Protein AF-A0AA96Y683-F1 (afdb_monomer_lite)

Organism: NCBI:txid2547457

Structure (mmCIF, N/CA/C/O backbone):
data_AF-A0AA96Y683-F1
#
_entry.id   AF-A0AA96Y683-F1
#
loop_
_atom_site.group_PDB
_atom_site.id
_atom_site.type_symbol
_atom_site.label_atom_id
_atom_site.label_alt_id
_atom_site.label_comp_id
_atom_site.label_asym_id
_atom_site.label_entity_id
_atom_site.label_seq_id
_atom_site.pdbx_PDB_ins_code
_atom_site.Cartn_x
_atom_site.Cartn_y
_atom_site.Cartn_z
_atom_site.occupancy
_atom_site.B_iso_or_equiv
_atom_site.auth_seq_id
_atom_site.auth_comp_id
_atom_site.auth_asym_id
_atom_site.auth_atom_id
_atom_site.pdbx_PDB_model_num
ATOM 1 N N . MET A 1 1 ? -16.316 28.281 68.246 1.00 45.03 1 MET A N 1
ATOM 2 C CA . MET A 1 1 ? -16.309 28.941 69.569 1.00 45.03 1 MET A CA 1
ATOM 3 C C . MET A 1 1 ? -17.344 30.056 69.574 1.00 45.03 1 MET A C 1
ATOM 5 O O . MET A 1 1 ? -17.025 31.150 69.144 1.00 45.03 1 MET A O 1
ATOM 9 N N . VAL A 1 2 ? -18.565 29.761 70.022 1.00 42.59 2 VAL A N 1
ATOM 10 C CA . VAL A 1 2 ? -19.499 30.705 70.662 1.00 42.59 2 VAL A CA 1
ATOM 11 C C . VAL A 1 2 ? -20.267 29.840 71.661 1.00 42.59 2 VAL A C 1
ATOM 13 O O . VAL A 1 2 ? -20.950 28.902 71.257 1.00 42.59 2 VAL A O 1
ATOM 16 N N . ALA A 1 3 ? -20.025 30.060 72.952 1.00 45.91 3 ALA A N 1
ATOM 17 C CA . ALA A 1 3 ? -20.681 29.355 74.045 1.00 45.91 3 ALA A CA 1
ATOM 18 C C . ALA A 1 3 ? -22.038 30.022 74.304 1.00 45.91 3 ALA A C 1
ATOM 20 O O . ALA A 1 3 ? -22.085 31.228 74.531 1.00 45.91 3 ALA A O 1
ATOM 21 N N . VAL A 1 4 ? -23.121 29.249 74.226 1.00 50.81 4 VAL A N 1
ATOM 22 C CA . VAL A 1 4 ? -24.478 29.697 74.554 1.00 50.81 4 VAL A CA 1
ATOM 23 C C . VAL A 1 4 ? -24.841 29.089 75.904 1.00 50.81 4 VAL A C 1
ATOM 25 O O . VAL A 1 4 ? -24.875 27.868 76.050 1.00 50.81 4 VAL A O 1
ATOM 28 N N . GLU A 1 5 ? -25.033 29.963 76.890 1.00 47.12 5 GLU A N 1
ATOM 29 C CA . GLU A 1 5 ? -25.463 29.648 78.251 1.00 47.12 5 GLU A CA 1
ATOM 30 C C . GLU A 1 5 ? -26.833 28.958 78.253 1.00 47.12 5 GLU A C 1
ATOM 32 O O . GLU A 1 5 ? -27.795 29.438 77.652 1.00 47.12 5 GLU A O 1
ATOM 37 N N . ALA A 1 6 ? -26.918 27.835 78.964 1.00 47.12 6 ALA A N 1
ATOM 38 C CA . ALA A 1 6 ? -28.169 27.167 79.290 1.00 47.12 6 ALA A CA 1
ATOM 39 C C . ALA A 1 6 ? -28.734 27.742 80.603 1.00 47.12 6 ALA A C 1
ATOM 41 O O . ALA A 1 6 ? -28.004 27.779 81.598 1.00 47.12 6 ALA A O 1
ATOM 42 N N . PRO A 1 7 ? -30.014 28.152 80.662 1.00 55.94 7 PRO A N 1
ATOM 43 C CA . PRO A 1 7 ? -30.655 28.491 81.921 1.00 55.94 7 PRO A CA 1
ATOM 44 C C . PRO A 1 7 ? -31.103 27.216 82.647 1.00 55.94 7 PRO A C 1
ATOM 46 O O . PRO A 1 7 ? -31.808 26.369 82.099 1.00 55.94 7 PRO A O 1
ATOM 49 N N . VAL A 1 8 ? -30.684 27.108 83.906 1.00 59.88 8 VAL A N 1
ATOM 50 C CA . VAL A 1 8 ? -31.176 26.144 84.894 1.00 59.88 8 VAL A CA 1
ATOM 51 C C . VAL A 1 8 ? -32.638 26.477 85.202 1.00 59.88 8 VAL A C 1
ATOM 53 O O . VAL A 1 8 ? -32.932 27.567 85.689 1.00 59.88 8 VAL A O 1
ATOM 56 N N . VAL A 1 9 ? -33.547 25.549 84.901 1.00 55.91 9 VAL A N 1
ATOM 57 C CA . VAL A 1 9 ? -34.973 25.627 85.247 1.00 55.91 9 VAL A CA 1
ATOM 58 C C . VAL A 1 9 ? -35.272 24.532 86.269 1.00 55.91 9 VAL A C 1
ATOM 60 O O . VAL A 1 9 ? -35.067 23.349 86.004 1.00 55.91 9 VAL A O 1
ATOM 63 N N . GLU A 1 10 ? -35.708 24.960 87.453 1.00 50.41 10 GLU A N 1
ATOM 64 C CA . GLU A 1 10 ? -36.181 24.133 88.568 1.00 50.41 10 GLU A CA 1
ATOM 65 C C . GLU A 1 10 ? -37.466 23.347 88.221 1.00 50.41 10 GLU A C 1
ATOM 67 O O . GLU A 1 10 ? -38.248 23.787 87.372 1.00 50.41 10 GLU A O 1
ATOM 72 N N . PRO A 1 11 ? -37.724 22.200 88.881 1.00 56.56 11 PRO A N 1
ATOM 73 C CA . PRO A 1 11 ? -38.860 21.336 88.577 1.00 56.56 11 PRO A CA 1
ATOM 74 C C . PRO A 1 11 ? -40.134 21.799 89.308 1.00 56.56 11 PRO A C 1
ATOM 76 O O . PRO A 1 11 ? -40.100 21.975 90.528 1.00 56.56 11 PRO A O 1
ATOM 79 N N . PRO A 1 12 ? -41.292 21.931 88.633 1.00 49.28 12 PRO A N 1
ATOM 80 C CA . PRO A 1 12 ? -42.563 22.064 89.319 1.00 49.28 12 PRO A CA 1
ATOM 81 C C . PRO A 1 12 ? -43.255 20.704 89.475 1.00 49.28 12 PRO A C 1
ATOM 83 O O . PRO A 1 12 ? -43.469 19.965 88.518 1.00 49.28 12 PRO A O 1
ATOM 86 N N . ALA A 1 13 ? -43.579 20.432 90.736 1.00 49.19 13 ALA A N 1
ATOM 87 C CA . ALA A 1 13 ? -44.681 19.648 91.282 1.00 49.19 13 ALA A CA 1
ATOM 88 C C . ALA A 1 13 ? -45.579 18.842 90.319 1.00 49.19 13 ALA A C 1
ATOM 90 O O . ALA A 1 13 ? -46.278 19.375 89.457 1.00 49.19 13 ALA A O 1
ATOM 91 N N . GLU A 1 14 ? -45.644 17.549 90.630 1.00 55.41 14 GLU A N 1
ATOM 92 C CA . GLU A 1 14 ? -46.661 16.579 90.240 1.00 55.41 14 GLU A CA 1
ATOM 93 C C . GLU A 1 14 ? -48.090 17.136 90.411 1.00 55.41 14 GLU A C 1
ATOM 95 O O . GLU A 1 14 ? -48.531 17.451 91.518 1.00 55.41 14 GLU A O 1
ATOM 100 N N . LEU A 1 15 ? -48.840 17.212 89.308 1.00 54.91 15 LEU A N 1
ATOM 101 C CA . LEU A 1 15 ? -50.299 17.334 89.306 1.00 54.91 15 LEU A CA 1
ATOM 102 C C . LEU A 1 15 ? -50.892 16.103 88.601 1.00 54.91 15 LEU A C 1
ATOM 104 O O . LEU A 1 15 ? -50.675 15.935 87.400 1.00 54.91 15 LEU A O 1
ATOM 108 N N . PRO A 1 16 ? -51.656 15.250 89.305 1.00 66.56 16 PRO A N 1
ATOM 109 C CA . PRO A 1 16 ? -52.260 14.061 88.727 1.00 66.56 16 PRO A CA 1
ATOM 110 C C . PRO A 1 16 ? -53.738 14.309 88.416 1.00 66.56 16 PRO A C 1
ATOM 112 O O . PRO A 1 16 ? -54.541 14.256 89.333 1.00 66.56 16 PRO A O 1
ATOM 115 N N . VAL A 1 17 ? -54.107 14.538 87.149 1.00 56.25 17 VAL A N 1
ATOM 116 C CA . VAL A 1 17 ? -55.372 14.056 86.542 1.00 56.25 17 VAL A CA 1
ATOM 117 C C . VAL A 1 17 ? -55.199 14.066 85.014 1.00 56.25 17 VAL A C 1
ATOM 119 O O . VAL A 1 17 ? -55.651 14.973 84.313 1.00 56.25 17 VAL A O 1
ATOM 122 N N . GLU A 1 18 ? -54.531 13.051 84.469 1.00 55.09 18 GLU A N 1
ATOM 123 C CA . GLU A 1 18 ? -54.551 12.798 83.027 1.00 55.09 18 GLU A CA 1
ATOM 124 C C . GLU A 1 18 ? -55.933 12.263 82.640 1.00 55.09 18 GLU A C 1
ATOM 126 O O . GLU A 1 18 ? -56.282 11.108 82.880 1.00 55.09 18 GLU A O 1
ATOM 131 N N . SER A 1 19 ? -56.764 13.126 82.060 1.00 63.81 19 SER A N 1
ATOM 132 C CA . SER A 1 19 ? -58.017 12.682 81.452 1.00 63.81 19 SER A CA 1
ATOM 133 C C . SER A 1 19 ? -57.683 11.720 80.296 1.00 63.81 19 SER A C 1
ATOM 135 O O . SER A 1 19 ? -56.896 12.097 79.427 1.00 63.81 19 SER A O 1
ATOM 137 N N . PRO A 1 20 ? -58.287 10.519 80.206 1.00 77.12 20 PRO A N 1
ATOM 138 C CA . PRO A 1 20 ? -57.931 9.494 79.207 1.00 77.12 20 PRO A CA 1
ATOM 139 C C . PRO A 1 20 ? -58.132 9.939 77.745 1.00 77.12 20 PRO A C 1
ATOM 141 O O . PRO A 1 20 ? -57.620 9.327 76.813 1.00 77.12 20 PRO A O 1
ATOM 144 N N . GLN A 1 21 ? -58.881 11.021 77.522 1.00 79.31 21 GLN A N 1
ATOM 145 C CA . GLN A 1 21 ? -59.032 11.646 76.206 1.00 79.31 21 GLN A CA 1
ATOM 146 C C . GLN A 1 21 ? -57.795 12.458 75.789 1.00 79.31 21 GLN A C 1
ATOM 148 O O . GLN A 1 21 ? -57.456 12.498 74.609 1.00 79.31 21 GLN A O 1
ATOM 153 N N . TYR A 1 22 ? -57.099 13.079 76.743 1.00 83.31 22 TYR A N 1
ATOM 154 C CA . TYR A 1 22 ? -55.901 13.875 76.482 1.00 83.31 22 TYR A CA 1
ATOM 155 C C . TYR A 1 22 ? -54.707 12.984 76.117 1.00 83.31 22 TYR A C 1
ATOM 157 O O . TYR A 1 22 ? -54.009 13.258 75.142 1.00 83.31 22 TYR A O 1
ATOM 165 N N . THR A 1 23 ? -54.529 11.859 76.818 1.00 85.19 23 THR A N 1
ATOM 166 C CA . THR A 1 23 ? -53.501 10.855 76.489 1.00 85.19 23 THR A CA 1
ATOM 167 C C . THR A 1 23 ? -53.726 10.239 75.108 1.00 85.19 23 THR A C 1
ATOM 169 O O . THR A 1 23 ? -52.773 10.066 74.347 1.00 85.19 23 THR A O 1
ATOM 172 N N . ARG A 1 24 ? -54.987 10.004 74.720 1.00 89.56 24 ARG A N 1
ATOM 173 C CA . ARG A 1 24 ? -55.345 9.554 73.368 1.00 89.56 24 ARG A CA 1
ATOM 174 C C . ARG A 1 24 ? -54.965 10.574 72.289 1.00 89.56 24 ARG A C 1
ATOM 176 O O . ARG A 1 24 ? -54.299 10.201 71.328 1.00 89.56 24 ARG A O 1
ATOM 183 N N . LEU A 1 25 ? -55.307 11.852 72.459 1.00 90.44 25 LEU A N 1
ATOM 184 C CA . LEU A 1 25 ? -54.936 12.902 71.499 1.00 90.44 25 LEU A CA 1
ATOM 185 C C . LEU A 1 25 ? -53.415 13.083 71.384 1.00 90.44 25 LEU A C 1
ATOM 187 O O . LEU A 1 25 ? -52.899 13.286 70.286 1.00 90.44 25 LEU A O 1
ATOM 191 N N . LEU A 1 26 ? -52.678 12.966 72.494 1.00 90.56 26 LEU A N 1
ATOM 192 C CA . LEU A 1 26 ? -51.214 12.979 72.471 1.00 90.56 26 LEU A CA 1
ATOM 193 C C . LEU A 1 26 ? -50.641 11.783 71.701 1.00 90.56 26 LEU A C 1
ATOM 195 O O . LEU A 1 26 ? -49.697 11.961 70.930 1.00 90.56 26 LEU A O 1
ATOM 199 N N . SER A 1 27 ? -51.223 10.591 71.863 1.00 90.81 27 SER A N 1
ATOM 200 C CA . SER A 1 27 ? -50.816 9.404 71.104 1.00 90.81 27 SER A CA 1
ATOM 201 C C . SER A 1 27 ? -51.099 9.546 69.602 1.00 90.81 27 SER A C 1
ATOM 203 O O . SER A 1 27 ? -50.230 9.237 68.789 1.00 90.81 27 SER A O 1
ATOM 205 N N . GLU A 1 28 ? -52.249 10.114 69.225 1.00 94.31 28 GLU A N 1
ATOM 206 C CA . GLU A 1 28 ? -52.605 10.388 67.826 1.00 94.31 28 GLU A CA 1
ATOM 207 C C . GLU A 1 28 ? -51.678 11.453 67.210 1.00 94.31 28 GLU A C 1
ATOM 209 O O . GLU A 1 28 ? -51.197 11.283 66.091 1.00 94.31 28 GLU A O 1
ATOM 214 N N . LEU A 1 29 ? -51.325 12.513 67.950 1.00 93.56 29 LEU A N 1
ATOM 215 C CA . LEU A 1 29 ? -50.336 13.507 67.508 1.00 93.56 29 LEU A CA 1
ATOM 216 C C . LEU A 1 29 ? -48.932 12.912 67.356 1.00 93.56 29 LEU A C 1
ATOM 218 O O . LEU A 1 29 ? -48.210 13.271 66.423 1.00 93.56 29 LEU A O 1
ATOM 222 N N . ALA A 1 30 ? -48.524 12.018 68.258 1.00 93.56 30 ALA A N 1
ATOM 223 C CA . ALA A 1 30 ? -47.250 11.316 68.150 1.00 93.56 30 ALA A CA 1
ATOM 224 C C . ALA A 1 30 ? -47.217 10.408 66.909 1.00 93.56 30 ALA A C 1
ATOM 226 O O . ALA A 1 30 ? -46.224 10.418 66.181 1.00 93.56 30 ALA A O 1
ATOM 227 N N . GLN A 1 31 ? -48.318 9.706 66.626 1.00 95.69 31 GLN A N 1
ATOM 228 C CA . GLN A 1 31 ? -48.473 8.859 65.444 1.00 95.69 31 GLN A CA 1
ATOM 229 C C . GLN A 1 31 ? -48.493 9.670 64.141 1.00 95.69 31 GLN A C 1
ATOM 231 O O . GLN A 1 31 ? -47.837 9.301 63.172 1.00 95.69 31 GLN A O 1
ATOM 236 N N . LEU A 1 32 ? -49.187 10.811 64.100 1.00 96.06 32 LEU A N 1
ATOM 237 C CA . LEU A 1 32 ? -49.152 11.697 62.933 1.00 96.06 32 LEU A CA 1
ATOM 238 C C . LEU A 1 32 ? -47.740 12.230 62.686 1.00 96.06 32 LEU A C 1
ATOM 240 O O . LEU A 1 32 ? -47.279 12.240 61.550 1.00 96.06 32 LEU A O 1
ATOM 244 N N . ARG A 1 33 ? -47.008 12.601 63.743 1.00 95.81 33 ARG A N 1
ATOM 245 C CA . ARG A 1 33 ? -45.607 13.030 63.624 1.00 95.81 33 ARG A CA 1
ATOM 246 C C . ARG A 1 33 ? -44.685 11.910 63.147 1.00 95.81 33 ARG A C 1
ATOM 248 O O . ARG A 1 33 ? -43.746 12.204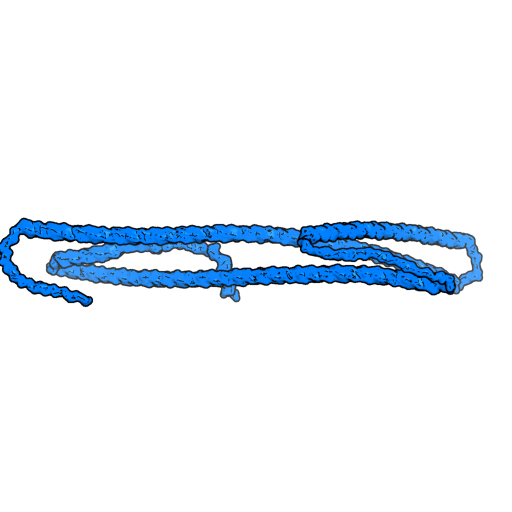 62.414 1.00 95.81 33 ARG A O 1
ATOM 255 N N . SER A 1 34 ? -44.904 10.656 63.551 1.00 95.75 34 SER A N 1
ATOM 256 C CA . SER A 1 34 ? -44.107 9.535 63.037 1.00 95.75 34 SER A CA 1
ATOM 257 C C . SER A 1 34 ? -44.401 9.285 61.557 1.00 95.75 34 SER A C 1
ATOM 259 O O . SER A 1 34 ? -43.465 9.197 60.769 1.00 95.75 34 SER A O 1
ATOM 261 N N . GLN A 1 35 ? -45.676 9.303 61.158 1.00 96.81 35 GLN A N 1
ATOM 262 C CA . GLN A 1 35 ? -46.081 9.179 59.755 1.00 96.81 35 GLN A CA 1
ATOM 263 C C . GLN A 1 35 ? -45.555 10.330 58.888 1.00 96.81 35 GLN A C 1
ATOM 265 O O . GLN A 1 35 ? -45.123 10.100 57.762 1.00 96.81 35 GLN A O 1
ATOM 270 N N . GLU A 1 36 ? -45.562 11.565 59.393 1.00 96.75 36 GLU A N 1
ATOM 271 C CA . GLU A 1 36 ? -44.977 12.727 58.713 1.00 96.75 36 GLU A CA 1
ATOM 272 C C . GLU A 1 36 ? -43.478 12.506 58.463 1.00 96.75 36 GLU A C 1
ATOM 274 O O . GLU A 1 36 ? -43.003 12.676 57.343 1.00 96.75 36 GLU A O 1
ATOM 279 N N . ARG A 1 37 ? -42.733 12.048 59.480 1.00 97.00 37 ARG A N 1
ATOM 280 C CA . ARG A 1 37 ? -41.298 11.743 59.350 1.00 97.00 37 ARG A CA 1
ATOM 281 C C . ARG A 1 37 ? -41.036 10.620 58.351 1.00 97.00 37 ARG A C 1
ATOM 283 O O . ARG A 1 37 ? -40.121 10.746 57.548 1.00 97.00 37 ARG A O 1
ATOM 290 N N . GLU A 1 38 ? -41.836 9.556 58.365 1.00 97.19 38 GLU A N 1
ATOM 291 C CA . GLU A 1 38 ? -41.735 8.460 57.391 1.00 97.19 38 GLU A CA 1
ATOM 292 C C . GLU A 1 38 ? -42.025 8.934 55.965 1.00 97.19 38 GLU A C 1
ATOM 294 O O . GLU A 1 38 ? -41.315 8.562 55.031 1.00 97.19 38 GLU A O 1
ATOM 299 N N . ARG A 1 39 ? -43.038 9.791 55.782 1.00 96.81 39 ARG A N 1
ATOM 300 C CA . ARG A 1 39 ? -43.344 10.400 54.480 1.00 96.81 39 ARG A CA 1
ATOM 301 C C . ARG A 1 39 ? -42.194 11.269 53.993 1.00 96.81 39 ARG A C 1
ATOM 303 O O . ARG A 1 39 ? -41.803 11.123 52.842 1.00 96.81 39 ARG A O 1
ATOM 310 N N . ILE A 1 40 ? -41.628 12.114 54.854 1.00 97.69 40 ILE A N 1
ATOM 311 C CA . ILE A 1 40 ? -40.466 12.950 54.519 1.00 97.69 40 ILE A CA 1
ATOM 312 C C . ILE A 1 40 ? -39.259 12.073 54.159 1.00 97.69 40 ILE A C 1
ATOM 314 O O . ILE A 1 40 ? -38.637 12.298 53.126 1.00 97.69 40 ILE A O 1
ATOM 318 N N . ALA A 1 41 ? -38.971 11.029 54.942 1.00 96.12 41 ALA A N 1
ATOM 319 C CA . ALA A 1 41 ? -37.883 10.095 54.655 1.00 96.12 41 ALA A CA 1
ATOM 320 C C . ALA A 1 41 ? -38.085 9.368 53.316 1.00 96.12 41 ALA A C 1
ATOM 322 O O . ALA A 1 41 ? -37.154 9.234 52.525 1.00 96.12 41 ALA A O 1
ATOM 323 N N . ARG A 1 42 ? -39.319 8.944 53.017 1.00 97.62 42 ARG A N 1
ATOM 324 C CA . ARG A 1 42 ? -39.662 8.339 51.727 1.00 97.62 42 ARG A CA 1
ATOM 325 C C . ARG A 1 42 ? -39.504 9.325 50.572 1.00 97.62 42 ARG A C 1
ATOM 327 O O . ARG A 1 42 ? -39.015 8.918 49.525 1.00 97.62 42 ARG A O 1
ATOM 334 N N . ILE A 1 43 ? -39.911 10.584 50.747 1.00 97.38 43 ILE A N 1
ATOM 335 C CA . ILE A 1 43 ? -39.715 11.637 49.741 1.00 97.38 43 ILE A CA 1
ATOM 336 C C . ILE A 1 43 ? -38.218 11.824 49.478 1.00 97.38 43 ILE A C 1
ATOM 338 O O . ILE A 1 43 ? -37.820 11.730 48.325 1.00 97.38 43 ILE A O 1
ATOM 342 N N . HIS A 1 44 ? -37.384 11.942 50.516 1.00 97.88 44 HIS A N 1
ATOM 343 C CA . HIS A 1 44 ? -35.929 12.054 50.352 1.00 97.88 44 HIS A CA 1
ATOM 344 C C . HIS A 1 44 ? -35.310 10.849 49.631 1.00 97.88 44 HIS A C 1
ATOM 346 O O . HIS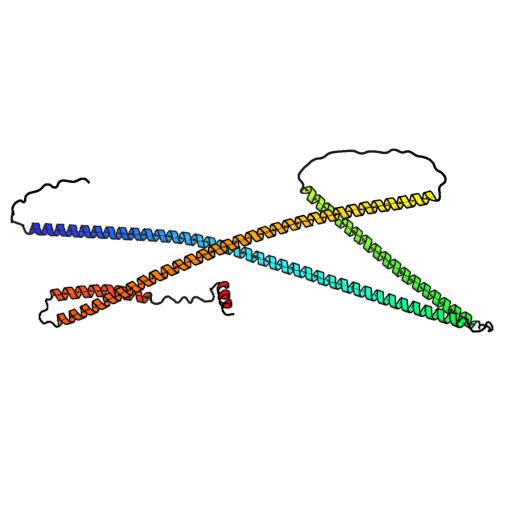 A 1 44 ? -34.471 11.029 48.755 1.00 97.88 44 HIS A O 1
ATOM 352 N N . HIS A 1 45 ? -35.731 9.617 49.939 1.00 97.50 45 HIS A N 1
ATOM 353 C CA . HIS A 1 45 ? -35.247 8.440 49.207 1.00 97.50 45 HIS A CA 1
ATOM 354 C C . HIS A 1 45 ? -35.673 8.447 47.732 1.00 97.50 45 HIS A C 1
ATOM 356 O O . HIS A 1 45 ? -34.900 8.027 46.874 1.00 97.50 45 HIS A O 1
ATOM 362 N N . LEU A 1 46 ? -36.888 8.910 47.421 1.00 97.62 46 LEU A N 1
ATOM 363 C CA . LEU A 1 46 ? -37.356 9.030 46.038 1.00 97.62 46 LEU A CA 1
ATOM 364 C C . LEU A 1 46 ? -36.625 10.142 45.282 1.00 97.62 46 LEU A C 1
ATOM 366 O O . LEU A 1 46 ? -36.281 9.939 44.123 1.00 97.62 46 LEU A O 1
ATOM 370 N N . GLU A 1 47 ? -36.361 11.276 45.930 1.00 97.44 47 GLU A N 1
ATOM 371 C CA . GLU A 1 47 ? -35.546 12.365 45.381 1.00 97.44 47 GLU A CA 1
ATOM 372 C C . GLU A 1 47 ? -34.128 11.869 45.083 1.00 97.44 47 GLU A C 1
ATOM 374 O O . GLU A 1 47 ? -33.664 11.992 43.955 1.00 97.44 47 GLU A O 1
ATOM 379 N N . GLN A 1 48 ? -33.496 11.171 46.029 1.00 97.88 48 GLN A N 1
ATOM 380 C CA . GLN A 1 48 ? -32.172 10.584 45.831 1.00 97.88 48 GLN A CA 1
ATOM 381 C C . GLN A 1 48 ? -32.152 9.546 44.696 1.00 97.88 48 GLN A C 1
ATOM 383 O O . GLN A 1 48 ? -31.218 9.527 43.896 1.00 97.88 48 GLN A O 1
ATOM 388 N N . ALA A 1 49 ? -33.169 8.685 44.603 1.00 96.94 49 ALA A N 1
ATOM 389 C CA . ALA A 1 49 ? -33.280 7.716 43.514 1.00 96.94 49 ALA A CA 1
ATOM 390 C C . ALA A 1 49 ? -33.491 8.401 42.153 1.00 96.94 49 ALA A C 1
ATOM 392 O O . ALA A 1 49 ? -32.973 7.933 41.139 1.00 96.94 49 ALA A O 1
ATOM 393 N N . LEU A 1 50 ? -34.229 9.515 42.122 1.00 97.50 50 LEU A N 1
ATOM 394 C CA . LEU A 1 50 ? -34.451 10.306 40.916 1.00 97.50 50 LEU A CA 1
ATOM 395 C C . LEU A 1 50 ? -33.169 11.024 40.481 1.00 97.50 50 LEU A C 1
ATOM 397 O O . LEU A 1 50 ? -32.825 10.960 39.305 1.00 97.50 50 LEU A O 1
ATOM 401 N N . ASP A 1 51 ? -32.422 11.612 41.414 1.00 97.94 51 ASP A N 1
ATOM 402 C CA . ASP A 1 51 ? -31.121 12.231 41.142 1.00 97.94 51 ASP A CA 1
ATOM 403 C C . ASP A 1 51 ? -30.112 11.204 40.606 1.00 97.94 51 ASP A C 1
ATOM 405 O O . ASP A 1 51 ? -29.410 11.462 39.627 1.00 97.94 51 ASP A O 1
ATOM 409 N N . GLN A 1 52 ? -30.088 9.997 41.182 1.00 96.50 52 GLN A N 1
ATOM 410 C CA . GLN A 1 52 ? -29.265 8.889 40.684 1.00 96.50 52 GLN A CA 1
ATOM 411 C C . GLN A 1 52 ? -29.680 8.447 39.275 1.00 96.50 52 GLN A C 1
ATOM 413 O O . GLN A 1 52 ? -28.821 8.232 38.419 1.00 96.50 52 GLN A O 1
ATOM 418 N N . ALA A 1 53 ? -30.985 8.339 39.006 1.00 96.81 53 ALA A N 1
ATOM 419 C CA . ALA A 1 53 ? -31.491 7.981 37.683 1.00 96.81 53 ALA A CA 1
ATOM 420 C C . ALA A 1 53 ? -31.171 9.056 36.630 1.00 96.81 53 ALA A C 1
ATOM 422 O O . ALA A 1 53 ? -30.825 8.716 35.498 1.00 96.81 53 ALA A O 1
ATOM 423 N N . LEU A 1 54 ? -31.247 10.340 36.995 1.00 96.19 54 LEU A N 1
ATOM 424 C CA . LEU A 1 54 ? -30.857 11.449 36.123 1.00 96.19 54 LEU A CA 1
ATOM 425 C C . LEU A 1 54 ? -29.355 11.419 35.819 1.00 96.19 54 LEU A C 1
ATOM 427 O O . LEU A 1 54 ? -28.989 11.481 34.648 1.00 96.19 54 LEU A O 1
ATOM 431 N N . SER A 1 55 ? -28.506 11.220 36.834 1.00 96.75 55 SER A N 1
ATOM 432 C CA . SER A 1 55 ? -27.054 11.071 36.646 1.00 96.75 55 SER A CA 1
ATOM 433 C C . SER A 1 55 ? -26.724 9.911 35.704 1.00 96.75 55 SER A C 1
ATOM 435 O O . SER A 1 55 ? -25.960 10.076 34.757 1.00 96.75 55 SER A O 1
ATOM 437 N N . CYS A 1 56 ? -27.361 8.752 35.900 1.00 96.75 56 CYS A N 1
ATOM 438 C CA . CYS A 1 56 ? -27.169 7.585 35.038 1.00 96.75 56 CYS A CA 1
ATOM 439 C C . CYS A 1 56 ? -27.624 7.845 33.590 1.00 96.75 56 CYS A C 1
ATOM 441 O O . CYS A 1 56 ? -26.947 7.445 32.642 1.00 96.75 56 CYS A O 1
ATOM 443 N N . MET A 1 57 ? -28.745 8.549 33.387 1.00 97.50 57 MET A N 1
ATOM 444 C CA . MET A 1 57 ? -29.182 8.925 32.038 1.00 97.50 57 MET A CA 1
ATOM 445 C C . MET A 1 57 ? -28.206 9.880 31.349 1.00 97.50 57 MET A C 1
ATOM 447 O O . MET A 1 57 ? -27.998 9.754 30.142 1.00 97.50 57 MET A O 1
ATOM 451 N N . ASP A 1 58 ? -27.624 10.831 32.076 1.00 97.00 58 ASP A N 1
ATOM 452 C CA . ASP A 1 58 ? -26.669 11.776 31.500 1.00 97.00 58 ASP A CA 1
ATOM 453 C C . ASP A 1 58 ? -25.336 11.098 31.150 1.00 97.00 58 ASP A C 1
ATOM 455 O O . ASP A 1 58 ? -24.788 11.353 30.076 1.00 97.00 58 ASP A O 1
ATOM 459 N N . GLU A 1 59 ? -24.873 10.147 31.965 1.00 95.56 59 GLU A N 1
ATOM 460 C CA . GLU A 1 59 ? -23.731 9.282 31.636 1.00 95.56 59 GLU A CA 1
ATOM 461 C C . GLU A 1 59 ? -23.987 8.451 30.370 1.00 95.56 59 GLU A C 1
ATOM 463 O O . GLU A 1 59 ? -23.148 8.422 29.467 1.00 95.56 59 GLU A O 1
ATOM 468 N N . LEU A 1 60 ? -25.166 7.830 30.246 1.00 94.81 60 LEU A N 1
ATOM 469 C CA . LEU A 1 60 ? -25.543 7.076 29.045 1.00 94.81 60 LEU A CA 1
ATOM 470 C C . LEU A 1 60 ? -25.626 7.971 27.804 1.00 94.81 60 LEU A C 1
ATOM 472 O O . LEU A 1 60 ? -25.212 7.565 26.718 1.00 94.81 60 LEU A O 1
ATOM 476 N N . ARG A 1 61 ? -26.129 9.204 27.937 1.00 95.88 61 ARG A N 1
ATOM 477 C CA . ARG A 1 61 ? -26.147 10.173 26.831 1.00 95.88 61 ARG A CA 1
ATOM 478 C C . ARG A 1 61 ? -24.742 10.544 26.381 1.00 95.88 61 ARG A C 1
ATOM 480 O O . ARG A 1 61 ? -24.522 10.642 25.175 1.00 95.88 61 ARG A O 1
ATOM 487 N N . LEU A 1 62 ? -23.815 10.738 27.318 1.00 94.00 62 LEU A N 1
ATOM 488 C CA . LEU A 1 62 ? -22.417 11.016 26.999 1.00 94.00 62 LEU A CA 1
ATOM 489 C C . LEU A 1 62 ? -21.785 9.826 26.262 1.00 94.00 62 LEU A C 1
ATOM 491 O O . LEU A 1 62 ? -21.220 10.006 25.187 1.00 94.00 62 LEU A O 1
ATOM 495 N N . GLN A 1 63 ? -22.002 8.602 26.752 1.00 94.00 63 GLN A N 1
ATOM 496 C CA . GLN A 1 63 ? -21.533 7.380 26.087 1.00 94.00 63 GLN A CA 1
ATOM 497 C C . GLN A 1 63 ? -22.109 7.215 24.674 1.00 94.00 63 GLN A C 1
ATOM 499 O O . GLN A 1 63 ? -21.385 6.836 23.756 1.00 94.00 63 GLN A O 1
ATOM 504 N N . MET A 1 64 ? -23.391 7.533 24.463 1.00 93.69 64 MET A N 1
ATOM 505 C CA . MET A 1 64 ? -23.994 7.499 23.127 1.00 93.69 64 MET A CA 1
ATOM 506 C C . MET A 1 64 ? -23.389 8.543 22.177 1.00 93.69 64 MET A C 1
ATOM 508 O O . MET A 1 64 ? -23.261 8.275 20.982 1.00 93.69 64 MET A O 1
ATOM 512 N N . GLN A 1 65 ? -23.013 9.725 22.677 1.00 91.81 65 GLN A N 1
ATOM 513 C CA . GLN A 1 65 ? -22.316 10.734 21.872 1.00 91.81 65 GLN A CA 1
ATOM 514 C C . GLN A 1 65 ? -20.913 10.261 21.484 1.00 91.81 65 GLN A C 1
ATOM 516 O O . GLN A 1 65 ? -20.550 10.351 20.309 1.00 91.81 65 GLN A O 1
ATOM 521 N N . ASP A 1 66 ? -20.166 9.698 22.432 1.00 89.31 66 ASP A N 1
ATOM 522 C CA . ASP A 1 66 ? -18.834 9.142 22.187 1.00 89.31 66 ASP A CA 1
ATOM 523 C C . ASP A 1 66 ? -18.886 7.975 21.191 1.00 89.31 66 ASP A C 1
ATOM 525 O O . ASP A 1 66 ? -18.086 7.919 20.253 1.00 89.31 66 ASP A O 1
ATOM 529 N N . GLN A 1 67 ? -19.876 7.084 21.319 1.00 90.88 67 GLN A N 1
ATOM 530 C CA . GLN A 1 67 ? -20.114 6.012 20.353 1.00 90.88 67 GLN A CA 1
ATOM 531 C C . GLN A 1 67 ? -20.402 6.575 18.955 1.00 90.88 67 GLN A C 1
ATOM 533 O O . GLN A 1 67 ? -19.812 6.117 17.978 1.00 90.88 67 GLN A O 1
ATOM 538 N N . GLY A 1 68 ? -21.252 7.600 18.848 1.00 87.12 68 GLY A N 1
ATOM 539 C CA . GLY A 1 68 ? -21.532 8.256 17.571 1.00 87.12 68 GLY A CA 1
ATOM 540 C C . GLY A 1 68 ? -20.274 8.856 16.933 1.00 87.12 68 GLY A C 1
ATOM 541 O O . GLY A 1 68 ? -20.050 8.708 15.730 1.00 87.12 68 GLY A O 1
ATOM 542 N N . LEU A 1 69 ? -19.401 9.483 17.727 1.00 89.19 69 LEU A N 1
ATOM 543 C CA . LEU A 1 69 ? -18.116 9.991 17.243 1.00 89.19 69 LEU A CA 1
ATOM 544 C C . LEU A 1 69 ? -17.220 8.854 16.730 1.00 89.19 69 LEU A C 1
ATOM 546 O O . LEU A 1 69 ? -16.692 8.960 15.620 1.00 89.19 69 LEU A O 1
ATOM 550 N N . LEU A 1 70 ? -17.100 7.751 17.470 1.00 87.56 70 LEU A N 1
ATOM 551 C CA . LEU A 1 70 ? -16.325 6.580 17.049 1.00 87.56 70 LEU A CA 1
ATOM 552 C C . LEU A 1 70 ? -16.866 5.956 15.756 1.00 87.56 70 LEU A C 1
ATOM 554 O O . LEU A 1 70 ? -16.086 5.659 14.853 1.00 87.56 70 LEU A O 1
ATOM 558 N N . GLU A 1 71 ? -18.185 5.824 15.613 1.00 90.75 71 GLU A N 1
ATOM 559 C CA . GLU A 1 71 ? -18.824 5.313 14.393 1.00 90.75 71 GLU A CA 1
ATOM 560 C C . GLU A 1 71 ? -18.541 6.210 13.182 1.00 90.75 71 GLU A C 1
ATOM 562 O O . GLU A 1 71 ? -18.222 5.714 12.098 1.00 90.75 71 GLU A O 1
ATOM 567 N N . THR A 1 72 ? -18.582 7.538 13.349 1.00 87.56 72 THR A N 1
ATOM 568 C CA . THR A 1 72 ? -18.239 8.460 12.252 1.00 87.56 72 THR A CA 1
ATOM 569 C C . THR A 1 72 ? -16.766 8.379 11.857 1.00 87.56 72 THR A C 1
ATOM 571 O O . THR A 1 72 ? -16.453 8.429 10.663 1.00 87.56 72 THR A O 1
ATOM 574 N N . GLN A 1 73 ? -15.861 8.216 12.825 1.00 85.50 73 GLN A N 1
ATOM 575 C CA . GLN A 1 73 ? -14.437 8.028 12.555 1.00 85.50 73 GLN A CA 1
ATOM 576 C C . GLN A 1 73 ? -14.181 6.694 11.853 1.00 85.50 73 GLN A C 1
ATOM 578 O O . GLN A 1 73 ? -13.462 6.669 10.856 1.00 85.50 73 GLN A O 1
ATOM 583 N N . LEU A 1 74 ? -14.818 5.610 12.302 1.00 86.50 74 LEU A N 1
ATOM 584 C CA . LEU A 1 74 ? -14.710 4.289 11.686 1.00 86.50 74 LEU A CA 1
ATOM 585 C C . LEU A 1 74 ? -15.250 4.293 10.246 1.00 86.50 74 LEU A C 1
ATOM 587 O O . LEU A 1 74 ? -14.575 3.842 9.325 1.00 86.50 74 LEU A O 1
ATOM 591 N N . ALA A 1 75 ? -16.396 4.929 10.000 1.00 81.88 75 ALA A N 1
ATOM 592 C CA . ALA A 1 75 ? -16.917 5.101 8.644 1.00 81.88 75 ALA A CA 1
ATOM 593 C C . ALA A 1 75 ? -15.985 5.948 7.751 1.00 81.88 75 ALA A C 1
ATOM 595 O O . ALA A 1 75 ? -15.913 5.742 6.535 1.00 81.88 75 ALA A O 1
ATOM 596 N N . ALA A 1 76 ? -15.269 6.925 8.318 1.00 76.62 76 ALA A N 1
ATOM 597 C CA . ALA A 1 76 ? -14.280 7.707 7.582 1.00 76.62 76 ALA A CA 1
ATOM 598 C C . ALA A 1 76 ? -13.035 6.872 7.242 1.00 76.62 76 ALA A C 1
ATOM 600 O O . ALA A 1 76 ? -12.583 6.901 6.093 1.00 76.62 76 ALA A O 1
ATOM 601 N N . THR A 1 77 ? -12.502 6.096 8.190 1.00 90.25 77 THR A N 1
ATOM 602 C CA . THR A 1 77 ? -11.333 5.231 7.959 1.00 90.25 77 THR A CA 1
ATOM 603 C C . THR A 1 77 ? -11.635 4.129 6.945 1.00 90.25 77 THR A C 1
ATOM 605 O O . THR A 1 77 ? -10.814 3.891 6.058 1.00 90.25 77 THR A O 1
ATOM 608 N N . GLU A 1 78 ? -12.833 3.542 6.964 1.00 85.38 78 GLU A N 1
ATOM 609 C CA . GLU A 1 78 ? -13.294 2.588 5.947 1.00 85.38 78 GLU A CA 1
ATOM 610 C C . GLU A 1 78 ? -13.338 3.203 4.541 1.00 85.38 78 GLU A C 1
ATOM 612 O O . GLU A 1 78 ? -12.879 2.591 3.570 1.00 85.38 78 GLU A O 1
ATOM 617 N N . LYS A 1 79 ? -13.823 4.447 4.410 1.00 84.31 79 LYS A N 1
ATOM 618 C CA . LYS A 1 79 ? -13.802 5.173 3.129 1.00 84.31 79 LYS A CA 1
ATOM 619 C C . LYS A 1 79 ? -12.374 5.388 2.633 1.00 84.31 79 LYS A C 1
ATOM 621 O O . LYS A 1 79 ? -12.107 5.155 1.453 1.00 84.31 79 LYS A O 1
ATOM 626 N N . PHE A 1 80 ? -11.449 5.786 3.508 1.00 71.44 80 PHE A N 1
ATOM 627 C CA . PHE A 1 80 ? -10.038 5.935 3.138 1.00 71.44 80 PHE A CA 1
ATOM 628 C C . PHE A 1 80 ? -9.412 4.602 2.714 1.00 71.44 80 PHE A C 1
ATOM 630 O O . PHE A 1 80 ? -8.740 4.554 1.682 1.00 71.44 80 PHE A O 1
ATOM 637 N N . ALA A 1 81 ? -9.676 3.515 3.443 1.00 75.75 81 ALA A N 1
ATOM 638 C CA . ALA A 1 81 ? -9.195 2.180 3.099 1.00 75.75 81 ALA A CA 1
ATOM 639 C C . ALA A 1 81 ? -9.724 1.719 1.730 1.00 75.75 81 ALA A C 1
ATOM 641 O O . ALA A 1 81 ? -8.958 1.212 0.910 1.00 75.75 81 ALA A O 1
ATOM 642 N N . SER A 1 82 ? -11.003 1.966 1.435 1.00 85.56 82 SER A N 1
ATOM 643 C CA . SER A 1 82 ? -11.615 1.659 0.136 1.00 85.56 82 SER A CA 1
ATOM 644 C C . SER A 1 82 ? -10.952 2.430 -1.015 1.00 85.56 82 SER A C 1
ATOM 646 O O . SER A 1 82 ? -10.570 1.840 -2.031 1.00 85.56 82 SER A O 1
ATOM 648 N N . VAL A 1 83 ? -10.711 3.736 -0.841 1.00 81.06 83 VAL A N 1
ATOM 649 C CA . VAL A 1 83 ? -9.999 4.561 -1.835 1.00 81.06 83 VAL A CA 1
ATOM 650 C C . VAL A 1 83 ? -8.567 4.060 -2.048 1.00 81.06 83 VAL A C 1
ATOM 652 O O . VAL A 1 83 ? -8.118 3.945 -3.191 1.00 81.06 83 VAL A O 1
ATOM 655 N N . GLN A 1 84 ? -7.855 3.706 -0.975 1.00 71.25 84 GLN A N 1
ATOM 656 C CA . GLN A 1 84 ? -6.505 3.144 -1.064 1.00 71.25 84 GLN A CA 1
ATOM 657 C C . GLN A 1 84 ? -6.490 1.800 -1.801 1.00 71.25 84 GLN A C 1
ATOM 659 O O . GLN A 1 84 ? -5.666 1.602 -2.697 1.00 71.25 84 GLN A O 1
ATOM 664 N N . GLN A 1 85 ? -7.424 0.895 -1.500 1.00 76.44 85 GLN A N 1
ATOM 665 C CA . GLN A 1 85 ? -7.555 -0.383 -2.205 1.00 76.44 85 GLN A CA 1
ATOM 666 C C . GLN A 1 85 ? -7.831 -0.178 -3.699 1.00 76.44 85 GLN A C 1
ATOM 668 O O . GLN A 1 85 ? -7.209 -0.835 -4.539 1.00 76.44 85 GLN A O 1
ATOM 673 N N . GLN A 1 86 ? -8.697 0.777 -4.051 1.00 80.25 86 GLN A N 1
ATOM 674 C CA . GLN A 1 86 ? -8.969 1.123 -5.444 1.00 80.25 86 GLN A CA 1
ATOM 675 C C . GLN A 1 86 ? -7.723 1.679 -6.150 1.00 80.25 86 GLN A C 1
ATOM 677 O O . GLN A 1 86 ? -7.440 1.300 -7.290 1.00 80.25 86 GLN A O 1
ATOM 682 N N . ALA A 1 87 ? -6.955 2.549 -5.488 1.00 70.31 87 ALA A N 1
ATOM 683 C CA . ALA A 1 87 ? -5.710 3.090 -6.027 1.00 70.31 87 ALA A CA 1
ATOM 684 C C . ALA A 1 87 ? -4.670 1.984 -6.268 1.00 70.31 87 ALA A C 1
ATOM 686 O O . ALA A 1 87 ? -4.104 1.897 -7.360 1.00 70.31 87 ALA A O 1
ATOM 687 N N . ILE A 1 88 ? -4.485 1.079 -5.302 1.00 76.56 88 ILE A N 1
ATOM 688 C CA . ILE A 1 88 ? -3.583 -0.075 -5.423 1.00 76.56 88 ILE A CA 1
ATOM 689 C C . ILE A 1 88 ? -4.015 -0.985 -6.578 1.00 76.56 88 ILE A C 1
ATOM 691 O O . ILE A 1 88 ? -3.171 -1.422 -7.362 1.00 76.56 88 ILE A O 1
ATOM 695 N N . ALA A 1 89 ? -5.313 -1.260 -6.727 1.00 82.19 89 ALA A N 1
ATOM 696 C CA . ALA A 1 89 ? -5.825 -2.074 -7.828 1.00 82.19 89 ALA A CA 1
ATOM 697 C C . ALA A 1 89 ? -5.517 -1.440 -9.196 1.00 82.19 89 ALA A C 1
ATOM 699 O O . ALA A 1 89 ? -5.020 -2.124 -10.092 1.00 82.19 89 ALA A O 1
ATOM 700 N N . ARG A 1 90 ? -5.727 -0.125 -9.342 1.00 83.38 90 ARG A N 1
ATOM 701 C CA . ARG A 1 90 ? -5.400 0.618 -10.573 1.00 83.38 90 ARG A CA 1
ATOM 702 C C . ARG A 1 90 ? -3.902 0.599 -10.878 1.00 83.38 90 ARG A C 1
ATOM 704 O O . ARG A 1 90 ? -3.522 0.350 -12.020 1.00 83.38 90 ARG A O 1
ATOM 711 N N . LEU A 1 91 ? -3.053 0.806 -9.870 1.00 80.44 91 LEU A N 1
ATOM 712 C CA . LEU A 1 91 ? -1.597 0.748 -10.032 1.00 80.44 91 LEU A CA 1
ATOM 713 C C . LEU A 1 91 ? -1.124 -0.652 -10.438 1.00 80.44 91 LEU A C 1
ATOM 715 O O . LEU A 1 91 ? -0.315 -0.773 -11.353 1.00 80.44 91 LEU A O 1
ATOM 719 N N . LYS A 1 92 ? -1.678 -1.714 -9.841 1.00 81.19 92 LYS A N 1
ATOM 720 C CA . LYS A 1 92 ? -1.382 -3.101 -10.235 1.00 81.19 92 LYS A CA 1
ATOM 721 C C . LYS A 1 92 ? -1.754 -3.382 -11.691 1.00 81.19 92 LYS A C 1
ATOM 723 O O . LYS A 1 92 ? -0.995 -4.054 -12.384 1.00 81.19 92 LYS A O 1
ATOM 728 N N . VAL A 1 93 ? -2.893 -2.872 -12.164 1.00 87.12 93 VAL A N 1
ATOM 729 C CA . VAL A 1 93 ? -3.295 -2.999 -13.576 1.00 87.12 93 VAL A CA 1
ATOM 730 C C . VAL A 1 93 ? -2.320 -2.252 -14.486 1.00 87.12 93 VAL A C 1
ATOM 732 O O . VAL A 1 93 ? -1.843 -2.834 -15.457 1.00 87.12 93 VAL A O 1
ATOM 735 N N . ARG A 1 94 ? -1.956 -1.008 -14.144 1.00 84.88 94 ARG A N 1
ATOM 736 C CA . ARG A 1 94 ? -0.991 -0.213 -14.920 1.00 84.88 94 ARG A CA 1
ATOM 737 C C . ARG A 1 94 ? 0.383 -0.882 -14.992 1.00 84.88 94 ARG A C 1
ATOM 739 O O . ARG A 1 94 ? 0.974 -0.914 -16.064 1.00 84.88 94 ARG A O 1
ATOM 746 N N . LEU A 1 95 ? 0.859 -1.455 -13.887 1.00 81.56 95 LEU A N 1
ATOM 747 C CA . LEU A 1 95 ? 2.137 -2.166 -13.833 1.00 81.56 95 LEU A CA 1
ATOM 748 C C . LEU A 1 95 ? 2.105 -3.424 -14.709 1.00 81.56 95 LEU A C 1
ATOM 750 O O . LEU A 1 95 ? 3.015 -3.635 -15.502 1.00 81.56 95 LEU A O 1
ATOM 754 N N . LYS A 1 96 ? 1.025 -4.215 -14.649 1.00 85.06 96 LYS A N 1
ATOM 755 C CA . LYS A 1 96 ? 0.845 -5.368 -15.549 1.00 85.06 96 LYS A CA 1
ATOM 756 C C . LYS A 1 96 ? 0.824 -4.958 -17.020 1.00 85.06 96 LYS A C 1
ATOM 758 O O . LYS A 1 96 ? 1.431 -5.637 -17.839 1.00 85.06 96 LYS A O 1
ATOM 763 N N . GLN A 1 97 ? 0.155 -3.856 -17.348 1.00 90.38 97 GLN A N 1
ATOM 764 C CA . GLN A 1 97 ? 0.118 -3.339 -18.713 1.00 90.38 97 GLN A CA 1
ATOM 765 C C . GLN A 1 97 ? 1.507 -2.884 -19.181 1.00 90.38 97 GLN A C 1
ATOM 767 O O . GLN A 1 97 ? 1.919 -3.234 -20.279 1.00 90.38 97 GLN A O 1
ATOM 772 N N . GLN A 1 98 ? 2.254 -2.164 -18.339 1.00 86.69 98 GLN A N 1
ATOM 773 C CA . GLN A 1 98 ? 3.630 -1.760 -18.646 1.00 86.69 98 GLN A CA 1
ATOM 774 C C . GLN A 1 98 ? 4.555 -2.965 -18.833 1.00 86.69 98 GLN A C 1
ATOM 776 O O . GLN A 1 98 ? 5.336 -2.976 -19.781 1.00 86.69 98 GLN A O 1
ATOM 781 N N . GLN A 1 99 ? 4.431 -3.990 -17.985 1.00 85.19 99 GLN A N 1
ATOM 782 C CA . GLN A 1 99 ? 5.187 -5.232 -18.131 1.00 85.19 99 GLN A CA 1
ATOM 783 C C . GLN A 1 99 ? 4.897 -5.900 -19.481 1.00 85.19 99 GLN A C 1
ATOM 785 O O . GLN A 1 99 ? 5.828 -6.230 -20.204 1.00 85.19 99 GLN A O 1
ATOM 790 N N . GLN A 1 100 ? 3.622 -6.013 -19.868 1.00 90.81 100 GLN A N 1
ATOM 791 C CA . GLN A 1 100 ? 3.233 -6.575 -21.166 1.00 90.81 100 GLN A CA 1
ATOM 792 C C . GLN A 1 100 ? 3.801 -5.780 -22.350 1.00 90.81 100 GLN A C 1
ATOM 794 O O . GLN A 1 100 ? 4.226 -6.376 -23.336 1.00 90.81 100 GLN A O 1
ATOM 799 N N . THR A 1 101 ? 3.837 -4.447 -22.262 1.00 89.88 101 THR A N 1
ATOM 800 C CA . THR A 1 101 ? 4.450 -3.601 -23.297 1.00 89.88 101 THR A CA 1
ATOM 801 C C . THR A 1 101 ? 5.956 -3.843 -23.407 1.00 89.88 101 THR A C 1
ATOM 803 O O . THR A 1 101 ? 6.477 -3.947 -24.516 1.00 89.88 101 THR A O 1
ATOM 806 N N . ILE A 1 102 ? 6.663 -3.958 -22.279 1.00 87.38 102 ILE A N 1
ATOM 807 C CA . ILE A 1 102 ? 8.103 -4.257 -22.262 1.00 87.38 102 ILE A CA 1
ATOM 808 C C . ILE A 1 102 ? 8.363 -5.643 -22.857 1.00 87.38 102 ILE A C 1
ATOM 810 O O . ILE A 1 102 ? 9.225 -5.775 -23.724 1.00 87.38 102 ILE A O 1
ATOM 814 N N . ASP A 1 103 ? 7.590 -6.651 -22.454 1.00 90.06 103 ASP A N 1
ATOM 815 C CA . ASP A 1 103 ? 7.722 -8.019 -22.962 1.00 90.06 103 ASP A CA 1
ATOM 816 C C . ASP A 1 103 ? 7.480 -8.076 -24.481 1.00 90.06 103 ASP A C 1
ATOM 818 O O . ASP A 1 103 ? 8.218 -8.748 -25.202 1.00 90.06 103 ASP A O 1
ATOM 822 N N . ALA A 1 104 ? 6.501 -7.318 -24.992 1.00 91.44 104 ALA A N 1
ATOM 823 C CA . ALA A 1 104 ? 6.253 -7.191 -26.427 1.00 91.44 104 ALA A CA 1
ATOM 824 C C . ALA A 1 104 ? 7.435 -6.537 -27.164 1.00 91.44 104 ALA A C 1
ATOM 826 O O . ALA A 1 104 ? 7.882 -7.053 -28.187 1.00 91.44 104 ALA A O 1
ATOM 827 N N . HIS A 1 105 ? 7.996 -5.447 -26.630 1.00 92.19 105 HIS A N 1
ATOM 828 C CA . HIS A 1 105 ? 9.172 -4.804 -27.223 1.00 92.19 105 HIS A CA 1
ATOM 829 C C . HIS A 1 105 ? 10.412 -5.704 -27.212 1.00 92.19 105 HIS A C 1
ATOM 831 O O . HIS A 1 105 ? 11.167 -5.703 -28.185 1.00 92.19 105 HIS A O 1
ATOM 837 N N . LEU A 1 106 ? 10.613 -6.491 -26.151 1.00 88.69 106 LEU A N 1
ATOM 838 C CA . LEU A 1 106 ? 11.683 -7.485 -26.090 1.00 88.69 106 LEU A CA 1
ATOM 839 C C . LEU A 1 106 ? 11.484 -8.575 -27.146 1.00 88.69 106 LEU A C 1
ATOM 841 O O . LEU A 1 106 ? 12.429 -8.892 -27.863 1.00 88.69 106 LEU A O 1
ATOM 845 N N . ALA A 1 107 ? 10.266 -9.103 -27.298 1.00 93.69 107 ALA A N 1
ATOM 846 C CA . ALA A 1 107 ? 9.957 -10.091 -28.331 1.00 93.69 107 ALA A CA 1
ATOM 847 C C . ALA A 1 107 ? 10.246 -9.551 -29.743 1.00 93.69 107 ALA A C 1
ATOM 849 O O . ALA A 1 107 ? 10.924 -10.213 -30.527 1.00 93.69 107 ALA A O 1
ATOM 850 N N . GLU A 1 108 ? 9.825 -8.320 -30.048 1.00 95.44 108 GLU A N 1
ATOM 851 C CA . GLU A 1 108 ? 10.140 -7.689 -31.333 1.00 95.44 108 GLU A CA 1
ATOM 852 C C . GLU A 1 108 ? 11.647 -7.461 -31.531 1.00 95.44 108 GLU A C 1
ATOM 854 O O . GLU A 1 108 ? 12.151 -7.581 -32.647 1.00 95.44 108 GLU A O 1
ATOM 859 N N . ALA A 1 109 ? 12.385 -7.092 -30.478 1.00 91.50 109 ALA A N 1
ATOM 860 C CA . ALA A 1 109 ? 13.835 -6.930 -30.549 1.00 91.50 109 ALA A CA 1
ATOM 861 C C . ALA A 1 109 ? 14.525 -8.266 -30.861 1.00 91.50 109 ALA A C 1
ATOM 863 O O . ALA A 1 109 ? 15.337 -8.323 -31.782 1.00 91.50 109 ALA A O 1
ATOM 864 N N . TYR A 1 110 ? 14.122 -9.353 -30.195 1.00 95.31 110 TYR A N 1
ATOM 865 C CA . TYR A 1 110 ? 14.619 -10.698 -30.490 1.00 95.31 110 TYR A CA 1
ATOM 866 C C . TYR A 1 110 ? 14.314 -11.137 -31.925 1.00 95.31 110 TYR A C 1
ATOM 868 O O . TYR A 1 110 ? 15.161 -11.745 -32.579 1.00 95.31 110 TYR A O 1
ATOM 876 N N . GLU A 1 111 ? 13.132 -10.816 -32.453 1.00 96.38 111 GLU A N 1
ATOM 877 C CA . GLU A 1 111 ? 12.808 -11.098 -33.853 1.00 96.38 111 GLU A CA 1
ATOM 878 C C . GLU A 1 111 ? 13.687 -10.305 -34.824 1.00 96.38 111 GLU A C 1
ATOM 880 O O . GLU A 1 111 ? 14.161 -10.868 -35.815 1.00 96.38 111 GLU A O 1
ATOM 885 N N . ARG A 1 112 ? 13.937 -9.019 -34.544 1.00 93.50 112 ARG A N 1
ATOM 886 C CA . ARG A 1 112 ? 14.841 -8.183 -35.350 1.00 93.50 112 ARG A CA 1
ATOM 887 C C . ARG A 1 112 ? 16.267 -8.725 -35.315 1.00 93.50 112 ARG A C 1
ATOM 889 O O . ARG A 1 112 ? 16.869 -8.849 -36.379 1.00 93.50 112 ARG A O 1
ATOM 896 N N . ASP A 1 113 ? 16.769 -9.109 -34.147 1.00 95.88 113 ASP A N 1
ATOM 897 C CA . ASP A 1 113 ? 18.106 -9.692 -33.986 1.00 95.88 113 ASP A CA 1
ATOM 898 C C . ASP A 1 113 ? 18.237 -11.033 -34.715 1.00 95.88 113 ASP A C 1
ATOM 900 O O . ASP A 1 113 ? 19.234 -11.300 -35.385 1.00 95.88 113 ASP A O 1
ATOM 904 N N . ARG A 1 114 ? 17.191 -11.864 -34.690 1.00 97.44 114 ARG A N 1
ATOM 905 C CA . ARG A 1 114 ? 17.168 -13.098 -35.481 1.00 97.44 114 ARG A CA 1
ATOM 906 C C . ARG A 1 114 ? 17.230 -12.804 -36.980 1.00 97.44 114 ARG A C 1
ATOM 908 O O . ARG A 1 114 ? 18.004 -13.427 -37.700 1.00 97.44 114 ARG A O 1
ATOM 915 N N . GLN A 1 115 ? 16.455 -11.830 -37.459 1.00 96.88 115 GLN A N 1
ATOM 916 C CA . GLN A 1 115 ? 16.463 -11.438 -38.872 1.00 96.88 115 GLN A CA 1
ATOM 917 C C . GLN A 1 115 ? 17.808 -10.845 -39.312 1.00 96.88 115 GLN A C 1
ATOM 919 O O . GLN A 1 115 ? 18.220 -11.046 -40.456 1.00 96.88 115 GLN A O 1
ATOM 924 N N . THR A 1 116 ? 18.492 -10.083 -38.455 1.00 94.06 116 THR A N 1
ATOM 925 C CA . THR A 1 116 ? 19.832 -9.566 -38.769 1.00 94.06 116 THR A CA 1
ATOM 926 C C . THR A 1 116 ? 20.851 -10.698 -38.797 1.00 94.06 116 THR A C 1
ATOM 928 O O . THR A 1 116 ? 21.644 -10.754 -39.736 1.00 94.06 116 THR A O 1
ATOM 931 N N . GLN A 1 117 ? 20.775 -11.648 -37.865 1.00 95.69 117 GLN A N 1
ATOM 932 C CA . GLN A 1 117 ? 21.634 -12.830 -37.846 1.00 95.69 117 GLN A CA 1
ATOM 933 C C . GLN A 1 117 ? 21.439 -13.712 -39.090 1.00 95.69 117 GLN A C 1
ATOM 935 O O . GLN A 1 117 ? 22.419 -14.115 -39.711 1.00 95.69 117 GLN A O 1
ATOM 940 N N . GLU A 1 118 ? 20.196 -13.950 -39.517 1.00 97.31 118 GLU A N 1
ATOM 941 C CA . GLU A 1 118 ? 19.890 -14.678 -40.758 1.00 97.31 118 GLU A CA 1
ATOM 942 C C . GLU A 1 118 ? 20.462 -13.966 -41.995 1.00 97.31 118 GLU A C 1
ATOM 944 O O . GLU A 1 118 ? 21.036 -14.605 -42.881 1.00 97.31 118 GLU A O 1
ATOM 949 N N . LYS A 1 119 ? 20.361 -12.630 -42.057 1.00 95.00 119 LYS A N 1
ATOM 950 C CA . LYS A 1 119 ? 20.944 -11.831 -43.148 1.00 95.00 119 LYS A CA 1
ATOM 951 C C . LYS A 1 119 ? 22.471 -11.887 -43.154 1.00 95.00 119 LYS A C 1
ATOM 953 O O . LYS A 1 119 ? 23.051 -11.970 -44.236 1.00 95.00 119 LYS A O 1
ATOM 958 N N . LEU A 1 120 ? 23.109 -11.850 -41.983 1.00 95.38 120 LEU A N 1
ATOM 959 C CA . LEU A 1 120 ? 24.561 -11.987 -41.847 1.00 95.38 120 LEU A CA 1
ATOM 960 C C . LEU A 1 120 ? 25.023 -13.377 -42.293 1.00 95.38 120 LEU A C 1
ATOM 962 O O . LEU A 1 120 ? 25.888 -13.462 -43.158 1.00 95.38 120 LEU A O 1
ATOM 966 N N . ALA A 1 121 ? 24.374 -14.446 -41.826 1.00 96.06 121 ALA A N 1
ATOM 967 C CA . ALA A 1 121 ? 24.680 -15.813 -42.250 1.00 96.06 121 ALA A CA 1
ATOM 968 C C . ALA A 1 121 ? 24.512 -16.001 -43.771 1.00 96.06 121 ALA A C 1
ATOM 970 O O . ALA A 1 121 ? 25.346 -16.620 -44.431 1.00 96.06 121 ALA A O 1
ATOM 971 N N . ALA A 1 122 ? 23.465 -15.416 -44.365 1.00 96.50 122 ALA A N 1
ATOM 972 C CA . ALA A 1 122 ? 23.269 -15.443 -45.814 1.00 96.50 122 ALA A CA 1
ATOM 973 C C . ALA A 1 122 ? 24.352 -14.659 -46.578 1.00 96.50 122 ALA A C 1
ATOM 975 O O . ALA A 1 122 ? 24.729 -15.051 -47.685 1.00 96.50 122 ALA A O 1
ATOM 976 N N . ALA A 1 123 ? 24.846 -13.549 -46.023 1.00 94.12 123 ALA A N 1
ATOM 977 C CA . ALA A 1 123 ? 25.946 -12.785 -46.605 1.00 94.12 123 ALA A CA 1
ATOM 978 C C . ALA A 1 123 ? 27.281 -13.542 -46.503 1.00 94.12 123 ALA A C 1
ATOM 980 O O . ALA A 1 123 ? 28.007 -13.614 -47.494 1.00 94.12 123 ALA A O 1
ATOM 981 N N . GLU A 1 124 ? 27.564 -14.168 -45.358 1.00 96.75 124 GLU A N 1
ATOM 982 C CA . GLU A 1 124 ? 28.737 -15.025 -45.146 1.00 96.75 124 GLU A CA 1
ATOM 983 C C . GLU A 1 124 ? 28.753 -16.210 -46.116 1.00 96.75 124 GLU A C 1
ATOM 985 O O . GLU A 1 124 ? 29.768 -16.449 -46.769 1.00 96.75 124 GLU A O 1
ATOM 990 N N . ALA A 1 125 ? 27.621 -16.896 -46.302 1.00 96.25 125 ALA A N 1
ATOM 991 C CA . ALA A 1 125 ? 27.508 -18.000 -47.255 1.00 96.25 125 ALA A CA 1
ATOM 992 C C . ALA A 1 125 ? 27.787 -17.559 -48.705 1.00 96.25 125 ALA A C 1
ATOM 994 O O . ALA A 1 125 ? 28.459 -18.263 -49.457 1.00 96.25 125 ALA A O 1
ATOM 995 N N . ARG A 1 126 ? 27.315 -16.369 -49.106 1.00 95.50 126 ARG A N 1
ATOM 996 C CA . ARG A 1 126 ? 27.624 -15.802 -50.433 1.00 95.50 126 ARG A CA 1
ATOM 997 C C . ARG A 1 126 ? 29.104 -15.468 -50.579 1.00 95.50 126 ARG A C 1
ATOM 999 O O . ARG A 1 126 ? 29.667 -15.714 -51.640 1.00 95.50 126 ARG A O 1
ATOM 1006 N N . PHE A 1 127 ? 29.720 -14.919 -49.535 1.00 93.62 127 PHE A N 1
ATOM 1007 C CA . PHE A 1 127 ? 31.143 -14.597 -49.538 1.00 93.62 127 PHE A CA 1
ATOM 1008 C C . PHE A 1 127 ? 32.006 -15.862 -49.649 1.00 93.62 127 PHE A C 1
ATOM 1010 O O . PHE A 1 127 ? 32.926 -15.903 -50.460 1.00 93.62 127 PHE A O 1
ATOM 1017 N N . GLN A 1 128 ? 31.664 -16.920 -48.908 1.00 95.81 128 GLN A N 1
ATOM 1018 C CA . GLN A 1 128 ? 32.330 -18.222 -49.014 1.00 95.81 128 GLN A CA 1
ATOM 1019 C C . GLN A 1 128 ? 32.206 -18.808 -50.425 1.00 95.81 128 GLN A C 1
ATOM 1021 O O . GLN A 1 128 ? 33.216 -19.195 -51.005 1.00 95.81 128 GLN A O 1
ATOM 1026 N N . ALA A 1 129 ? 31.007 -18.786 -51.018 1.00 94.62 129 ALA A N 1
ATOM 1027 C CA . ALA A 1 129 ? 30.801 -19.251 -52.391 1.00 94.62 129 ALA A CA 1
ATOM 1028 C C . ALA A 1 129 ? 31.655 -18.470 -53.409 1.00 94.62 129 ALA A C 1
ATOM 1030 O O . ALA A 1 129 ? 32.300 -19.070 -54.266 1.00 94.62 129 ALA A O 1
ATOM 1031 N N . GLN A 1 130 ? 31.726 -17.139 -53.283 1.00 93.38 130 GLN A N 1
ATOM 1032 C CA . GLN A 1 130 ? 32.594 -16.309 -54.127 1.00 93.38 130 GLN A CA 1
ATOM 1033 C C . GLN A 1 130 ? 34.079 -16.636 -53.934 1.00 93.38 130 GLN A C 1
ATOM 1035 O O . GLN A 1 130 ? 34.845 -16.647 -54.897 1.00 93.38 130 GLN A O 1
ATOM 1040 N N . GLN A 1 131 ? 34.505 -16.910 -52.702 1.00 92.69 131 GLN A N 1
ATOM 1041 C CA . GLN A 1 131 ? 35.890 -17.262 -52.411 1.00 92.69 131 GLN A CA 1
ATOM 1042 C C . GLN A 1 131 ? 36.268 -18.631 -52.992 1.00 92.69 131 GLN A C 1
ATOM 1044 O O . GLN A 1 131 ? 37.336 -18.759 -53.590 1.00 92.69 131 GLN A O 1
ATOM 1049 N N . GLU A 1 132 ? 35.374 -19.618 -52.914 1.00 95.62 132 GLU A N 1
ATOM 1050 C CA . GLU A 1 132 ? 35.549 -20.914 -53.576 1.00 95.62 132 GLU A CA 1
ATOM 1051 C C . GLU A 1 132 ? 35.646 -20.777 -55.102 1.00 95.62 132 GLU A C 1
ATOM 1053 O O . GLU A 1 132 ? 36.485 -21.428 -55.726 1.00 95.62 132 GLU A O 1
ATOM 1058 N N . GLU A 1 133 ? 34.824 -19.922 -55.720 1.00 95.62 133 GLU A N 1
ATOM 1059 C CA . GLU A 1 133 ? 34.913 -19.625 -57.155 1.00 95.62 133 GLU A CA 1
ATOM 1060 C C . GLU A 1 133 ? 36.266 -19.002 -57.521 1.00 95.62 133 GLU A C 1
ATOM 1062 O O . GLU A 1 133 ? 36.910 -19.443 -58.476 1.00 95.62 133 GLU A O 1
ATOM 1067 N N . LEU A 1 134 ? 36.744 -18.029 -56.741 1.00 92.75 134 LEU A N 1
ATOM 1068 C CA . LEU A 1 134 ? 38.055 -17.412 -56.955 1.00 92.75 134 LEU A CA 1
ATOM 1069 C C . LEU A 1 134 ? 39.201 -18.417 -56.812 1.00 92.75 134 LEU A C 1
ATOM 1071 O O . LEU A 1 134 ? 40.140 -18.389 -57.610 1.00 92.75 134 LEU A O 1
ATOM 1075 N N . ASP A 1 135 ? 39.137 -19.316 -55.833 1.00 94.06 135 ASP A N 1
ATOM 1076 C CA . ASP A 1 135 ? 40.160 -20.342 -55.647 1.00 94.06 135 ASP A CA 1
ATOM 1077 C C . ASP A 1 135 ? 40.128 -21.389 -56.771 1.00 94.06 135 ASP A C 1
ATOM 1079 O O . ASP A 1 135 ? 41.188 -21.775 -57.273 1.00 94.06 135 ASP A O 1
ATOM 1083 N N . ARG A 1 136 ? 38.944 -21.770 -57.274 1.00 95.00 136 ARG A N 1
ATOM 1084 C CA . ARG A 1 136 ? 38.815 -22.604 -58.486 1.00 95.00 136 ARG A CA 1
ATOM 1085 C C . ARG A 1 136 ? 39.444 -21.929 -59.702 1.00 95.00 136 ARG A C 1
ATOM 1087 O O . ARG A 1 136 ? 40.234 -22.567 -60.397 1.00 95.00 136 ARG A O 1
ATOM 1094 N N . LEU A 1 137 ? 39.154 -20.647 -59.931 1.00 92.25 137 LEU A N 1
ATOM 1095 C CA . LEU A 1 137 ? 39.736 -19.875 -61.035 1.00 92.25 137 LEU A CA 1
ATOM 1096 C C . LEU A 1 137 ? 41.263 -19.758 -60.904 1.00 92.25 137 LEU A C 1
ATOM 1098 O O . LEU A 1 137 ? 41.980 -19.906 -61.893 1.00 92.25 137 LEU A O 1
ATOM 1102 N N . ARG A 1 138 ? 41.793 -19.558 -59.690 1.00 91.94 138 ARG A N 1
ATOM 1103 C CA . ARG A 1 138 ? 43.245 -19.550 -59.434 1.00 91.94 138 ARG A CA 1
ATOM 1104 C C . ARG A 1 138 ? 43.903 -20.890 -59.750 1.00 91.94 138 ARG A C 1
ATOM 1106 O O . ARG A 1 138 ? 44.978 -20.892 -60.346 1.00 91.94 138 ARG A O 1
ATOM 1113 N N . ILE A 1 139 ? 43.282 -22.007 -59.366 1.00 91.44 139 ILE A N 1
ATOM 1114 C CA . ILE A 1 139 ? 43.780 -23.357 -59.675 1.00 91.44 139 ILE A CA 1
ATOM 1115 C C . ILE A 1 139 ? 43.741 -23.614 -61.190 1.00 91.44 139 ILE A C 1
ATOM 1117 O O . ILE A 1 139 ? 44.694 -24.155 -61.746 1.00 91.44 139 ILE A O 1
ATOM 1121 N N . GLN A 1 140 ? 42.682 -23.184 -61.882 1.00 89.81 140 GLN A N 1
ATOM 1122 C CA . GLN A 1 140 ? 42.593 -23.282 -63.344 1.00 89.81 140 GLN A CA 1
ATOM 1123 C C . GLN A 1 140 ? 43.697 -22.468 -64.040 1.00 89.81 140 GLN A C 1
ATOM 1125 O O . GLN A 1 140 ? 44.380 -22.982 -64.928 1.00 89.81 140 GLN A O 1
ATOM 1130 N N . LEU A 1 141 ? 43.932 -21.226 -63.604 1.00 82.00 141 LEU A N 1
ATOM 1131 C CA . LEU A 1 141 ? 44.996 -20.361 -64.127 1.00 82.00 141 LEU A CA 1
ATOM 1132 C C . LEU A 1 141 ? 46.400 -20.924 -63.863 1.00 82.00 141 LEU A C 1
ATOM 1134 O O . LEU A 1 141 ? 47.255 -20.883 -64.750 1.00 82.00 141 LEU A O 1
ATOM 1138 N N . SER A 1 142 ? 46.657 -21.466 -62.669 1.00 82.31 142 SER A N 1
ATOM 1139 C CA . SER A 1 142 ? 47.954 -22.072 -62.346 1.00 82.31 142 SER A CA 1
ATOM 1140 C C . SER A 1 142 ? 48.196 -23.373 -63.122 1.00 82.31 142 SER A C 1
ATOM 1142 O O . SER A 1 142 ? 49.314 -23.587 -63.595 1.00 82.31 142 SER A O 1
ATOM 1144 N N . GLY A 1 143 ? 47.155 -24.183 -63.348 1.00 78.25 143 GLY A N 1
ATOM 1145 C CA . GLY A 1 143 ? 47.209 -25.378 -64.195 1.00 78.25 143 GLY A CA 1
ATOM 1146 C C . GLY A 1 143 ? 47.523 -25.066 -65.663 1.00 78.25 143 GLY A C 1
ATOM 1147 O O . GLY A 1 143 ? 48.394 -25.703 -66.256 1.00 78.25 143 GLY A O 1
ATOM 1148 N N . LEU A 1 144 ? 46.892 -24.035 -66.236 1.00 72.00 144 LEU A N 1
ATOM 1149 C CA . LEU A 1 144 ? 47.184 -23.569 -67.601 1.00 72.00 144 LEU A CA 1
ATOM 1150 C C . LEU A 1 144 ? 48.609 -23.001 -67.732 1.00 72.00 144 LEU A C 1
ATOM 1152 O O . LEU A 1 144 ? 49.274 -23.225 -68.743 1.00 72.00 144 LEU A O 1
ATOM 1156 N N . SER A 1 145 ? 49.101 -22.312 -66.699 1.00 64.56 145 SER A N 1
ATOM 1157 C CA . SER A 1 145 ? 50.458 -21.751 -66.658 1.00 64.56 145 SER A CA 1
ATOM 1158 C C . SER A 1 145 ? 51.551 -22.830 -66.557 1.00 64.56 145 SER A C 1
ATOM 1160 O O . SER A 1 145 ? 52.572 -22.740 -67.239 1.00 64.56 145 SER A O 1
ATOM 1162 N N . GLN A 1 146 ? 51.336 -23.902 -65.783 1.00 60.22 146 GLN A N 1
ATOM 1163 C CA . GLN A 1 146 ? 52.283 -25.027 -65.698 1.00 60.22 146 GLN A CA 1
ATOM 1164 C C . GLN A 1 146 ? 52.277 -25.930 -66.942 1.00 60.22 146 GLN A C 1
ATOM 1166 O O . GLN A 1 146 ? 53.335 -26.439 -67.318 1.00 60.22 146 GLN A O 1
ATOM 1171 N N . GLY A 1 147 ? 51.134 -26.093 -67.619 1.00 54.22 147 GLY A N 1
ATOM 1172 C CA . GLY A 1 147 ? 51.031 -26.878 -68.857 1.00 54.22 147 GLY A CA 1
ATOM 1173 C C . GLY A 1 147 ? 51.747 -26.256 -70.066 1.00 54.22 147 GLY A C 1
ATOM 1174 O O . GLY A 1 147 ? 52.177 -26.975 -70.960 1.00 54.22 147 GLY A O 1
ATOM 1175 N N . HIS A 1 148 ? 51.942 -24.933 -70.093 1.00 50.00 148 HIS A N 1
ATOM 1176 C CA . HIS A 1 148 ? 52.679 -24.240 -71.164 1.00 50.00 148 HIS A CA 1
ATOM 1177 C C . HIS A 1 148 ? 54.206 -24.190 -70.955 1.00 50.00 148 HIS A C 1
ATOM 1179 O O . HIS A 1 148 ? 54.924 -23.662 -71.802 1.00 50.00 148 HIS A O 1
ATOM 1185 N N . GLY A 1 149 ? 54.728 -24.752 -69.859 1.00 49.41 149 GLY A N 1
ATOM 1186 C CA . GLY A 1 149 ? 56.154 -24.687 -69.523 1.00 49.41 149 GLY A CA 1
ATOM 1187 C C . GLY A 1 149 ? 57.027 -25.848 -70.014 1.00 49.41 149 GLY A C 1
ATOM 1188 O O . GLY A 1 149 ? 58.243 -25.773 -69.833 1.00 49.41 149 GLY A O 1
ATOM 1189 N N . ARG A 1 150 ? 56.467 -26.930 -70.585 1.00 49.03 150 ARG A N 1
ATOM 1190 C CA . ARG A 1 150 ? 57.270 -28.142 -70.858 1.00 49.03 150 ARG A CA 1
ATOM 1191 C C . ARG A 1 150 ? 57.120 -28.819 -72.218 1.00 49.03 150 ARG A C 1
ATOM 1193 O O . ARG A 1 150 ? 58.019 -29.582 -72.553 1.00 49.03 150 ARG A O 1
ATOM 1200 N N . ASP A 1 151 ? 56.121 -28.473 -73.026 1.00 44.94 151 ASP A N 1
ATOM 1201 C CA . ASP A 1 151 ? 55.949 -29.077 -74.350 1.00 44.94 151 ASP A CA 1
ATOM 1202 C C . ASP A 1 151 ? 55.965 -28.027 -75.468 1.00 44.94 151 ASP A C 1
ATOM 1204 O O . ASP A 1 151 ? 55.000 -27.319 -75.727 1.00 44.94 151 ASP A O 1
ATOM 1208 N N . GLY A 1 152 ? 57.120 -27.951 -76.129 1.00 42.75 152 GLY A N 1
ATOM 1209 C CA . GLY A 1 152 ? 57.201 -27.974 -77.587 1.00 42.75 152 GLY A CA 1
ATOM 1210 C C . GLY A 1 152 ? 56.447 -26.903 -78.374 1.00 42.75 152 GLY A C 1
ATOM 1211 O O . GLY A 1 152 ? 55.362 -27.141 -78.895 1.00 42.75 152 GLY A O 1
ATOM 1212 N N . TRP A 1 153 ? 57.151 -25.814 -78.684 1.00 46.47 153 TRP A N 1
ATOM 1213 C CA . TRP A 1 153 ? 57.009 -25.151 -79.982 1.00 46.47 153 TRP A CA 1
ATOM 1214 C C . TRP A 1 153 ? 57.411 -26.138 -81.083 1.00 46.47 153 TRP A C 1
ATOM 1216 O O . TRP A 1 153 ? 58.581 -26.187 -81.441 1.00 46.47 153 TRP A O 1
ATOM 1226 N N . ASN A 1 154 ? 56.485 -26.985 -81.536 1.00 45.72 154 ASN A N 1
ATOM 1227 C CA . ASN A 1 154 ? 56.488 -27.660 -82.840 1.00 45.72 154 ASN A CA 1
ATOM 1228 C C . ASN A 1 154 ? 55.249 -28.560 -82.952 1.00 45.72 154 ASN A C 1
ATOM 1230 O O . ASN A 1 154 ? 55.300 -29.760 -82.696 1.00 45.72 154 ASN A O 1
ATOM 1234 N N . GLY A 1 155 ? 54.130 -27.988 -83.381 1.00 41.56 155 GLY A N 1
ATOM 1235 C CA . GLY A 1 155 ? 52.949 -28.757 -83.745 1.00 41.56 155 GLY A CA 1
ATOM 1236 C C . GLY A 1 155 ? 51.895 -27.835 -84.320 1.00 41.56 155 GLY A C 1
ATOM 1237 O O . GLY A 1 155 ? 51.449 -26.925 -83.637 1.00 41.56 155 GLY A O 1
ATOM 1238 N N . ARG A 1 156 ? 51.536 -28.044 -85.590 1.00 50.59 156 ARG A N 1
ATOM 1239 C CA . ARG A 1 156 ? 50.391 -27.407 -86.250 1.00 50.59 156 ARG A CA 1
ATOM 1240 C C . ARG A 1 156 ? 49.176 -27.456 -85.319 1.00 50.59 156 ARG A C 1
ATOM 1242 O O . ARG A 1 156 ? 48.562 -28.514 -85.193 1.00 50.59 156 ARG A O 1
ATOM 1249 N N . GLU A 1 157 ? 48.825 -26.332 -84.700 1.00 48.62 157 GLU A N 1
ATOM 1250 C CA . GLU A 1 157 ? 47.530 -26.190 -84.047 1.00 48.62 157 GLU A CA 1
ATOM 1251 C C . GLU A 1 157 ? 46.460 -26.370 -85.123 1.00 48.62 157 GLU A C 1
ATOM 1253 O O . GLU A 1 157 ? 46.406 -25.634 -86.114 1.00 48.62 157 GLU A O 1
ATOM 1258 N N . SER A 1 158 ? 45.658 -27.422 -84.965 1.00 50.03 158 SER A N 1
ATOM 1259 C CA . SER A 1 158 ? 44.474 -27.632 -85.784 1.00 50.03 158 SER A CA 1
ATOM 1260 C C . SER A 1 158 ? 43.595 -26.378 -85.674 1.00 50.03 158 SER A C 1
ATOM 1262 O O . SER A 1 158 ? 43.362 -25.922 -84.550 1.00 50.03 158 SER A O 1
ATOM 1264 N N . PRO A 1 159 ? 43.086 -25.812 -86.784 1.00 62.72 159 PRO A N 1
ATOM 1265 C CA . PRO A 1 159 ? 42.202 -24.641 -86.749 1.00 62.72 159 PRO A CA 1
ATOM 1266 C C . PRO A 1 159 ? 40.942 -24.858 -85.890 1.00 62.72 159 PRO A C 1
ATOM 1268 O O . PRO A 1 159 ? 40.288 -23.895 -85.499 1.00 62.72 159 PRO A O 1
ATOM 1271 N N . ASP A 1 160 ? 40.616 -26.109 -85.562 1.00 65.31 160 ASP A N 1
ATOM 1272 C CA . ASP A 1 160 ? 39.506 -26.452 -84.675 1.00 65.31 160 ASP A 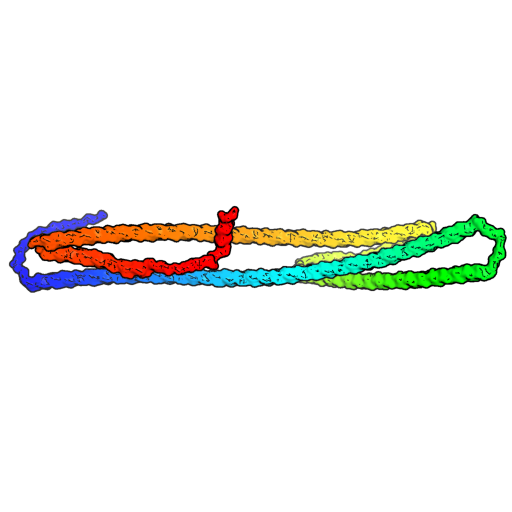CA 1
ATOM 1273 C C . ASP A 1 160 ? 39.827 -26.213 -83.189 1.00 65.31 160 ASP A C 1
ATOM 1275 O O . ASP A 1 160 ? 38.947 -25.800 -82.440 1.00 65.31 160 ASP A O 1
ATOM 1279 N N . ALA A 1 161 ? 41.085 -26.374 -82.759 1.00 65.38 161 ALA A N 1
ATOM 1280 C CA . ALA A 1 161 ? 41.489 -26.140 -81.368 1.00 65.38 161 ALA A CA 1
ATOM 1281 C C . ALA A 1 161 ? 41.571 -24.639 -81.039 1.00 65.38 161 ALA A C 1
ATOM 1283 O O . ALA A 1 161 ? 41.166 -24.207 -79.960 1.00 65.38 161 ALA A O 1
ATOM 1284 N N . THR A 1 162 ? 42.029 -23.820 -81.991 1.00 71.56 162 THR A N 1
ATOM 1285 C CA . THR A 1 162 ? 42.006 -22.355 -81.846 1.00 71.56 162 THR A CA 1
ATOM 1286 C C . THR A 1 162 ? 40.580 -21.805 -81.885 1.00 71.56 162 THR A C 1
ATOM 1288 O O . THR A 1 162 ? 40.279 -20.858 -81.160 1.00 71.56 162 THR A O 1
ATOM 1291 N N . ARG A 1 163 ? 39.674 -22.426 -82.657 1.00 74.56 163 ARG A N 1
ATOM 1292 C CA . ARG A 1 163 ? 38.236 -22.107 -82.638 1.00 74.56 163 ARG A CA 1
ATOM 1293 C C . ARG A 1 163 ? 37.566 -22.459 -81.316 1.00 74.56 163 ARG A C 1
ATOM 1295 O O . ARG A 1 163 ? 36.859 -21.613 -80.785 1.00 74.56 163 ARG A O 1
ATOM 1302 N N . GLN A 1 164 ? 37.816 -23.647 -80.771 1.00 77.25 164 GLN A N 1
ATOM 1303 C CA . GLN A 1 164 ? 37.286 -24.035 -79.459 1.00 77.25 164 GLN A CA 1
ATOM 1304 C C . GLN A 1 164 ? 37.778 -23.092 -78.359 1.00 77.25 164 GLN A C 1
ATOM 1306 O O . GLN A 1 164 ? 36.987 -22.612 -77.558 1.00 77.25 164 GLN A O 1
ATOM 1311 N N . ARG A 1 165 ? 39.061 -22.716 -78.387 1.00 77.38 165 ARG A N 1
ATOM 1312 C CA . ARG A 1 165 ? 39.619 -21.777 -77.409 1.00 77.38 165 ARG A CA 1
ATOM 1313 C C . ARG A 1 165 ? 39.070 -20.354 -77.551 1.00 77.38 165 ARG A C 1
ATOM 1315 O O . ARG A 1 165 ? 38.913 -19.668 -76.547 1.00 77.38 165 ARG A O 1
ATOM 1322 N N . MET A 1 166 ? 38.761 -19.906 -78.772 1.00 74.75 166 MET A N 1
ATOM 1323 C CA . MET A 1 166 ? 38.032 -18.647 -78.974 1.00 74.75 166 MET A CA 1
ATOM 1324 C C . MET A 1 166 ? 36.605 -18.727 -78.430 1.00 74.75 166 MET A C 1
ATOM 1326 O O . MET A 1 166 ? 36.185 -17.787 -77.769 1.00 74.75 166 MET A O 1
ATOM 1330 N N . GLN A 1 167 ? 35.897 -19.841 -78.633 1.00 84.25 167 GLN A N 1
ATOM 1331 C CA . GLN A 1 167 ? 34.547 -20.034 -78.092 1.00 84.25 167 GLN A CA 1
ATOM 1332 C C . GLN A 1 167 ? 34.537 -20.043 -76.560 1.00 84.25 167 GLN A C 1
ATOM 1334 O O . GLN A 1 167 ? 33.735 -19.339 -75.961 1.00 84.25 167 GLN A O 1
ATOM 1339 N N . GLU A 1 168 ? 35.476 -20.735 -75.914 1.00 83.75 168 GLU A N 1
ATOM 1340 C CA . GLU A 1 168 ? 35.602 -20.729 -74.448 1.00 83.75 168 GLU A CA 1
ATOM 1341 C C . GLU A 1 168 ? 35.898 -19.324 -73.894 1.00 83.75 168 GLU A C 1
ATOM 1343 O O . GLU A 1 168 ? 35.361 -18.929 -72.859 1.00 83.75 168 GLU A O 1
ATOM 1348 N N . LEU A 1 169 ? 36.738 -18.542 -74.584 1.00 81.75 169 LEU A N 1
ATOM 1349 C CA . LEU A 1 169 ? 37.014 -17.154 -74.202 1.00 81.75 169 LEU A CA 1
ATOM 1350 C C . LEU A 1 169 ? 35.811 -16.235 -74.444 1.00 81.75 169 LEU A C 1
ATOM 1352 O O . LEU A 1 169 ? 35.584 -15.327 -73.647 1.00 81.75 169 LEU A O 1
ATOM 1356 N N . GLU A 1 170 ? 35.038 -16.462 -75.506 1.00 86.25 170 GLU A N 1
ATOM 1357 C CA . GLU A 1 170 ? 33.792 -15.740 -75.775 1.00 86.25 170 GLU A CA 1
ATOM 1358 C C . GLU A 1 170 ? 32.723 -16.059 -74.723 1.00 86.25 170 GLU A C 1
ATOM 1360 O O . GLU A 1 170 ? 32.096 -15.138 -74.204 1.00 86.25 170 GLU A O 1
ATOM 1365 N N . GLU A 1 171 ? 32.566 -17.324 -74.332 1.00 87.38 171 GLU A N 1
ATOM 1366 C CA . GLU A 1 171 ? 31.662 -17.750 -73.257 1.00 87.38 171 GLU A CA 1
ATOM 1367 C C . GLU A 1 171 ? 32.087 -17.171 -71.899 1.00 87.38 171 GLU A C 1
ATOM 1369 O O . GLU A 1 171 ? 31.261 -16.632 -71.160 1.00 87.38 171 GLU A O 1
ATOM 1374 N N . ALA A 1 172 ? 33.386 -17.189 -71.584 1.00 82.31 172 ALA A N 1
ATOM 1375 C CA . ALA A 1 172 ? 33.913 -16.580 -70.363 1.00 82.31 172 ALA A CA 1
ATOM 1376 C C . ALA A 1 172 ? 33.739 -15.052 -70.351 1.00 82.31 172 ALA A C 1
ATOM 1378 O O . ALA A 1 172 ? 33.418 -14.472 -69.310 1.00 82.31 172 ALA A O 1
ATOM 1379 N N . ALA A 1 173 ? 33.915 -14.389 -71.499 1.00 82.12 173 ALA A N 1
ATOM 1380 C CA . ALA A 1 173 ? 33.674 -12.957 -71.639 1.00 82.12 173 ALA A CA 1
ATOM 1381 C C . ALA A 1 173 ? 32.187 -12.617 -71.462 1.00 82.12 173 ALA A C 1
ATOM 1383 O O . ALA A 1 173 ? 31.869 -11.660 -70.757 1.00 82.12 173 ALA A O 1
ATOM 1384 N N . GLN A 1 174 ? 31.282 -13.421 -72.029 1.00 89.62 174 GLN A N 1
ATOM 1385 C CA . GLN A 1 174 ? 29.835 -13.269 -71.847 1.00 89.62 174 GLN A CA 1
ATOM 1386 C C . GLN A 1 174 ? 29.434 -13.462 -70.381 1.00 89.62 174 GLN A C 1
ATOM 1388 O O . GLN A 1 174 ? 28.745 -12.610 -69.822 1.00 89.62 174 GLN A O 1
ATOM 1393 N N . TYR A 1 175 ? 29.946 -14.498 -69.714 1.00 88.75 175 TYR A N 1
ATOM 1394 C CA . TYR A 1 175 ? 29.692 -14.733 -68.291 1.00 88.75 175 TYR A CA 1
ATOM 1395 C C . TYR A 1 175 ? 30.202 -13.584 -67.406 1.00 88.75 175 TYR A C 1
ATOM 1397 O O . TYR A 1 175 ? 29.496 -13.111 -66.513 1.00 88.75 175 TYR A O 1
ATOM 1405 N N . ALA A 1 176 ? 31.411 -13.077 -67.672 1.00 81.38 176 ALA A N 1
ATOM 1406 C CA . ALA A 1 176 ? 31.950 -11.917 -66.963 1.00 81.38 176 ALA A CA 1
ATOM 1407 C C . ALA A 1 176 ? 31.085 -10.663 -67.181 1.00 81.38 176 ALA A C 1
ATOM 1409 O O . ALA A 1 176 ? 30.876 -9.877 -66.252 1.00 81.38 176 ALA A O 1
ATOM 1410 N N . GLN A 1 177 ? 30.540 -10.494 -68.387 1.00 87.56 177 GLN A N 1
ATOM 1411 C CA . GLN A 1 177 ? 29.651 -9.390 -68.723 1.00 87.56 177 GLN A CA 1
ATOM 1412 C C . GLN A 1 177 ? 28.301 -9.506 -67.993 1.00 87.56 177 GLN A C 1
ATOM 1414 O O . GLN A 1 177 ? 27.857 -8.531 -67.383 1.00 87.56 177 GLN A O 1
ATOM 1419 N N . GLU A 1 178 ? 27.694 -10.691 -67.942 1.00 90.56 178 GLU A N 1
ATOM 1420 C CA . GLU A 1 178 ? 26.473 -10.955 -67.167 1.00 90.56 178 GLU A CA 1
ATOM 1421 C C . GLU A 1 178 ? 26.676 -10.725 -65.664 1.00 90.56 178 GLU A C 1
ATOM 1423 O O . GLU A 1 178 ? 25.851 -10.083 -65.005 1.00 90.56 178 GLU A O 1
ATOM 1428 N N . LEU A 1 179 ? 27.805 -11.183 -65.118 1.00 87.94 179 LEU A N 1
ATOM 1429 C CA . LEU A 1 179 ? 28.159 -10.955 -63.721 1.00 87.94 179 LEU A CA 1
ATOM 1430 C C . LEU A 1 179 ? 28.324 -9.461 -63.426 1.00 87.94 179 LEU A C 1
ATOM 1432 O O . LEU A 1 179 ? 27.813 -8.977 -62.414 1.00 87.94 179 LEU A O 1
ATOM 1436 N N . SER A 1 180 ? 28.987 -8.719 -64.318 1.00 87.38 180 SER A N 1
ATOM 1437 C CA . SER A 1 180 ? 29.147 -7.270 -64.174 1.00 87.38 180 SER A CA 1
ATOM 1438 C C . SER A 1 180 ? 27.798 -6.547 -64.169 1.00 87.38 180 SER A C 1
ATOM 1440 O O . SER A 1 180 ? 27.570 -5.698 -63.309 1.00 87.38 180 SER A O 1
ATOM 1442 N N . TYR A 1 181 ? 26.859 -6.959 -65.030 1.00 90.38 181 TYR A N 1
ATOM 1443 C CA . TYR A 1 181 ? 25.507 -6.405 -65.073 1.00 90.38 181 TYR A CA 1
ATOM 1444 C C . TYR A 1 181 ? 24.727 -6.714 -63.789 1.00 90.38 181 TYR A C 1
ATOM 1446 O O . TYR A 1 181 ? 24.055 -5.847 -63.229 1.00 90.38 181 TYR A O 1
ATOM 1454 N N . ARG A 1 182 ? 24.862 -7.934 -63.255 1.00 93.56 182 ARG A N 1
ATOM 1455 C CA . ARG A 1 182 ? 24.221 -8.334 -61.995 1.00 93.56 182 ARG A CA 1
ATOM 1456 C C . ARG A 1 182 ? 24.767 -7.563 -60.795 1.00 93.56 182 ARG A C 1
ATOM 1458 O O . ARG A 1 182 ? 23.985 -7.122 -59.953 1.00 93.56 182 ARG A O 1
ATOM 1465 N N . LEU A 1 183 ? 26.087 -7.394 -60.712 1.00 86.88 183 LEU A N 1
ATOM 1466 C CA . LEU A 1 183 ? 26.731 -6.609 -59.657 1.00 86.88 183 LEU A CA 1
ATOM 1467 C C . LEU A 1 183 ? 26.366 -5.128 -59.766 1.00 86.88 183 LEU A C 1
ATOM 1469 O O . LEU A 1 183 ? 26.088 -4.499 -58.747 1.00 86.88 183 LEU A O 1
ATOM 1473 N N . GLN A 1 184 ? 26.283 -4.588 -60.983 1.00 91.50 184 GLN A N 1
ATOM 1474 C CA . GLN A 1 184 ? 25.806 -3.229 -61.214 1.00 91.50 184 GLN A CA 1
ATOM 1475 C C . GLN A 1 184 ? 24.355 -3.059 -60.740 1.00 91.50 184 GLN A C 1
ATOM 1477 O O . GLN A 1 184 ? 24.069 -2.129 -59.989 1.00 91.50 184 GLN A O 1
ATOM 1482 N N . GLY A 1 185 ? 23.462 -4.000 -61.061 1.00 91.06 185 GLY A N 1
ATOM 1483 C CA . GLY A 1 185 ? 22.083 -3.983 -60.564 1.00 91.06 185 GLY A CA 1
ATOM 1484 C C . GLY A 1 185 ? 21.986 -4.075 -59.035 1.00 91.06 185 GLY A C 1
ATOM 1485 O O . GLY A 1 185 ? 21.159 -3.403 -58.420 1.00 91.06 185 GLY A O 1
ATOM 1486 N N . GLN A 1 186 ? 22.855 -4.859 -58.387 1.00 88.06 186 GLN A N 1
ATOM 1487 C CA . GLN A 1 186 ? 22.927 -4.919 -56.921 1.00 88.06 186 GLN A CA 1
ATOM 1488 C C . GLN A 1 186 ? 23.447 -3.616 -56.308 1.00 88.06 186 GLN A C 1
ATOM 1490 O O . GLN A 1 186 ? 22.920 -3.168 -55.286 1.00 88.06 186 GLN A O 1
ATOM 1495 N N . LEU A 1 187 ? 24.442 -2.985 -56.936 1.00 89.56 187 LEU A N 1
ATOM 1496 C CA . LEU A 1 187 ? 24.956 -1.690 -56.512 1.00 89.56 187 LEU A CA 1
ATOM 1497 C C . LEU A 1 187 ? 23.856 -0.627 -56.605 1.00 89.56 187 LEU A C 1
ATOM 1499 O O . LEU A 1 187 ? 23.602 0.064 -55.621 1.00 89.56 187 LEU A O 1
ATOM 1503 N N . GLU A 1 188 ? 23.149 -0.551 -57.732 1.00 92.88 188 GLU A N 1
ATOM 1504 C CA . GLU A 1 188 ? 22.030 0.375 -57.938 1.00 92.88 188 GLU A CA 1
ATOM 1505 C C . GLU A 1 188 ? 20.902 0.140 -56.922 1.00 92.88 188 GLU A C 1
ATOM 1507 O O . GLU A 1 188 ? 20.411 1.092 -56.314 1.00 92.88 188 GLU A O 1
ATOM 1512 N N . ALA A 1 189 ? 20.541 -1.117 -56.645 1.00 88.19 189 ALA A N 1
ATOM 1513 C CA . ALA A 1 189 ? 19.547 -1.449 -55.623 1.00 88.19 189 ALA A CA 1
ATOM 1514 C C . ALA A 1 189 ? 19.986 -1.012 -54.212 1.00 88.19 189 ALA A C 1
ATOM 1516 O O . ALA A 1 189 ? 19.190 -0.442 -53.462 1.00 88.19 189 ALA A O 1
ATOM 1517 N N . SER A 1 190 ? 21.259 -1.222 -53.857 1.00 86.19 190 SER A N 1
ATOM 1518 C CA . SER A 1 190 ? 21.803 -0.778 -52.568 1.00 86.19 190 SER A CA 1
ATOM 1519 C C . SER A 1 190 ? 21.853 0.750 -52.456 1.00 86.19 190 SER A C 1
ATOM 1521 O O . SER A 1 190 ? 21.483 1.300 -51.421 1.00 86.19 190 SER A O 1
ATOM 1523 N N . GLN A 1 191 ? 22.200 1.457 -53.537 1.00 88.69 191 GLN A N 1
ATOM 1524 C CA . GLN A 1 191 ? 22.179 2.920 -53.589 1.00 88.69 191 GLN A CA 1
ATOM 1525 C C . GLN A 1 191 ? 20.758 3.467 -53.434 1.00 88.69 191 GLN A C 1
ATOM 1527 O O . GLN A 1 191 ? 20.546 4.400 -52.661 1.00 88.69 191 GLN A O 1
ATOM 1532 N N . GLN A 1 192 ? 19.765 2.861 -54.092 1.00 90.81 192 GLN A N 1
ATOM 1533 C CA . GLN A 1 192 ? 18.359 3.226 -53.905 1.00 90.81 192 GLN A CA 1
ATOM 1534 C C . GLN A 1 192 ? 17.897 2.988 -52.464 1.00 90.81 192 GLN A C 1
ATOM 1536 O O . GLN A 1 192 ? 17.156 3.801 -51.911 1.00 90.81 192 GLN A O 1
ATOM 1541 N N . GLN A 1 193 ? 18.337 1.901 -51.826 1.00 91.56 193 GLN A N 1
ATOM 1542 C CA . GLN A 1 193 ? 18.021 1.634 -50.425 1.00 91.56 193 GLN A CA 1
ATOM 1543 C C . GLN A 1 193 ? 18.636 2.687 -49.493 1.00 91.56 193 GLN A C 1
ATOM 1545 O O . GLN A 1 193 ? 17.939 3.195 -48.616 1.00 91.56 193 GLN A O 1
ATOM 1550 N N . VAL A 1 194 ? 19.899 3.066 -49.712 1.00 88.75 194 VAL A N 1
ATOM 1551 C CA . VAL A 1 194 ? 20.562 4.142 -48.958 1.00 88.75 194 VAL A CA 1
ATOM 1552 C C . VAL A 1 194 ? 19.845 5.477 -49.166 1.00 88.75 194 VAL A C 1
ATOM 1554 O O . VAL A 1 194 ? 19.590 6.178 -48.192 1.00 88.75 194 VAL A O 1
ATOM 1557 N N . GLN A 1 195 ? 19.434 5.808 -50.394 1.00 92.25 195 GLN A N 1
ATOM 1558 C CA . GLN A 1 195 ? 18.659 7.023 -50.672 1.00 92.25 195 GLN A CA 1
ATOM 1559 C C . GLN A 1 195 ? 17.307 7.027 -49.946 1.00 92.25 195 GLN A C 1
ATOM 1561 O O . GLN A 1 195 ? 16.935 8.038 -49.355 1.00 92.25 195 GLN A O 1
ATOM 1566 N N . ARG A 1 196 ? 16.586 5.897 -49.920 1.00 92.69 196 ARG A N 1
ATOM 1567 C CA . ARG A 1 196 ? 15.324 5.777 -49.165 1.00 92.69 196 ARG A CA 1
ATOM 1568 C C . ARG A 1 196 ? 15.534 5.976 -47.666 1.00 92.69 196 ARG A C 1
ATOM 1570 O O . ARG A 1 196 ? 14.741 6.669 -47.037 1.00 92.69 196 ARG A O 1
ATOM 1577 N N . LEU A 1 197 ? 16.595 5.394 -47.105 1.00 91.00 197 LEU A N 1
ATOM 1578 C CA . LEU A 1 197 ? 16.940 5.573 -45.694 1.00 91.00 197 LEU A CA 1
ATOM 1579 C C . LEU A 1 197 ? 17.364 7.014 -45.389 1.00 91.00 197 LEU A C 1
ATOM 1581 O O . LEU A 1 197 ? 16.944 7.544 -44.370 1.00 91.00 197 LEU A O 1
ATOM 1585 N N . ALA A 1 198 ? 18.110 7.672 -46.279 1.00 89.88 198 ALA A N 1
ATOM 1586 C CA . ALA A 1 198 ? 18.486 9.077 -46.125 1.00 89.88 198 ALA A CA 1
ATOM 1587 C C . ALA A 1 198 ? 17.257 10.001 -46.120 1.00 89.88 198 ALA A C 1
ATOM 1589 O O . ALA A 1 198 ? 17.145 10.875 -45.265 1.00 89.88 198 ALA A O 1
ATOM 1590 N N . VAL A 1 199 ? 16.289 9.762 -47.013 1.00 91.50 199 VAL A N 1
ATOM 1591 C CA . VAL A 1 199 ? 15.014 10.497 -47.009 1.00 91.50 199 VAL A CA 1
ATOM 1592 C C . VAL A 1 199 ? 14.235 10.232 -45.717 1.00 91.50 199 VAL A C 1
ATOM 1594 O O . VAL A 1 199 ? 13.771 11.180 -45.087 1.00 91.50 199 VAL A O 1
ATOM 1597 N N . ALA A 1 200 ? 14.132 8.975 -45.272 1.00 90.38 200 ALA A N 1
ATOM 1598 C CA . ALA A 1 200 ? 13.454 8.636 -44.019 1.00 90.38 200 ALA A CA 1
ATOM 1599 C C . ALA A 1 200 ? 14.123 9.275 -42.788 1.00 90.38 200 ALA A C 1
ATOM 1601 O O . ALA A 1 200 ? 13.425 9.736 -41.887 1.00 90.38 200 ALA A O 1
ATOM 1602 N N . LEU A 1 201 ? 15.457 9.339 -42.770 1.00 90.19 201 LEU A N 1
ATOM 1603 C CA . LEU A 1 201 ? 16.231 9.961 -41.700 1.00 90.19 201 LEU A CA 1
ATOM 1604 C C . LEU A 1 201 ? 16.025 11.480 -41.689 1.00 90.19 201 LEU A C 1
ATOM 1606 O O . LEU A 1 201 ? 15.682 12.021 -40.645 1.00 90.19 201 LEU A O 1
ATOM 1610 N N . SER A 1 202 ? 16.073 12.140 -42.850 1.00 93.00 202 SER A N 1
ATOM 1611 C CA . SER A 1 202 ? 15.761 13.574 -42.952 1.00 93.00 202 SER A CA 1
ATOM 1612 C C . SER A 1 202 ? 14.327 13.904 -42.506 1.00 93.00 202 SER A C 1
ATOM 1614 O O . SER A 1 202 ? 14.107 14.890 -41.811 1.00 93.00 202 SER A O 1
ATOM 1616 N N . ALA A 1 203 ? 13.348 13.045 -42.816 1.00 88.56 203 ALA A N 1
ATOM 1617 C CA . ALA A 1 203 ? 11.967 13.208 -42.355 1.00 88.56 203 ALA A CA 1
ATOM 1618 C C . ALA A 1 203 ? 11.813 12.996 -40.835 1.00 88.56 203 ALA A C 1
ATOM 1620 O O . ALA A 1 203 ? 10.955 13.610 -40.194 1.00 88.56 203 ALA A O 1
ATOM 1621 N N . ALA A 1 204 ? 12.624 12.114 -40.244 1.00 86.69 204 ALA A N 1
ATOM 1622 C CA . ALA A 1 204 ? 12.682 11.945 -38.797 1.00 86.69 204 ALA A CA 1
ATOM 1623 C C . ALA A 1 204 ? 13.332 13.164 -38.124 1.00 86.69 204 ALA A C 1
ATOM 1625 O O . ALA A 1 204 ? 12.799 13.652 -37.131 1.00 86.69 204 ALA A O 1
ATOM 1626 N N . GLU A 1 205 ? 14.414 13.703 -38.692 1.00 90.44 205 GLU A N 1
ATOM 1627 C CA . GLU A 1 205 ? 15.080 14.923 -38.218 1.00 90.44 205 GLU A CA 1
ATOM 1628 C C . GLU A 1 205 ? 14.143 16.134 -38.252 1.00 90.44 205 GLU A C 1
ATOM 1630 O O . GLU A 1 205 ? 14.048 16.854 -37.259 1.00 90.44 205 GLU A O 1
ATOM 1635 N N . THR A 1 206 ? 13.375 16.328 -39.332 1.00 90.75 206 THR A N 1
ATOM 1636 C CA . THR A 1 206 ? 12.376 17.410 -39.391 1.00 90.75 206 THR A CA 1
ATOM 1637 C C . THR A 1 206 ? 11.295 17.239 -38.330 1.00 90.75 206 THR A C 1
ATOM 1639 O O . THR A 1 206 ? 10.920 18.211 -37.685 1.00 90.75 206 THR A O 1
ATOM 1642 N N . ARG A 1 207 ? 10.833 16.006 -38.079 1.00 93.56 207 ARG A N 1
ATOM 1643 C CA . ARG A 1 207 ? 9.837 15.729 -37.032 1.00 93.56 207 ARG A CA 1
ATOM 1644 C C . ARG A 1 207 ? 10.390 15.998 -35.630 1.00 93.56 207 ARG A C 1
ATOM 1646 O O . ARG A 1 207 ? 9.667 16.503 -34.777 1.00 93.56 207 ARG A O 1
ATOM 1653 N N . VAL A 1 208 ? 11.656 15.665 -35.379 1.00 86.75 208 VAL A N 1
ATOM 1654 C CA . VAL A 1 208 ? 12.323 15.989 -34.111 1.00 86.75 208 VAL A CA 1
ATOM 1655 C C . VAL A 1 208 ? 12.448 17.503 -33.952 1.00 86.75 208 VAL A C 1
ATOM 1657 O O . VAL A 1 208 ? 12.057 18.016 -32.909 1.00 86.75 208 VAL A O 1
ATOM 1660 N N . ALA A 1 209 ? 12.875 18.230 -34.988 1.00 89.31 209 ALA A N 1
ATOM 1661 C CA . ALA A 1 209 ? 12.956 19.691 -34.960 1.00 89.31 209 ALA A CA 1
ATOM 1662 C C . ALA A 1 209 ? 11.583 20.360 -34.738 1.00 89.31 209 ALA A C 1
ATOM 1664 O O . ALA A 1 209 ? 11.478 21.341 -34.001 1.00 89.31 209 ALA A O 1
ATOM 1665 N N . GLU A 1 210 ? 10.510 19.817 -35.323 1.00 90.19 210 GLU A N 1
ATOM 1666 C CA . GLU A 1 210 ? 9.133 20.253 -35.059 1.00 90.19 210 GLU A CA 1
ATOM 1667 C C . GLU A 1 210 ? 8.748 20.031 -33.592 1.00 90.19 210 GLU A C 1
ATOM 1669 O O . GLU A 1 210 ? 8.265 20.957 -32.941 1.00 90.19 210 GLU A O 1
ATOM 1674 N N . MET A 1 211 ? 9.011 18.843 -33.036 1.00 85.50 211 MET A N 1
ATOM 1675 C CA . MET A 1 211 ? 8.752 18.565 -31.619 1.00 85.50 211 MET A CA 1
ATOM 1676 C C . MET A 1 211 ? 9.565 19.490 -30.704 1.00 85.50 211 MET A C 1
ATOM 1678 O O . MET A 1 211 ? 9.006 20.060 -29.768 1.00 85.50 211 MET A O 1
ATOM 1682 N N . GLU A 1 212 ? 10.845 19.719 -30.995 1.00 88.19 212 GLU A N 1
ATOM 1683 C CA . GLU A 1 212 ? 11.693 20.663 -30.258 1.00 88.19 212 GLU A CA 1
ATOM 1684 C C . GLU A 1 212 ? 11.149 22.096 -30.331 1.00 88.19 212 GLU A C 1
ATOM 1686 O O . GLU A 1 212 ? 11.108 22.785 -29.312 1.00 88.19 212 GLU A O 1
ATOM 1691 N N . SER A 1 213 ? 10.652 22.533 -31.493 1.00 86.25 213 SER A N 1
ATOM 1692 C CA . SER A 1 213 ? 9.993 23.834 -31.648 1.00 86.25 213 SER A CA 1
ATOM 1693 C C . SER A 1 213 ? 8.711 23.926 -30.822 1.00 86.25 213 SER A C 1
ATOM 1695 O O . SER A 1 213 ? 8.495 24.930 -30.143 1.00 86.25 213 SER A O 1
ATOM 1697 N N . THR A 1 214 ? 7.876 22.882 -30.817 1.00 87.94 214 THR A N 1
ATOM 1698 C CA . THR A 1 214 ? 6.654 22.867 -29.995 1.00 87.94 214 THR A CA 1
ATOM 1699 C C . THR A 1 214 ? 6.972 22.895 -28.503 1.00 87.94 214 THR A C 1
ATOM 1701 O O . THR A 1 214 ? 6.333 23.636 -27.760 1.00 87.94 214 THR A O 1
ATOM 1704 N N . LEU A 1 215 ? 8.003 22.171 -28.058 1.00 79.12 215 LEU A N 1
ATOM 1705 C CA . LEU A 1 215 ? 8.463 22.204 -26.671 1.00 79.12 215 LEU A CA 1
ATOM 1706 C C . LEU A 1 215 ? 9.031 23.577 -26.304 1.00 79.12 215 LEU A C 1
ATOM 1708 O O . LEU A 1 215 ? 8.695 24.102 -25.246 1.00 79.12 215 LEU A O 1
ATOM 1712 N N . ALA A 1 216 ? 9.818 24.196 -27.187 1.00 82.75 216 ALA A N 1
ATOM 1713 C CA . ALA A 1 216 ? 10.325 25.550 -26.993 1.00 82.75 216 ALA A CA 1
ATOM 1714 C C . ALA A 1 216 ? 9.192 26.592 -26.939 1.00 82.75 216 ALA A C 1
ATOM 1716 O O . ALA A 1 216 ? 9.249 27.503 -26.120 1.00 82.75 216 ALA A O 1
ATOM 1717 N N . GLN A 1 217 ? 8.135 26.446 -27.747 1.00 82.94 217 GLN A N 1
ATOM 1718 C CA . GLN A 1 217 ? 6.948 27.310 -27.693 1.00 82.94 217 GLN A CA 1
ATOM 1719 C C . GLN A 1 217 ? 6.157 27.128 -26.392 1.00 82.94 217 GLN A C 1
ATOM 1721 O O . GLN A 1 217 ? 5.720 28.115 -25.805 1.00 82.94 217 GLN A O 1
ATOM 1726 N N . ILE A 1 218 ? 6.007 25.892 -25.907 1.00 77.62 218 ILE A N 1
ATOM 1727 C CA . ILE A 1 218 ? 5.353 25.601 -24.622 1.00 77.62 218 ILE A CA 1
ATOM 1728 C C . ILE A 1 218 ? 6.173 26.175 -23.460 1.00 77.62 218 ILE A C 1
ATOM 1730 O O . ILE A 1 218 ? 5.606 26.776 -22.550 1.00 77.62 218 ILE A O 1
ATOM 1734 N N . GLN A 1 219 ? 7.501 26.056 -23.510 1.00 73.25 219 GLN A N 1
ATOM 1735 C CA . GLN A 1 219 ? 8.404 26.636 -22.513 1.00 73.25 219 GLN A CA 1
ATOM 1736 C C . GLN A 1 219 ? 8.404 28.171 -22.560 1.00 73.25 219 GLN A C 1
ATOM 1738 O O . GLN A 1 219 ? 8.369 28.812 -21.513 1.00 73.25 219 GLN A O 1
ATOM 1743 N N . ALA A 1 220 ? 8.357 28.775 -23.751 1.00 71.56 220 ALA A N 1
ATOM 1744 C CA . ALA A 1 220 ? 8.241 30.224 -23.918 1.00 71.56 220 ALA A CA 1
ATOM 1745 C C . ALA A 1 220 ? 6.884 30.766 -23.438 1.00 71.56 220 ALA A C 1
ATOM 1747 O O . ALA A 1 220 ? 6.823 31.859 -22.884 1.00 71.56 220 ALA A O 1
ATOM 1748 N N . ALA A 1 221 ? 5.803 29.996 -23.587 1.00 66.75 221 ALA A N 1
ATOM 1749 C CA . ALA A 1 221 ? 4.488 30.341 -23.046 1.00 66.75 221 ALA A CA 1
ATOM 1750 C C . ALA A 1 221 ? 4.404 30.214 -21.509 1.00 66.75 221 ALA A C 1
ATOM 1752 O O . ALA A 1 221 ? 3.459 30.728 -20.913 1.00 66.75 221 ALA A O 1
ATOM 1753 N N . GLN A 1 222 ? 5.373 29.553 -20.863 1.00 56.53 222 GLN A N 1
ATOM 1754 C CA . GLN A 1 222 ? 5.434 29.357 -19.408 1.00 56.53 222 GLN A CA 1
ATOM 1755 C C . GLN A 1 222 ? 6.469 30.246 -18.690 1.00 56.53 222 GLN A C 1
ATOM 1757 O O . GLN A 1 222 ? 6.565 30.191 -17.465 1.00 56.53 222 GLN A O 1
ATOM 1762 N N . GLY A 1 223 ? 7.219 31.090 -19.405 1.00 43.41 223 GLY A N 1
ATOM 1763 C CA . GLY A 1 223 ? 8.180 32.022 -18.804 1.00 43.41 223 GLY A CA 1
ATOM 1764 C C . GLY A 1 223 ? 7.576 33.410 -18.533 1.00 43.41 223 GLY A C 1
ATOM 1765 O O . GLY A 1 223 ? 7.085 34.036 -19.474 1.00 43.41 223 GLY A O 1
ATOM 1766 N N . PRO A 1 224 ? 7.616 33.941 -17.294 1.00 43.41 224 PRO A N 1
ATOM 1767 C CA . PRO A 1 224 ? 7.249 35.324 -17.026 1.00 43.41 224 PRO A CA 1
ATOM 1768 C C . PRO A 1 224 ? 8.346 36.289 -17.505 1.00 43.41 224 PRO A C 1
ATOM 1770 O O . PRO A 1 224 ? 9.537 36.015 -17.395 1.00 43.41 224 PRO A O 1
ATOM 1773 N N . SER A 1 225 ? 7.889 37.427 -18.027 1.00 47.88 225 SER A N 1
ATOM 1774 C CA . SER A 1 225 ? 8.576 38.701 -18.257 1.00 47.88 225 SER A CA 1
ATOM 1775 C C . SER A 1 225 ? 9.977 38.871 -17.646 1.00 47.88 225 SER A C 1
ATOM 1777 O O . SER A 1 225 ? 10.071 39.007 -16.432 1.00 47.88 225 SER A O 1
ATOM 1779 N N . GLN A 1 226 ? 11.020 39.057 -18.473 1.00 36.94 226 GLN A N 1
ATOM 1780 C CA . GLN A 1 226 ? 12.014 40.124 -18.254 1.00 36.94 226 GLN A CA 1
ATOM 1781 C C . GLN A 1 226 ? 12.967 40.358 -19.449 1.00 36.94 226 GLN A C 1
ATOM 1783 O O . GLN A 1 226 ? 13.672 39.462 -19.892 1.00 36.94 226 GLN A O 1
ATOM 1788 N N . GLU A 1 227 ? 12.954 41.614 -19.910 1.00 35.31 227 GLU A N 1
ATOM 1789 C CA . GLU A 1 227 ? 14.071 42.445 -20.404 1.00 35.31 227 GLU A CA 1
ATOM 1790 C C . GLU A 1 227 ? 14.895 42.068 -21.664 1.00 35.31 227 GLU A C 1
ATOM 1792 O O . GLU A 1 227 ? 15.825 41.269 -21.669 1.00 35.31 227 GLU A O 1
ATOM 1797 N N . GLN A 1 228 ? 14.585 42.831 -22.726 1.00 39.28 228 GLN A N 1
ATOM 1798 C CA . GLN A 1 228 ? 15.479 43.396 -23.761 1.00 39.28 228 GLN A CA 1
ATOM 1799 C C . GLN A 1 228 ? 16.785 44.004 -23.185 1.00 39.28 228 GLN A C 1
ATOM 1801 O O . GLN A 1 228 ? 16.743 44.465 -22.045 1.00 39.28 228 GLN A O 1
ATOM 1806 N N . PRO A 1 229 ? 17.919 44.103 -23.933 1.00 44.22 229 PRO A N 1
ATOM 1807 C CA . PRO A 1 229 ? 18.105 44.983 -25.121 1.00 44.22 229 PRO A CA 1
ATOM 1808 C C . PRO A 1 229 ? 18.893 44.318 -26.286 1.00 44.22 229 PRO A C 1
ATOM 1810 O O . PRO A 1 229 ? 19.635 43.369 -26.082 1.00 44.22 229 PRO A O 1
ATOM 1813 N N . GLY A 1 230 ? 18.682 44.632 -27.574 1.00 34.06 230 GLY A N 1
ATOM 1814 C CA . GLY A 1 230 ? 19.046 45.871 -28.293 1.00 34.06 230 GLY A CA 1
ATOM 1815 C C . GLY A 1 230 ? 20.344 45.653 -29.108 1.00 34.06 230 GLY A C 1
ATOM 1816 O O . GLY A 1 230 ? 21.399 45.556 -28.507 1.00 34.06 230 GLY A O 1
ATOM 1817 N N . GLY A 1 231 ? 20.281 45.360 -30.424 1.00 36.75 231 GLY A N 1
ATOM 1818 C CA . GLY A 1 231 ? 20.719 46.240 -31.543 1.00 36.75 231 GLY A CA 1
ATOM 1819 C C . GLY A 1 231 ? 22.257 46.326 -31.717 1.00 36.75 231 GLY A C 1
ATOM 1820 O O . GLY A 1 231 ? 22.957 46.536 -30.748 1.00 36.75 231 GLY A O 1
ATOM 1821 N N . SER A 1 232 ? 22.926 46.227 -32.872 1.00 39.62 232 SER A N 1
ATOM 1822 C CA . SER A 1 232 ? 22.566 46.417 -34.278 1.00 39.62 232 SER A CA 1
ATOM 1823 C C . SER A 1 232 ? 23.695 45.915 -35.210 1.00 39.62 232 SER A C 1
ATOM 1825 O O . SER A 1 232 ? 24.855 45.821 -34.828 1.00 39.62 232 SER A O 1
ATOM 1827 N N . ARG A 1 233 ? 23.303 45.658 -36.464 1.00 37.09 233 ARG A N 1
ATOM 1828 C CA . ARG A 1 233 ? 24.058 45.452 -37.724 1.00 37.09 233 ARG A CA 1
ATOM 1829 C C . ARG A 1 233 ? 25.288 46.364 -37.964 1.00 37.09 233 ARG A C 1
ATOM 1831 O O . ARG A 1 233 ? 25.199 47.551 -37.678 1.00 37.09 233 ARG A O 1
ATOM 1838 N N . SER A 1 234 ? 26.294 45.887 -38.724 1.00 35.19 234 SER A N 1
ATOM 1839 C CA . SER A 1 234 ? 26.538 46.247 -40.155 1.00 35.19 234 SER A CA 1
ATOM 1840 C C . SER A 1 234 ? 28.020 46.198 -40.625 1.00 35.19 234 SER A C 1
ATOM 1842 O O . SER A 1 234 ? 28.892 46.762 -39.980 1.00 35.19 234 SER A O 1
ATOM 1844 N N . ALA A 1 235 ? 28.221 45.601 -41.814 1.00 34.53 235 ALA A N 1
ATOM 1845 C CA . ALA A 1 235 ? 29.115 45.959 -42.944 1.00 34.53 235 ALA A CA 1
ATOM 1846 C C . ALA A 1 235 ? 30.669 46.057 -42.841 1.00 34.53 235 ALA A C 1
ATOM 1848 O O . ALA A 1 235 ? 31.223 46.920 -42.175 1.00 34.53 235 ALA A O 1
ATOM 1849 N N . LEU A 1 236 ? 31.335 45.210 -43.658 1.00 40.59 236 LEU A N 1
ATOM 1850 C CA . LEU A 1 236 ? 32.342 45.471 -44.734 1.00 40.59 236 LEU A CA 1
ATOM 1851 C C . LEU A 1 236 ? 32.971 46.890 -44.856 1.00 40.59 236 LEU A C 1
ATOM 1853 O O . LEU A 1 236 ? 32.235 47.866 -44.713 1.00 40.59 236 LEU A O 1
ATOM 1857 N N . PRO A 1 237 ? 34.259 47.046 -45.291 1.00 49.31 237 PRO A N 1
ATOM 1858 C CA . PRO A 1 237 ? 34.646 46.716 -46.682 1.00 49.31 237 PRO A CA 1
ATOM 1859 C C . PRO A 1 237 ? 36.099 46.252 -46.995 1.00 49.31 237 PRO A C 1
ATOM 1861 O O . PRO A 1 237 ? 37.045 46.439 -46.242 1.00 49.31 237 PRO A O 1
ATOM 1864 N N . SER A 1 238 ? 36.203 45.664 -48.197 1.00 38.66 238 SER A N 1
ATOM 1865 C CA . SER A 1 238 ? 37.314 45.469 -49.154 1.00 38.66 238 SER A CA 1
ATOM 1866 C C . SER A 1 238 ? 38.743 45.964 -48.871 1.00 38.66 238 SER A C 1
ATOM 1868 O O . SER A 1 238 ? 38.965 47.142 -48.615 1.00 38.66 238 SER A O 1
ATOM 1870 N N . SER A 1 239 ? 39.726 45.139 -49.267 1.00 34.88 239 SER A N 1
ATOM 1871 C CA . SER A 1 239 ? 40.849 45.597 -50.109 1.00 34.88 239 SER A CA 1
ATOM 1872 C C . SER A 1 239 ? 41.461 44.455 -50.935 1.00 34.88 239 SER A C 1
ATOM 1874 O O . SER A 1 239 ? 41.623 43.333 -50.462 1.00 34.88 239 SER A O 1
ATOM 1876 N N . ALA A 1 240 ? 41.768 44.764 -52.194 1.00 41.84 240 ALA A N 1
ATOM 1877 C CA . ALA A 1 240 ? 42.230 43.875 -53.251 1.00 41.84 240 ALA A CA 1
ATOM 1878 C C . ALA A 1 240 ? 43.735 44.046 -53.508 1.00 41.84 240 ALA A C 1
ATOM 1880 O O . ALA A 1 240 ? 44.192 45.181 -53.615 1.00 41.84 240 ALA A O 1
ATOM 1881 N N . ILE A 1 241 ? 44.482 42.952 -53.735 1.00 40.59 241 ILE A N 1
ATOM 1882 C CA . ILE A 1 241 ? 45.795 42.988 -54.409 1.00 40.59 241 ILE A CA 1
ATOM 1883 C C . ILE A 1 241 ? 45.930 41.809 -55.395 1.00 40.59 241 ILE A C 1
ATOM 1885 O O . ILE A 1 241 ? 45.576 40.668 -55.106 1.00 40.59 241 ILE A O 1
ATOM 1889 N N . ARG A 1 242 ? 46.406 42.158 -56.597 1.00 39.03 242 ARG A N 1
ATOM 1890 C CA . ARG A 1 242 ? 46.526 41.395 -57.855 1.00 39.03 242 ARG A CA 1
ATOM 1891 C C . ARG A 1 242 ? 47.653 40.324 -57.855 1.00 39.03 242 ARG A C 1
ATOM 1893 O O . ARG A 1 242 ? 48.533 40.368 -57.004 1.00 39.03 242 ARG A O 1
ATOM 1900 N N . PRO A 1 243 ? 47.677 39.405 -58.851 1.00 56.44 243 PRO A N 1
ATOM 1901 C CA . PRO A 1 243 ? 48.328 38.091 -58.780 1.00 56.44 243 PRO A CA 1
ATOM 1902 C C . PRO A 1 243 ? 49.578 37.901 -59.669 1.00 56.44 243 PRO A C 1
ATOM 1904 O O . PRO A 1 243 ? 49.683 38.531 -60.720 1.00 56.44 243 PRO A O 1
ATOM 1907 N N . ARG A 1 244 ? 50.445 36.937 -59.290 1.00 41.62 244 ARG A N 1
ATOM 1908 C CA . ARG A 1 244 ? 51.191 35.923 -60.106 1.00 41.62 244 ARG A CA 1
ATOM 1909 C C . ARG A 1 244 ? 52.511 35.515 -59.410 1.00 41.62 244 ARG A C 1
ATOM 1911 O O . ARG A 1 244 ? 53.052 36.337 -58.682 1.00 41.62 244 ARG A O 1
ATOM 1918 N N . PRO A 1 245 ? 53.126 34.343 -59.693 1.00 51.22 245 PRO A N 1
ATOM 1919 C CA . PRO A 1 245 ? 52.625 33.099 -60.287 1.00 51.22 245 PRO A CA 1
ATOM 1920 C C . PRO A 1 245 ? 52.909 31.899 -59.348 1.00 51.22 245 PRO A C 1
ATOM 1922 O O . PRO A 1 245 ? 54.056 31.508 -59.152 1.00 51.22 245 PRO A O 1
ATOM 1925 N N . VAL A 1 246 ? 51.878 31.287 -58.752 1.00 48.38 246 VAL A N 1
ATOM 1926 C CA . VAL A 1 246 ? 52.069 30.200 -57.765 1.00 48.38 246 VAL A CA 1
ATOM 1927 C C . VAL A 1 246 ? 51.074 29.051 -57.969 1.00 48.38 246 VAL A C 1
ATOM 1929 O O . VAL A 1 246 ? 50.496 28.540 -57.020 1.00 48.38 246 VAL A O 1
ATOM 1932 N N . ALA A 1 247 ? 50.868 28.616 -59.213 1.00 50.50 247 ALA A N 1
ATOM 1933 C CA . ALA A 1 247 ? 49.821 27.648 -59.575 1.00 50.50 247 ALA A CA 1
ATOM 1934 C C . ALA A 1 247 ? 49.914 26.272 -58.870 1.00 50.50 247 ALA A C 1
ATOM 1936 O O . ALA A 1 247 ? 48.945 25.522 -58.868 1.00 50.50 247 ALA A O 1
ATOM 1937 N N . ARG A 1 248 ? 51.049 25.929 -58.238 1.00 50.56 248 ARG A N 1
ATOM 1938 C CA . ARG A 1 248 ? 51.173 24.716 -57.403 1.00 50.56 248 ARG A CA 1
ATOM 1939 C C . ARG A 1 248 ? 50.971 24.951 -55.901 1.00 50.56 248 ARG A C 1
ATOM 1941 O O . ARG A 1 248 ? 50.518 24.033 -55.230 1.00 50.56 248 ARG A O 1
ATOM 1948 N N . ARG A 1 249 ? 51.232 26.155 -55.362 1.00 54.72 249 ARG A N 1
ATOM 1949 C CA . ARG A 1 249 ? 50.901 26.458 -53.950 1.00 54.72 249 ARG A CA 1
ATOM 1950 C C . ARG A 1 249 ? 49.465 26.949 -53.788 1.00 54.72 249 ARG A C 1
ATOM 1952 O O . ARG A 1 249 ? 48.895 26.726 -52.736 1.00 54.72 249 ARG A O 1
ATOM 1959 N N . THR A 1 250 ? 48.848 27.553 -54.805 1.00 58.09 250 THR A N 1
ATOM 1960 C CA . THR A 1 250 ? 47.440 27.989 -54.731 1.00 58.09 250 THR A CA 1
ATOM 1961 C C . THR A 1 250 ? 46.477 26.819 -54.569 1.00 58.09 250 THR A C 1
ATOM 1963 O O . THR A 1 250 ? 45.534 26.932 -53.798 1.00 58.09 250 THR A O 1
ATOM 1966 N N . ASN A 1 251 ? 46.745 25.681 -55.219 1.00 68.12 251 ASN A N 1
ATOM 1967 C CA . ASN A 1 251 ? 45.928 24.477 -55.046 1.00 68.12 251 ASN A CA 1
ATOM 1968 C C . ASN A 1 251 ? 46.092 23.894 -53.637 1.00 68.12 251 ASN A C 1
ATOM 1970 O O . ASN A 1 251 ? 45.097 23.536 -53.024 1.00 68.12 251 ASN A O 1
ATOM 1974 N N . ALA A 1 252 ? 47.316 23.886 -53.096 1.00 71.00 252 ALA A N 1
ATOM 1975 C CA . ALA A 1 252 ? 47.571 23.462 -51.719 1.00 71.00 252 ALA A CA 1
ATOM 1976 C C . ALA A 1 252 ? 46.931 24.408 -50.683 1.00 71.00 252 ALA A C 1
ATOM 1978 O O . ALA A 1 252 ? 46.382 23.957 -49.687 1.00 71.00 252 ALA A O 1
ATOM 1979 N N . ILE A 1 253 ? 46.954 25.723 -50.923 1.00 76.50 253 ILE A N 1
ATOM 1980 C CA . ILE A 1 253 ? 46.298 26.714 -50.056 1.00 76.50 253 ILE A CA 1
ATOM 1981 C C . ILE A 1 253 ? 44.770 26.568 -50.128 1.00 76.50 253 ILE A C 1
ATOM 1983 O O . ILE A 1 253 ? 44.105 26.675 -49.104 1.00 76.50 253 ILE A O 1
ATOM 1987 N N . ALA A 1 254 ? 44.211 26.278 -51.306 1.00 78.44 254 ALA A N 1
ATOM 1988 C CA . ALA A 1 254 ? 42.778 26.045 -51.469 1.00 78.44 254 ALA A CA 1
ATOM 1989 C C . ALA A 1 254 ? 42.314 24.751 -50.780 1.00 78.44 254 ALA A C 1
ATOM 1991 O O . ALA A 1 254 ? 41.297 24.773 -50.091 1.00 78.44 254 ALA A O 1
ATOM 1992 N N . THR A 1 255 ? 43.067 23.651 -50.901 1.00 84.12 255 THR A N 1
ATOM 1993 C CA . THR A 1 255 ? 42.755 22.402 -50.186 1.00 84.12 255 THR A CA 1
ATOM 1994 C C . THR A 1 255 ? 42.882 22.583 -48.677 1.00 84.12 255 THR A C 1
ATOM 1996 O O . THR A 1 255 ? 41.979 22.191 -47.951 1.00 84.12 255 THR A O 1
ATOM 1999 N N . LEU A 1 256 ? 43.927 23.273 -48.201 1.00 88.25 256 LEU A N 1
ATOM 2000 C CA . LEU A 1 256 ? 44.083 23.592 -46.777 1.00 88.25 256 LEU A CA 1
ATOM 2001 C C . LEU A 1 256 ? 42.953 24.488 -46.254 1.00 88.25 256 LEU A C 1
ATOM 2003 O O . LEU A 1 256 ? 42.480 24.277 -45.144 1.00 88.25 256 LEU A O 1
ATOM 2007 N N . GLY A 1 257 ? 42.489 25.460 -47.043 1.00 89.50 257 GLY A N 1
ATOM 2008 C CA . GLY A 1 257 ? 41.342 26.297 -46.684 1.00 89.50 257 GLY A CA 1
ATOM 2009 C C . GLY A 1 257 ? 40.034 25.504 -46.609 1.00 89.50 257 GLY A C 1
ATOM 2010 O O . GLY A 1 257 ? 39.242 25.709 -45.693 1.00 89.50 257 GLY A O 1
ATOM 2011 N N . GLN A 1 258 ? 39.825 24.561 -47.531 1.00 91.31 258 GLN A N 1
ATOM 2012 C CA . GLN A 1 258 ? 38.663 23.674 -47.510 1.00 91.31 258 GLN A CA 1
ATOM 2013 C C . GLN A 1 258 ? 38.702 22.709 -46.319 1.00 91.31 258 GLN A C 1
ATOM 2015 O O . GLN A 1 258 ? 37.677 22.493 -45.673 1.00 91.31 258 GLN A O 1
ATOM 2020 N N . ASP A 1 259 ? 39.870 22.153 -46.007 1.00 91.38 259 ASP A N 1
ATOM 2021 C CA . ASP A 1 259 ? 40.044 21.258 -44.865 1.00 91.38 259 ASP A CA 1
ATOM 2022 C C . ASP A 1 259 ? 39.921 22.010 -43.533 1.00 91.38 259 ASP A C 1
ATOM 2024 O O . ASP A 1 259 ? 39.302 21.490 -42.607 1.00 91.38 259 ASP A O 1
ATOM 2028 N N . LEU A 1 260 ? 40.397 23.258 -43.453 1.00 92.38 260 LEU A N 1
ATOM 2029 C CA . LEU A 1 260 ? 40.183 24.135 -42.299 1.00 92.38 260 LEU A CA 1
ATOM 2030 C C . LEU A 1 260 ? 38.694 24.437 -42.088 1.00 92.38 260 LEU A C 1
ATOM 2032 O O . LEU A 1 260 ? 38.207 24.309 -40.969 1.00 92.38 260 LEU A O 1
ATOM 2036 N N . ALA A 1 261 ? 37.956 24.775 -43.150 1.00 92.44 261 ALA A N 1
ATOM 2037 C CA . ALA A 1 261 ? 36.516 25.024 -43.062 1.00 92.44 261 ALA A CA 1
ATOM 2038 C C . ALA A 1 261 ? 35.741 23.766 -42.632 1.00 92.44 261 ALA A C 1
ATOM 2040 O O . ALA A 1 261 ? 34.845 23.840 -41.796 1.00 92.44 261 ALA A O 1
ATOM 2041 N N . ARG A 1 262 ? 36.114 22.586 -43.147 1.00 93.19 262 ARG A N 1
ATOM 2042 C CA . ARG A 1 262 ? 35.543 21.305 -42.695 1.00 93.19 262 ARG A CA 1
ATOM 2043 C C . ARG A 1 262 ? 35.872 21.012 -41.234 1.00 93.19 262 ARG A C 1
ATOM 2045 O O . ARG A 1 262 ? 35.023 20.481 -40.527 1.00 93.19 262 ARG A O 1
ATOM 2052 N N . ALA A 1 263 ? 37.091 21.317 -40.792 1.00 91.38 263 ALA A N 1
ATOM 2053 C CA . ALA A 1 263 ? 37.489 21.149 -39.399 1.00 91.38 263 ALA A CA 1
ATOM 2054 C C . ALA A 1 263 ? 36.717 22.101 -38.473 1.00 91.38 263 ALA A C 1
ATOM 2056 O O . ALA A 1 263 ? 36.315 21.673 -37.399 1.00 91.38 263 ALA A O 1
ATOM 2057 N N . GLN A 1 264 ? 36.453 23.338 -38.907 1.00 92.06 264 GLN A N 1
ATOM 2058 C CA . GLN A 1 264 ? 35.619 24.299 -38.175 1.00 92.06 264 GLN A CA 1
ATOM 2059 C C . GLN A 1 264 ? 34.173 23.820 -38.050 1.00 92.06 264 GLN A C 1
ATOM 2061 O O . GLN A 1 264 ? 33.675 23.743 -36.938 1.00 92.06 264 GLN A O 1
ATOM 2066 N N . ILE A 1 265 ? 33.541 23.383 -39.145 1.00 93.94 265 ILE A N 1
ATOM 2067 C CA . ILE A 1 265 ? 32.171 22.839 -39.092 1.00 93.94 265 ILE A CA 1
ATOM 2068 C C . ILE A 1 265 ? 32.095 21.644 -38.134 1.00 93.94 265 ILE A C 1
ATOM 2070 O O . ILE A 1 265 ? 31.188 21.565 -37.315 1.00 93.94 265 ILE A O 1
ATOM 2074 N N . L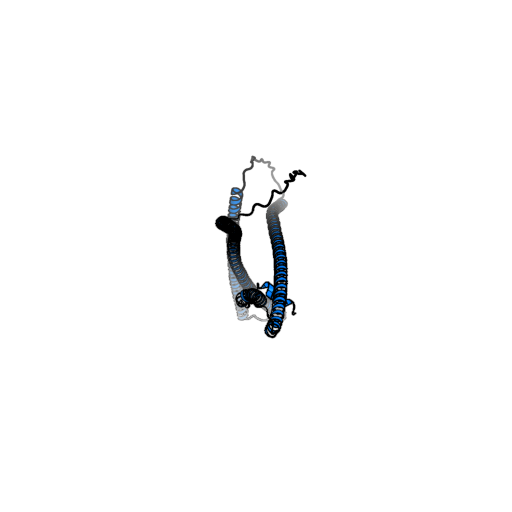YS A 1 266 ? 33.077 20.735 -38.183 1.00 95.19 266 LYS A N 1
ATOM 2075 C CA . LYS A 1 266 ? 33.137 19.600 -37.251 1.00 95.19 266 LYS A CA 1
ATOM 2076 C C . LYS A 1 266 ? 33.355 20.028 -35.801 1.00 95.19 266 LYS A C 1
ATOM 2078 O O . LYS A 1 266 ? 32.833 19.375 -34.906 1.00 95.19 266 LYS A O 1
ATOM 2083 N N . ALA A 1 267 ? 34.146 21.073 -35.555 1.00 89.94 267 ALA A N 1
ATOM 2084 C CA . ALA A 1 267 ? 34.317 21.618 -34.213 1.00 89.94 267 ALA A CA 1
ATOM 2085 C C . ALA A 1 267 ? 32.986 22.180 -33.693 1.00 89.94 267 ALA A C 1
ATOM 2087 O O . ALA A 1 267 ? 32.566 21.792 -32.607 1.00 89.94 267 ALA A O 1
ATOM 2088 N N . ASP A 1 268 ? 32.278 22.965 -34.508 1.00 94.44 268 ASP A N 1
ATOM 2089 C CA . ASP A 1 268 ? 30.966 23.525 -34.167 1.00 94.44 268 ASP A CA 1
ATOM 2090 C C . ASP A 1 268 ? 29.924 22.415 -33.909 1.00 94.44 268 ASP A C 1
ATOM 2092 O O . ASP A 1 268 ? 29.167 22.473 -32.940 1.00 94.44 268 ASP A O 1
ATOM 2096 N N . GLU A 1 269 ? 29.902 21.359 -34.731 1.00 94.19 269 GLU A N 1
ATOM 2097 C CA . GLU A 1 269 ? 29.034 20.186 -34.536 1.00 94.19 269 GLU A CA 1
ATOM 2098 C C . GLU A 1 269 ? 29.313 19.481 -33.200 1.00 94.19 269 GLU A C 1
ATOM 2100 O O . GLU A 1 269 ? 28.381 19.156 -32.460 1.00 94.19 269 GLU A O 1
ATOM 2105 N N . LEU A 1 270 ? 30.589 19.267 -32.867 1.00 92.31 270 LEU A N 1
ATOM 2106 C CA . LEU A 1 270 ? 30.990 18.642 -31.606 1.00 92.31 270 LEU A CA 1
ATOM 2107 C C . LEU A 1 270 ? 30.700 19.539 -30.396 1.00 92.31 270 LEU A C 1
ATOM 2109 O O . LEU A 1 270 ? 30.319 19.024 -29.347 1.00 92.31 270 LEU A O 1
ATOM 2113 N N . GLU A 1 271 ? 30.833 20.859 -30.524 1.00 95.12 271 GLU A N 1
ATOM 2114 C CA . GLU A 1 271 ? 30.463 21.819 -29.478 1.00 95.12 271 GLU A CA 1
ATOM 2115 C C . GLU A 1 271 ? 28.952 21.818 -29.215 1.00 95.12 271 GLU A C 1
ATOM 2117 O O . GLU A 1 271 ? 28.521 21.798 -28.056 1.00 95.12 271 GLU A O 1
ATOM 2122 N N . ILE A 1 272 ? 28.132 21.766 -30.270 1.00 93.94 272 ILE A N 1
ATOM 2123 C CA . ILE A 1 272 ? 26.674 21.632 -30.149 1.00 93.94 272 ILE A CA 1
ATOM 2124 C C . ILE A 1 272 ? 26.319 20.314 -29.458 1.00 93.94 272 ILE A C 1
ATOM 2126 O O . ILE A 1 272 ? 25.473 20.300 -28.557 1.00 93.94 272 ILE A O 1
ATOM 2130 N N . GLU A 1 273 ? 26.964 19.213 -29.846 1.00 93.44 273 GLU A N 1
ATOM 2131 C CA . GLU A 1 273 ? 26.701 17.898 -29.266 1.00 93.44 273 GLU A CA 1
ATOM 2132 C C . GLU A 1 273 ? 27.139 17.826 -27.796 1.00 93.44 273 GLU A C 1
ATOM 2134 O O . GLU A 1 273 ? 26.383 17.347 -26.949 1.00 93.44 273 GLU A O 1
ATOM 2139 N N . LEU A 1 274 ? 28.287 18.413 -27.446 1.00 92.44 274 LEU A N 1
ATOM 2140 C CA . LEU A 1 274 ? 28.718 18.573 -26.057 1.00 92.44 274 LEU A CA 1
ATOM 2141 C C . LEU A 1 274 ? 27.697 19.394 -25.252 1.00 92.44 274 LEU A C 1
ATOM 2143 O O . LEU A 1 274 ? 27.310 19.003 -24.149 1.00 92.44 274 LEU A O 1
ATOM 2147 N N . GLY A 1 275 ? 27.191 20.493 -25.818 1.00 91.50 275 GLY A N 1
ATOM 2148 C CA . GLY A 1 275 ? 26.151 21.314 -25.198 1.00 91.50 275 GLY A CA 1
ATOM 2149 C C . GLY A 1 275 ? 24.813 20.582 -25.020 1.00 91.50 275 GLY A C 1
ATOM 2150 O O . GLY A 1 275 ? 24.097 20.817 -24.040 1.00 91.50 275 GLY A O 1
ATOM 2151 N N . ARG A 1 276 ? 24.445 19.671 -25.931 1.00 94.31 276 ARG A N 1
ATOM 2152 C CA . ARG A 1 276 ? 23.281 18.777 -25.768 1.00 94.31 276 ARG A CA 1
ATOM 2153 C C . ARG A 1 276 ? 23.506 17.778 -24.637 1.00 94.31 276 ARG A C 1
ATOM 2155 O O . ARG A 1 276 ? 22.640 17.649 -23.771 1.00 94.31 276 ARG A O 1
ATOM 2162 N N . GLN A 1 277 ? 24.669 17.131 -24.602 1.00 92.31 277 GLN A N 1
ATOM 2163 C CA . GLN A 1 277 ? 25.018 16.164 -23.560 1.00 92.31 277 GLN A CA 1
ATOM 2164 C C . GLN A 1 277 ? 25.041 16.804 -22.169 1.00 92.31 277 GLN A C 1
ATOM 2166 O O . GLN A 1 277 ? 24.463 16.244 -21.238 1.00 92.31 277 GLN A O 1
ATOM 2171 N N . MET A 1 278 ? 25.607 18.008 -22.028 1.00 93.50 278 MET A N 1
ATOM 2172 C CA . MET A 1 278 ? 25.584 18.750 -20.762 1.00 93.50 278 MET A CA 1
ATOM 2173 C C . MET A 1 278 ? 24.156 19.050 -20.294 1.00 93.50 278 MET A C 1
ATOM 2175 O O . MET A 1 278 ? 23.841 18.849 -19.123 1.00 93.50 278 MET A O 1
ATOM 2179 N N . ARG A 1 279 ? 23.259 19.475 -21.195 1.00 93.31 279 ARG A N 1
ATOM 2180 C CA . ARG A 1 279 ? 21.850 19.727 -20.843 1.00 93.31 279 ARG A CA 1
ATOM 2181 C C . ARG A 1 279 ? 21.140 18.459 -20.381 1.00 93.31 279 ARG A C 1
ATOM 2183 O O . ARG A 1 279 ? 20.483 18.475 -19.339 1.00 93.31 279 ARG A O 1
ATOM 2190 N N . LEU A 1 280 ? 21.317 17.352 -21.100 1.00 89.25 280 LEU A N 1
ATOM 2191 C CA . LEU A 1 280 ? 20.778 16.059 -20.679 1.00 89.25 280 LEU A CA 1
ATOM 2192 C C . LEU A 1 280 ? 21.317 15.668 -19.301 1.00 89.25 280 LEU A C 1
ATOM 2194 O O . LEU A 1 280 ? 20.536 15.306 -18.427 1.00 89.25 280 LEU A O 1
ATOM 2198 N N . GLN A 1 281 ? 22.622 15.815 -19.067 1.00 90.75 281 GLN A N 1
ATOM 2199 C CA . GLN A 1 281 ? 23.233 15.533 -17.771 1.00 90.75 281 GLN A CA 1
ATOM 2200 C C . GLN A 1 281 ? 22.619 16.380 -16.646 1.00 90.75 281 GLN A C 1
ATOM 2202 O O . GLN A 1 281 ? 22.306 15.842 -15.585 1.00 90.75 281 GLN A O 1
ATOM 2207 N N . THR A 1 282 ? 22.393 17.679 -16.866 1.00 91.12 282 THR A N 1
ATOM 2208 C CA . THR A 1 282 ? 21.742 18.540 -15.863 1.00 91.12 282 THR A CA 1
ATOM 2209 C C . THR A 1 282 ? 20.308 18.113 -15.563 1.00 91.12 282 THR A C 1
ATOM 2211 O O . THR A 1 282 ? 19.918 18.090 -14.398 1.00 91.12 282 THR A O 1
ATOM 2214 N N . LEU A 1 283 ? 19.551 17.698 -16.584 1.00 91.31 283 LEU A N 1
ATOM 2215 C CA . LEU A 1 283 ? 18.183 17.208 -16.425 1.00 91.31 283 LEU A CA 1
ATOM 2216 C C . LEU A 1 283 ? 18.150 15.896 -15.633 1.00 91.31 283 LEU A C 1
ATOM 2218 O O . LEU A 1 283 ? 17.347 15.749 -14.715 1.00 91.31 283 LEU A O 1
ATOM 2222 N N . TRP A 1 284 ? 19.059 14.966 -15.933 1.00 88.94 284 TRP A N 1
ATOM 2223 C CA . TRP A 1 284 ? 19.209 13.726 -15.170 1.00 88.94 284 TRP A CA 1
ATOM 2224 C C . TRP A 1 284 ? 19.568 13.987 -13.705 1.00 88.94 284 TRP A C 1
ATOM 2226 O O . TRP A 1 284 ? 18.997 13.366 -12.811 1.00 88.94 284 TRP A O 1
ATOM 2236 N N . LEU A 1 285 ? 20.487 14.919 -13.438 1.00 93.38 285 LEU A N 1
ATOM 2237 C CA . LEU A 1 285 ? 20.852 15.301 -12.072 1.00 93.38 285 LEU A CA 1
ATOM 2238 C C . LEU A 1 285 ? 19.677 15.926 -11.315 1.00 93.38 285 LEU A C 1
ATOM 2240 O O . LEU A 1 285 ? 19.494 15.632 -10.136 1.00 93.38 285 LEU A O 1
ATOM 2244 N N . GLN A 1 286 ? 18.879 16.766 -11.975 1.00 91.31 286 GLN A N 1
ATOM 2245 C CA . GLN A 1 286 ? 17.684 17.343 -11.369 1.00 91.31 286 GLN A CA 1
ATOM 2246 C C . GLN A 1 286 ? 16.649 16.262 -11.030 1.00 91.31 286 GLN A C 1
ATOM 2248 O O . GLN A 1 286 ? 16.186 16.212 -9.895 1.00 91.31 286 GLN A O 1
ATOM 2253 N N . ASN A 1 287 ? 16.344 15.368 -11.973 1.00 78.75 287 ASN A N 1
ATOM 2254 C CA . ASN A 1 287 ? 15.378 14.288 -11.766 1.00 78.75 287 ASN A CA 1
ATOM 2255 C C . ASN A 1 287 ? 15.801 13.366 -10.607 1.00 78.75 287 ASN A C 1
ATOM 2257 O O . ASN A 1 287 ? 15.006 13.078 -9.717 1.00 78.75 287 ASN A O 1
ATOM 2261 N N . ASN A 1 288 ? 17.084 12.992 -10.539 1.00 84.25 288 ASN A N 1
ATOM 2262 C CA . ASN A 1 288 ? 17.594 12.201 -9.416 1.00 84.25 288 ASN A CA 1
ATOM 2263 C C . ASN A 1 288 ? 17.396 12.904 -8.063 1.00 84.25 288 ASN A C 1
ATOM 2265 O O . ASN A 1 288 ? 16.964 12.263 -7.111 1.00 84.25 288 ASN A O 1
ATOM 2269 N N . ARG A 1 289 ? 17.637 14.219 -7.979 1.00 88.81 289 ARG A N 1
ATOM 2270 C CA . ARG A 1 289 ? 17.397 14.987 -6.743 1.00 88.81 289 ARG A CA 1
ATOM 2271 C C . ARG A 1 289 ? 15.920 15.031 -6.354 1.00 88.81 289 ARG A C 1
ATOM 2273 O O . ARG A 1 289 ? 15.600 14.988 -5.169 1.00 88.81 289 ARG A O 1
ATOM 2280 N N . GLU A 1 290 ? 15.021 15.138 -7.328 1.00 82.12 290 GLU A N 1
ATOM 2281 C CA . GLU A 1 290 ? 13.575 15.115 -7.083 1.00 82.12 290 GLU A CA 1
ATOM 2282 C C . GLU A 1 290 ? 13.130 13.744 -6.552 1.00 82.12 290 GLU A C 1
ATOM 2284 O O . GLU A 1 290 ? 12.431 13.679 -5.540 1.00 82.12 290 GLU A O 1
ATOM 2289 N N . LEU A 1 291 ? 13.617 12.652 -7.151 1.00 78.56 291 LEU A N 1
ATOM 2290 C CA . LEU A 1 291 ? 13.356 11.286 -6.687 1.00 78.56 291 LEU A CA 1
ATOM 2291 C C . LEU A 1 291 ? 13.925 11.013 -5.287 1.00 78.56 291 LEU A C 1
ATOM 2293 O O . LEU A 1 291 ? 13.264 10.364 -4.476 1.00 78.56 291 LEU A O 1
ATOM 2297 N N . GLU A 1 292 ? 15.123 11.514 -4.979 1.00 84.00 292 GLU A N 1
ATOM 2298 C CA . GLU A 1 292 ? 15.707 11.443 -3.633 1.00 84.00 292 GLU A CA 1
ATOM 2299 C C . GLU A 1 292 ? 14.818 12.163 -2.610 1.00 84.00 292 GLU A C 1
ATOM 2301 O O . GLU A 1 292 ? 14.453 11.578 -1.588 1.00 84.00 292 GLU A O 1
ATOM 2306 N N . ALA A 1 293 ? 14.380 13.387 -2.921 1.00 80.31 293 ALA A N 1
ATOM 2307 C CA . ALA A 1 293 ? 13.489 14.152 -2.053 1.00 80.31 293 ALA A CA 1
ATOM 2308 C C . ALA A 1 293 ? 12.128 13.461 -1.848 1.00 80.31 293 ALA A C 1
ATOM 2310 O O . ALA A 1 293 ? 11.570 13.503 -0.750 1.00 80.31 293 ALA A O 1
ATOM 2311 N N . GLU A 1 294 ? 11.577 12.811 -2.875 1.00 77.94 294 GLU A N 1
ATOM 2312 C CA . GLU A 1 294 ? 10.362 12.001 -2.747 1.00 77.94 294 GLU A CA 1
ATOM 2313 C C . GLU A 1 294 ? 10.580 10.772 -1.860 1.00 77.94 294 GLU A C 1
ATOM 2315 O O . GLU A 1 294 ? 9.760 10.503 -0.979 1.00 77.94 294 GLU A O 1
ATOM 2320 N N . CYS A 1 295 ? 11.694 10.056 -2.034 1.00 81.94 295 CYS A N 1
ATOM 2321 C CA . CYS A 1 295 ? 12.051 8.923 -1.182 1.00 81.94 295 CYS A CA 1
ATOM 2322 C C . CYS A 1 295 ? 12.162 9.340 0.288 1.00 81.94 295 CYS A C 1
ATOM 2324 O O . CYS A 1 295 ? 11.653 8.635 1.160 1.00 81.94 295 CYS A O 1
ATOM 2326 N N . ASP A 1 296 ? 12.763 10.495 0.570 1.00 84.12 296 ASP A N 1
ATOM 2327 C CA . ASP A 1 296 ? 12.882 11.013 1.933 1.00 84.12 296 ASP A CA 1
ATOM 2328 C C . ASP A 1 296 ? 11.522 11.400 2.529 1.00 84.12 296 ASP A C 1
ATOM 2330 O O . ASP A 1 296 ? 11.251 11.082 3.689 1.00 84.12 296 ASP A O 1
ATOM 2334 N N . ARG A 1 297 ? 10.609 11.980 1.736 1.00 86.12 297 ARG A N 1
ATOM 2335 C CA . ARG A 1 297 ? 9.219 12.227 2.170 1.00 86.12 297 ARG A CA 1
ATOM 2336 C C . ARG A 1 297 ? 8.490 10.928 2.509 1.00 86.12 297 ARG A C 1
ATOM 2338 O O . ARG A 1 297 ? 7.798 10.869 3.526 1.00 86.12 297 ARG A O 1
ATOM 2345 N N . TYR A 1 298 ? 8.636 9.886 1.688 1.00 80.62 298 TYR A N 1
ATOM 2346 C CA . TYR A 1 298 ? 8.020 8.587 1.967 1.00 80.62 298 TYR A CA 1
ATOM 2347 C C . TYR A 1 298 ? 8.620 7.923 3.207 1.00 80.62 298 TYR A C 1
ATOM 2349 O O . TYR A 1 298 ? 7.868 7.394 4.021 1.00 80.62 298 TYR A O 1
ATOM 2357 N N . ARG A 1 299 ? 9.943 7.991 3.398 1.00 85.25 299 ARG A N 1
ATOM 2358 C CA . ARG A 1 299 ? 10.608 7.492 4.613 1.00 85.25 299 ARG A CA 1
ATOM 2359 C C . ARG A 1 299 ? 10.108 8.202 5.867 1.00 85.25 299 ARG A C 1
ATOM 2361 O O . ARG A 1 299 ? 9.763 7.524 6.828 1.00 85.25 299 ARG A O 1
ATOM 2368 N N . ALA A 1 300 ? 10.008 9.532 5.840 1.00 83.12 300 ALA A N 1
ATOM 2369 C CA . ALA A 1 300 ? 9.461 10.305 6.955 1.00 83.12 300 ALA A CA 1
ATOM 2370 C C . ALA A 1 300 ? 8.015 9.891 7.263 1.00 83.12 300 ALA A C 1
ATOM 2372 O O . ALA A 1 300 ? 7.679 9.603 8.407 1.00 83.12 300 ALA A O 1
ATOM 2373 N N . ARG A 1 301 ? 7.176 9.747 6.229 1.00 88.69 301 ARG A N 1
ATOM 2374 C CA . ARG A 1 301 ? 5.789 9.304 6.405 1.00 88.69 301 ARG A CA 1
ATOM 2375 C C . ARG A 1 301 ? 5.679 7.890 6.982 1.00 88.69 301 ARG A C 1
ATOM 2377 O O . ARG A 1 301 ? 4.763 7.635 7.758 1.00 88.69 301 ARG A O 1
ATOM 2384 N N . ILE A 1 302 ? 6.560 6.973 6.582 1.00 81.81 302 ILE A N 1
ATOM 2385 C CA . ILE A 1 302 ? 6.609 5.616 7.143 1.00 81.81 302 ILE A CA 1
ATOM 2386 C C . ILE A 1 302 ? 6.990 5.680 8.624 1.00 81.81 302 ILE A C 1
ATOM 2388 O O . ILE A 1 302 ? 6.282 5.091 9.432 1.00 81.81 302 ILE A O 1
ATOM 2392 N N . ALA A 1 303 ? 8.019 6.452 8.985 1.00 85.94 303 ALA A N 1
ATOM 2393 C CA . ALA A 1 303 ? 8.435 6.623 10.376 1.00 85.94 303 ALA A CA 1
ATOM 2394 C C . ALA A 1 303 ? 7.314 7.209 11.257 1.00 85.94 303 ALA A C 1
ATOM 2396 O O . ALA A 1 303 ? 7.071 6.711 12.354 1.00 85.94 303 ALA A O 1
ATOM 2397 N N . ASP A 1 304 ? 6.570 8.202 10.757 1.00 87.56 304 ASP A N 1
ATOM 2398 C CA . ASP A 1 304 ? 5.416 8.770 11.468 1.00 87.56 304 ASP A CA 1
ATOM 2399 C C . ASP A 1 304 ? 4.314 7.726 11.709 1.00 87.56 304 ASP A C 1
ATOM 2401 O O . ASP A 1 304 ? 3.707 7.680 12.779 1.00 87.56 304 ASP A O 1
ATOM 2405 N N . LEU A 1 305 ? 4.027 6.887 10.708 1.00 79.38 305 LEU A N 1
ATOM 2406 C CA . LEU A 1 305 ? 3.019 5.830 10.822 1.00 79.38 305 LEU A CA 1
ATOM 2407 C C . LEU A 1 305 ? 3.469 4.705 11.761 1.00 79.38 305 LEU A C 1
ATOM 2409 O O . LEU A 1 305 ? 2.640 4.145 12.475 1.00 79.38 305 LEU A O 1
ATOM 2413 N N . GLU A 1 306 ? 4.759 4.375 11.776 1.00 86.38 306 GLU A N 1
ATOM 2414 C CA . GLU A 1 306 ? 5.338 3.417 12.720 1.00 86.38 306 GLU A CA 1
ATOM 2415 C C . GLU A 1 306 ? 5.238 3.931 14.160 1.00 86.38 306 GLU A C 1
ATOM 2417 O O . GLU A 1 306 ? 4.808 3.173 15.028 1.00 86.38 306 GLU A O 1
ATOM 2422 N N . ALA A 1 307 ? 5.520 5.218 14.393 1.00 86.94 307 ALA A N 1
ATOM 2423 C CA . ALA A 1 307 ? 5.349 5.860 15.697 1.00 86.94 307 ALA A CA 1
ATOM 2424 C C . ALA A 1 307 ? 3.878 5.863 16.156 1.00 86.94 307 ALA A C 1
ATOM 2426 O O . ALA A 1 307 ? 3.564 5.470 17.276 1.00 86.94 307 ALA A O 1
ATOM 2427 N N . GLN A 1 308 ? 2.938 6.206 15.269 1.00 91.12 308 GLN A N 1
ATOM 2428 C CA . GLN A 1 308 ? 1.505 6.127 15.591 1.00 91.12 308 GLN A CA 1
ATOM 2429 C C . GLN A 1 308 ? 1.063 4.696 15.927 1.00 91.12 308 GLN A C 1
ATOM 2431 O O . GLN A 1 308 ? 0.223 4.487 16.800 1.00 91.12 308 GLN A O 1
ATOM 2436 N N . ASN A 1 309 ? 1.620 3.696 15.240 1.00 79.31 309 ASN A N 1
ATOM 2437 C CA . ASN A 1 309 ? 1.315 2.295 15.507 1.00 79.31 309 ASN A CA 1
ATOM 2438 C C . ASN A 1 309 ? 1.880 1.842 16.864 1.00 79.31 309 ASN A C 1
ATOM 2440 O O . ASN A 1 309 ? 1.181 1.134 17.588 1.00 79.31 309 ASN A O 1
ATOM 2444 N N . SER A 1 310 ? 3.092 2.268 17.246 1.00 87.38 310 SER A N 1
ATOM 2445 C CA . SER A 1 310 ? 3.618 1.988 18.589 1.00 87.38 310 SER A CA 1
ATOM 2446 C C . SER A 1 310 ? 2.760 2.623 19.681 1.00 87.38 310 SER A C 1
ATOM 2448 O O . SER A 1 310 ? 2.406 1.929 20.631 1.00 87.38 310 SER A O 1
ATOM 2450 N N . ASP A 1 311 ? 2.324 3.872 19.503 1.00 87.38 311 ASP A N 1
ATOM 2451 C CA . ASP A 1 311 ? 1.486 4.572 20.486 1.00 87.38 311 ASP A CA 1
ATOM 2452 C C . ASP A 1 311 ? 0.139 3.857 20.698 1.00 87.38 311 ASP A C 1
ATOM 2454 O O . ASP A 1 311 ? -0.305 3.650 21.830 1.00 87.38 311 ASP A O 1
ATOM 2458 N N . ILE A 1 312 ? -0.513 3.421 19.613 1.00 85.62 312 ILE A N 1
ATOM 2459 C CA . ILE A 1 312 ? -1.776 2.669 19.692 1.00 85.62 312 ILE A CA 1
ATOM 2460 C C . ILE A 1 312 ? -1.558 1.303 20.359 1.00 85.62 312 ILE A C 1
ATOM 2462 O O . ILE A 1 312 ? -2.385 0.872 21.165 1.00 85.62 312 ILE A O 1
ATOM 2466 N N . GLN A 1 313 ? -0.455 0.612 20.060 1.00 84.19 313 GLN A N 1
ATOM 2467 C CA . GLN A 1 313 ? -0.127 -0.654 20.722 1.00 84.19 313 GLN A CA 1
ATOM 2468 C C . GLN A 1 313 ? 0.073 -0.466 22.230 1.00 84.19 313 GLN A C 1
ATOM 2470 O O . GLN A 1 313 ? -0.462 -1.256 23.009 1.00 84.19 313 GLN A O 1
ATOM 2475 N N . GLU A 1 314 ? 0.771 0.589 22.656 1.00 91.50 314 GLU A N 1
ATOM 2476 C CA . GLU A 1 314 ? 0.936 0.933 24.073 1.00 91.50 314 GLU A CA 1
ATOM 2477 C C . GLU A 1 314 ? -0.412 1.206 24.753 1.00 91.50 314 GLU A C 1
ATOM 2479 O O . GLU A 1 314 ? -0.680 0.667 25.831 1.00 91.50 314 GLU A O 1
ATOM 2484 N N . GLN A 1 315 ? -1.312 1.950 24.104 1.00 89.44 315 GLN A N 1
ATOM 2485 C CA . GLN A 1 315 ? -2.669 2.186 24.613 1.00 89.44 315 GLN A CA 1
ATOM 2486 C C . GLN A 1 315 ? -3.464 0.884 24.782 1.00 89.44 315 GLN A C 1
ATOM 2488 O O . GLN A 1 315 ? -4.101 0.681 25.819 1.00 89.44 315 GLN A O 1
ATOM 2493 N N . ILE A 1 316 ? -3.392 -0.031 23.808 1.00 84.69 316 ILE A N 1
ATOM 2494 C CA . ILE A 1 316 ? -4.036 -1.351 23.897 1.00 84.69 316 ILE A CA 1
ATOM 2495 C C . ILE A 1 316 ? -3.480 -2.142 25.088 1.00 84.69 316 ILE A C 1
ATOM 2497 O O . ILE A 1 316 ? -4.255 -2.759 25.821 1.00 84.69 316 ILE A O 1
ATOM 2501 N N . PHE A 1 317 ? -2.164 -2.109 25.325 1.00 90.62 317 PHE A N 1
ATOM 2502 C CA . PHE A 1 317 ? -1.559 -2.771 26.484 1.00 90.62 317 PHE A CA 1
ATOM 2503 C C . PHE A 1 317 ? -2.024 -2.168 27.811 1.00 90.62 317 PHE A C 1
ATOM 2505 O O . PHE A 1 317 ? -2.338 -2.918 28.739 1.00 90.62 317 PHE A O 1
ATOM 2512 N N . HIS A 1 318 ? -2.115 -0.840 27.909 1.00 92.62 318 HIS A N 1
ATOM 2513 C CA . HIS A 1 318 ? -2.644 -0.170 29.097 1.00 92.62 318 HIS A CA 1
ATOM 2514 C C . HIS A 1 318 ? -4.099 -0.553 29.371 1.00 92.62 318 HIS A C 1
ATOM 2516 O O . HIS A 1 318 ? -4.429 -0.915 30.501 1.00 92.62 318 HIS A O 1
ATOM 2522 N N . HIS A 1 319 ? -4.947 -0.560 28.342 1.00 87.62 319 HIS A N 1
ATOM 2523 C CA . HIS A 1 319 ? -6.343 -0.964 28.481 1.00 87.62 319 HIS A CA 1
ATOM 2524 C C . HIS A 1 319 ? -6.473 -2.443 28.873 1.00 87.62 319 HIS A C 1
ATOM 2526 O O . HIS A 1 319 ? -7.210 -2.776 29.797 1.00 87.62 319 HIS A O 1
ATOM 2532 N N . ALA A 1 320 ? -5.712 -3.341 28.238 1.00 83.12 320 ALA A N 1
ATOM 2533 C CA . ALA A 1 320 ? -5.705 -4.763 28.587 1.00 83.12 320 ALA A CA 1
ATOM 2534 C C . ALA A 1 320 ? -5.272 -5.001 30.044 1.00 83.12 320 ALA A C 1
ATOM 2536 O O . ALA A 1 320 ? -5.847 -5.841 30.738 1.00 83.12 320 ALA A O 1
ATOM 2537 N N . ARG A 1 321 ? -4.293 -4.230 30.532 1.00 91.25 321 ARG A N 1
ATOM 2538 C CA . ARG A 1 321 ? -3.879 -4.262 31.937 1.00 91.25 321 ARG A CA 1
ATOM 2539 C C . ARG A 1 321 ? -4.992 -3.784 32.867 1.00 91.25 321 ARG A C 1
ATOM 2541 O O . ARG A 1 321 ? -5.271 -4.459 33.851 1.00 91.25 321 ARG A O 1
ATOM 2548 N N . GLN A 1 322 ? -5.638 -2.666 32.551 1.00 92.62 322 GLN A N 1
ATOM 2549 C CA . GLN A 1 322 ? -6.733 -2.128 33.357 1.00 92.62 322 GLN A CA 1
ATOM 2550 C C . GLN A 1 322 ? -7.917 -3.106 33.430 1.00 92.62 322 GLN A C 1
ATOM 2552 O O . GLN A 1 322 ? -8.466 -3.330 34.506 1.00 92.62 322 GLN A O 1
ATOM 2557 N N . VAL A 1 323 ? -8.270 -3.750 32.312 1.00 86.12 323 VAL A N 1
ATOM 2558 C CA . VAL A 1 323 ? -9.291 -4.809 32.283 1.00 86.12 323 VAL A CA 1
ATOM 2559 C C . VAL A 1 323 ? -8.898 -5.966 33.201 1.00 86.12 323 VAL A C 1
ATOM 2561 O O . VAL A 1 323 ? -9.716 -6.393 34.007 1.00 86.12 323 VAL A O 1
ATOM 2564 N N . SER A 1 324 ? -7.642 -6.419 33.158 1.00 86.00 324 SER A N 1
ATOM 2565 C CA . SER A 1 324 ? -7.156 -7.470 34.061 1.00 86.00 324 SER A CA 1
ATOM 2566 C C . SER A 1 324 ? -7.221 -7.064 35.541 1.00 86.00 324 SER A C 1
ATOM 2568 O O . SER A 1 324 ? -7.542 -7.895 36.391 1.00 86.00 324 SER A O 1
ATOM 2570 N N . GLU A 1 325 ? -6.949 -5.798 35.864 1.00 93.88 325 GLU A N 1
ATOM 2571 C CA . GLU A 1 325 ? -7.086 -5.263 37.223 1.00 93.88 325 GLU A CA 1
ATOM 2572 C C . GLU A 1 325 ? -8.565 -5.239 37.662 1.00 93.88 325 GLU A C 1
ATOM 2574 O O . GLU A 1 325 ? -8.886 -5.670 38.774 1.00 93.88 325 GLU A O 1
ATOM 2579 N N . TYR A 1 326 ? -9.494 -4.844 36.785 1.00 92.25 326 TYR A N 1
ATOM 2580 C CA . TYR A 1 326 ? -10.931 -4.920 37.071 1.00 92.25 326 TYR A CA 1
ATOM 2581 C C . TYR A 1 326 ? -11.426 -6.358 37.224 1.00 92.25 326 TYR A C 1
ATOM 2583 O O . TYR A 1 326 ? -12.150 -6.650 38.173 1.00 92.25 326 TYR A O 1
ATOM 2591 N N . GLU A 1 327 ? -10.996 -7.282 36.369 1.00 92.62 327 GLU A N 1
ATOM 2592 C CA . GLU A 1 327 ? -11.311 -8.705 36.511 1.00 92.62 327 GLU A CA 1
ATOM 2593 C C . GLU A 1 327 ? -10.840 -9.243 37.870 1.00 92.62 327 GLU A C 1
ATOM 2595 O O . GLU A 1 327 ? -11.603 -9.913 38.568 1.00 92.62 327 GLU A O 1
ATOM 2600 N N . ALA A 1 328 ? -9.624 -8.892 38.302 1.00 93.88 328 ALA A N 1
ATOM 2601 C CA . ALA A 1 328 ? -9.102 -9.286 39.609 1.00 93.88 328 ALA A CA 1
ATOM 2602 C C . ALA A 1 328 ? -9.929 -8.713 40.773 1.00 93.88 328 ALA A C 1
ATOM 2604 O O . ALA A 1 328 ? -10.195 -9.426 41.743 1.00 93.88 328 ALA A O 1
ATOM 2605 N N . THR A 1 329 ? -10.381 -7.456 40.683 1.00 95.62 329 THR A N 1
ATOM 2606 C CA . THR A 1 329 ? -11.257 -6.868 41.714 1.00 95.62 329 THR A CA 1
ATOM 2607 C C . THR A 1 329 ? -12.634 -7.531 41.746 1.00 95.62 329 THR A C 1
ATOM 2609 O O . THR A 1 329 ? -13.119 -7.852 42.829 1.00 95.62 329 THR A O 1
ATOM 2612 N N . ILE A 1 330 ? -13.237 -7.826 40.590 1.00 91.81 330 ILE A N 1
ATOM 2613 C CA . ILE A 1 330 ? -14.498 -8.577 40.498 1.00 91.81 330 ILE A CA 1
ATOM 2614 C C . ILE A 1 330 ? -14.344 -9.958 41.144 1.00 91.81 330 ILE A C 1
ATOM 2616 O O . ILE A 1 330 ? -15.194 -10.363 41.937 1.00 91.81 330 ILE A O 1
ATOM 2620 N N . HIS A 1 331 ? -13.250 -10.670 40.854 1.00 91.19 331 HIS A N 1
ATOM 2621 C CA . HIS A 1 331 ? -12.956 -11.960 41.478 1.00 91.19 331 HIS A CA 1
ATOM 2622 C C . HIS A 1 331 ? -12.805 -11.850 42.995 1.00 91.19 331 HIS A C 1
ATOM 2624 O O . HIS A 1 331 ? -13.407 -12.638 43.720 1.00 91.19 331 HIS A O 1
ATOM 2630 N N . HIS A 1 332 ? -12.085 -10.840 43.483 1.00 96.69 332 HIS A N 1
ATOM 2631 C CA . HIS A 1 332 ? -11.942 -10.595 44.914 1.00 96.69 332 HIS A CA 1
ATOM 2632 C C . HIS A 1 332 ? -13.294 -10.384 45.609 1.00 96.69 332 HIS A C 1
ATOM 2634 O O . HIS A 1 332 ? -13.567 -11.013 46.630 1.00 96.69 332 HIS A O 1
ATOM 2640 N N . TRP A 1 333 ? -14.165 -9.544 45.044 1.00 95.00 333 TRP A N 1
ATOM 2641 C CA . TRP A 1 333 ? -15.499 -9.300 45.596 1.00 95.00 333 TRP A CA 1
ATOM 2642 C C . TRP A 1 333 ? -16.398 -10.530 45.522 1.00 95.00 333 TRP A C 1
ATOM 2644 O O . TRP A 1 333 ? -17.130 -10.812 46.469 1.00 95.00 333 TRP A O 1
ATOM 2654 N N . LYS A 1 334 ? -16.306 -11.304 44.438 1.00 94.69 334 LYS A N 1
ATOM 2655 C CA . LYS A 1 334 ? -17.001 -12.587 44.311 1.00 94.69 334 LYS A CA 1
ATOM 2656 C C . LYS A 1 334 ? -16.568 -13.564 45.405 1.00 94.69 334 LYS A C 1
ATOM 2658 O O . LYS A 1 334 ? -17.422 -14.193 46.024 1.00 94.69 334 LYS A O 1
ATOM 2663 N N . ASP A 1 335 ? -15.271 -13.669 45.670 1.00 93.56 335 ASP A N 1
ATOM 2664 C CA . ASP A 1 335 ? -14.739 -14.542 46.716 1.00 93.56 335 ASP A CA 1
ATOM 2665 C C . ASP A 1 335 ? -15.164 -14.073 48.115 1.00 93.56 335 ASP A C 1
ATOM 2667 O O . ASP A 1 335 ? -15.581 -14.897 48.934 1.00 93.56 335 ASP A O 1
ATOM 2671 N N . GLN A 1 336 ? -15.131 -12.759 48.380 1.00 95.44 336 GLN A N 1
ATOM 2672 C CA . GLN A 1 336 ? -15.641 -12.182 49.629 1.00 95.44 336 GLN A CA 1
ATOM 2673 C C . GLN A 1 336 ? -17.133 -12.470 49.828 1.00 95.44 336 GLN A C 1
ATOM 2675 O O . GLN A 1 336 ? -17.545 -12.853 50.922 1.00 95.44 336 GLN A O 1
ATOM 2680 N N . TYR A 1 337 ? -17.933 -12.327 48.772 1.00 89.06 337 TYR A N 1
ATOM 2681 C CA . TYR A 1 337 ? -19.363 -12.616 48.801 1.00 89.06 337 TYR A CA 1
ATOM 2682 C C . TYR A 1 337 ? -19.641 -14.104 49.059 1.00 89.06 337 TYR A C 1
ATOM 2684 O O . TYR A 1 337 ? -20.458 -14.454 49.904 1.00 89.06 337 TYR A O 1
ATOM 2692 N N . ILE A 1 338 ? -18.919 -15.014 48.400 1.00 89.44 338 ILE A N 1
ATOM 2693 C CA . ILE A 1 338 ? -19.053 -16.456 48.665 1.00 89.44 338 ILE A CA 1
ATOM 2694 C C . ILE A 1 338 ? -18.659 -16.776 50.116 1.00 89.44 338 ILE A C 1
ATOM 2696 O O . ILE A 1 338 ? -19.291 -17.613 50.764 1.00 89.44 338 ILE A O 1
ATOM 2700 N N . ALA A 1 339 ? -17.619 -16.129 50.650 1.00 91.88 339 ALA A N 1
ATOM 2701 C CA . ALA A 1 339 ? -17.208 -16.307 52.038 1.00 91.88 339 ALA A CA 1
ATOM 2702 C C . ALA A 1 339 ? -18.283 -15.826 53.027 1.00 91.88 339 ALA A C 1
ATOM 2704 O O . ALA A 1 339 ? -18.589 -16.556 53.972 1.00 91.88 339 ALA A O 1
ATOM 2705 N N . SER A 1 340 ? -18.895 -14.659 52.799 1.00 90.44 340 SER A N 1
ATOM 2706 C CA . SER A 1 340 ? -19.991 -14.163 53.641 1.00 90.44 340 SER A CA 1
ATOM 2707 C C . SER A 1 340 ? -21.233 -15.054 53.539 1.00 90.44 340 SER A C 1
ATOM 2709 O O . SER A 1 340 ? -21.832 -15.385 54.561 1.00 90.44 340 SER A O 1
ATOM 2711 N N . GLN A 1 341 ? -21.562 -15.554 52.345 1.00 89.12 341 GLN A N 1
ATOM 2712 C CA . GLN A 1 341 ? -22.665 -16.495 52.143 1.00 89.12 341 GLN A CA 1
ATOM 2713 C C . GLN A 1 341 ? -22.460 -17.797 52.934 1.00 89.12 341 GLN A C 1
ATOM 2715 O O . GLN A 1 341 ? -23.388 -18.288 53.577 1.00 89.12 341 GLN A O 1
ATOM 2720 N N . ARG A 1 342 ? -21.233 -18.339 52.956 1.00 91.56 342 ARG A N 1
ATOM 2721 C CA . ARG A 1 342 ? -20.887 -19.512 53.780 1.00 91.56 342 ARG A CA 1
ATOM 2722 C C . ARG A 1 342 ? -21.014 -19.230 55.276 1.00 91.56 342 ARG A C 1
ATOM 2724 O O . ARG A 1 342 ? -21.483 -20.095 56.009 1.00 91.56 342 ARG A O 1
ATOM 2731 N N . GLN A 1 343 ? -20.627 -18.036 55.731 1.00 92.25 343 GLN A N 1
ATOM 2732 C CA . GLN A 1 343 ? -20.804 -17.636 57.131 1.00 92.25 343 GLN A CA 1
ATOM 2733 C C . GLN A 1 343 ? -22.290 -17.589 57.505 1.00 92.25 343 GLN A C 1
ATOM 2735 O O . GLN A 1 343 ? -22.674 -18.180 58.512 1.00 92.25 343 GLN A O 1
ATOM 2740 N N . ILE A 1 344 ? -23.137 -16.976 56.671 1.00 88.56 344 ILE A N 1
ATOM 2741 C CA . ILE A 1 344 ? -24.594 -16.930 56.878 1.00 88.56 344 ILE A CA 1
ATOM 2742 C C . ILE A 1 344 ? -25.182 -18.343 56.943 1.00 88.56 344 ILE A C 1
ATOM 2744 O O . ILE A 1 344 ? -25.960 -18.633 57.848 1.00 88.56 344 ILE A O 1
ATOM 2748 N N . ALA A 1 345 ? -24.776 -19.239 56.037 1.00 86.75 345 ALA A N 1
ATOM 2749 C CA . ALA A 1 345 ? -25.210 -20.635 56.065 1.00 86.75 345 ALA A CA 1
ATOM 2750 C C . ALA A 1 345 ? -24.812 -21.336 57.377 1.00 86.75 345 ALA A C 1
ATOM 2752 O O . ALA A 1 345 ? -25.655 -21.970 58.003 1.00 86.75 345 ALA A O 1
ATOM 2753 N N . SER A 1 346 ? -23.576 -21.144 57.853 1.00 93.69 346 SER A N 1
ATOM 2754 C CA . SER A 1 346 ? -23.134 -21.717 59.134 1.00 93.69 346 SER A CA 1
ATOM 2755 C C . SER A 1 346 ? -23.889 -21.152 60.344 1.00 93.69 346 SER A C 1
ATOM 2757 O O . SER A 1 346 ? -24.216 -21.892 61.268 1.00 93.69 346 SER A O 1
ATOM 2759 N N . PHE A 1 347 ? -24.230 -19.856 60.335 1.00 89.94 347 PHE A N 1
ATOM 2760 C CA . PHE A 1 347 ? -25.081 -19.264 61.368 1.00 89.94 347 PHE A CA 1
ATOM 2761 C C . PHE A 1 347 ? -26.497 -19.836 61.324 1.00 89.94 347 PHE A C 1
ATOM 2763 O O . PHE A 1 347 ? -27.078 -20.066 62.381 1.00 89.94 347 PHE A O 1
ATOM 2770 N N . LYS A 1 348 ? -27.032 -20.103 60.126 1.00 89.31 348 LYS A N 1
ATOM 2771 C CA . LYS A 1 348 ? -28.350 -20.724 59.957 1.00 89.31 348 LYS A CA 1
ATOM 2772 C C . LYS A 1 348 ? -28.362 -22.124 60.566 1.00 89.31 348 LYS A C 1
ATOM 2774 O O . LYS A 1 348 ? -29.218 -22.410 61.389 1.00 89.31 348 LYS A O 1
ATOM 2779 N N . GLU A 1 349 ? -27.355 -22.941 60.259 1.00 91.00 349 GLU A N 1
ATOM 2780 C CA . GLU A 1 349 ? -27.203 -24.282 60.840 1.00 91.00 349 GLU A CA 1
ATOM 2781 C C . GLU A 1 349 ? -27.087 -24.248 62.375 1.00 91.00 349 GLU A C 1
ATOM 2783 O O . GLU A 1 349 ? -27.686 -25.073 63.069 1.00 91.00 349 GLU A O 1
ATOM 2788 N N . LEU A 1 350 ? -26.355 -23.272 62.929 1.00 92.38 350 LEU A N 1
ATOM 2789 C CA . LEU A 1 350 ? -26.266 -23.076 64.379 1.00 92.38 350 LEU A CA 1
ATOM 2790 C C . LEU A 1 350 ? -27.620 -22.685 64.984 1.00 92.38 350 LEU A C 1
ATOM 2792 O O . LEU A 1 350 ? -28.005 -23.248 66.009 1.00 92.38 350 LEU A O 1
ATOM 2796 N N . LEU A 1 351 ? -28.354 -21.762 64.361 1.00 88.12 351 LEU A N 1
ATOM 2797 C CA . LEU A 1 351 ? -29.687 -21.362 64.818 1.00 88.12 351 LEU A CA 1
ATOM 2798 C C . LEU A 1 351 ? -30.683 -22.521 64.753 1.00 88.12 351 LEU A C 1
ATOM 2800 O O . LEU A 1 351 ? -31.391 -22.747 65.732 1.00 88.12 351 LEU A O 1
ATOM 2804 N N . ASP A 1 352 ? -30.673 -23.299 63.671 1.00 88.19 352 ASP A N 1
ATOM 2805 C CA . ASP A 1 352 ? -31.490 -24.506 63.527 1.00 88.19 352 ASP A CA 1
ATOM 2806 C C . ASP A 1 352 ? -31.187 -25.506 64.658 1.00 88.19 352 ASP A C 1
ATOM 2808 O O . ASP A 1 352 ? -32.100 -26.048 65.285 1.00 88.19 352 ASP A O 1
ATOM 2812 N N . SER A 1 353 ? -29.907 -25.702 65.001 1.00 92.06 353 SER A N 1
ATOM 2813 C CA . SER A 1 353 ? -29.512 -26.582 66.110 1.00 92.06 353 SER A CA 1
ATOM 2814 C C . SER A 1 353 ? -30.015 -26.091 67.475 1.00 92.06 353 SER A C 1
ATOM 2816 O O . SER A 1 353 ? -30.488 -26.888 68.290 1.00 92.06 353 SER A O 1
ATOM 2818 N N . VAL A 1 354 ? -29.970 -24.775 67.718 1.00 88.94 354 VAL A N 1
ATOM 2819 C CA . VAL A 1 354 ? -30.463 -24.150 68.953 1.00 88.94 354 VAL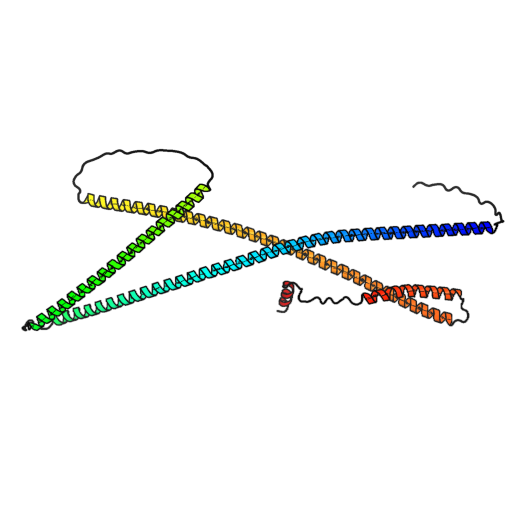 A CA 1
ATOM 2820 C C . VAL A 1 354 ? -31.984 -24.235 69.027 1.00 88.94 354 VAL A C 1
ATOM 2822 O O . VAL A 1 354 ? -32.512 -24.558 70.088 1.00 88.94 354 VAL A O 1
ATOM 2825 N N . GLN A 1 355 ? -32.690 -24.015 67.916 1.00 86.19 355 GLN A N 1
ATOM 2826 C CA . GLN A 1 355 ? -34.144 -24.130 67.843 1.00 86.19 355 GLN A CA 1
ATOM 2827 C C . GLN A 1 355 ? -34.612 -25.551 68.177 1.00 86.19 355 GLN A C 1
ATOM 2829 O O . GLN A 1 355 ? -35.543 -25.714 68.966 1.00 86.19 355 GLN A O 1
ATOM 2834 N N . VAL A 1 356 ? -33.946 -26.580 67.642 1.00 88.38 356 VAL A N 1
ATOM 2835 C CA . VAL A 1 356 ? -34.237 -27.986 67.972 1.00 88.38 356 VAL A CA 1
ATOM 2836 C C . VAL A 1 356 ? -34.012 -28.261 69.462 1.00 88.38 356 VAL A C 1
ATOM 2838 O O . VAL A 1 356 ? -34.848 -28.903 70.097 1.00 88.38 356 VAL A O 1
ATOM 2841 N N . HIS A 1 357 ? -32.925 -27.743 70.044 1.00 87.12 357 HIS A N 1
ATOM 2842 C CA . HIS A 1 357 ? -32.657 -27.877 71.478 1.00 87.12 357 HIS A CA 1
ATOM 2843 C C . HIS A 1 357 ? -33.683 -27.148 72.356 1.00 87.12 357 HIS A C 1
ATOM 2845 O O . HIS A 1 357 ? -34.089 -27.692 73.382 1.00 87.12 357 HIS A O 1
ATOM 2851 N N . LEU A 1 358 ? -34.119 -25.951 71.957 1.00 84.88 358 LEU A N 1
ATOM 2852 C CA . LEU A 1 358 ? -35.153 -25.186 72.654 1.00 84.88 358 LEU A CA 1
ATOM 2853 C C . LEU A 1 358 ? -36.491 -25.925 72.615 1.00 84.88 358 LEU A C 1
ATOM 2855 O O . LEU A 1 358 ? -37.075 -26.133 73.667 1.00 84.88 358 LEU A O 1
ATOM 2859 N N . LEU A 1 359 ? -36.928 -26.408 71.449 1.00 82.06 359 LEU A N 1
ATOM 2860 C CA . LEU A 1 359 ? -38.178 -27.170 71.303 1.00 82.06 359 LEU A CA 1
ATOM 2861 C C . LEU A 1 359 ? -38.186 -28.493 72.086 1.00 82.06 359 LEU A C 1
ATOM 2863 O O . LEU A 1 359 ? -39.255 -28.990 72.430 1.00 82.06 359 LEU A O 1
ATOM 2867 N N . ALA A 1 360 ? -37.014 -29.069 72.361 1.00 83.88 360 ALA A N 1
ATOM 2868 C CA . ALA A 1 360 ? -36.877 -30.260 73.196 1.00 83.88 360 ALA A CA 1
ATOM 2869 C C . ALA A 1 360 ? -36.917 -29.959 74.710 1.00 83.88 360 ALA A C 1
ATOM 2871 O O . ALA A 1 360 ? -37.068 -30.885 75.507 1.00 83.88 360 ALA A O 1
ATOM 2872 N N . SER A 1 361 ? -36.773 -28.694 75.121 1.00 82.75 361 SER A N 1
ATOM 2873 C CA . SER A 1 361 ? -36.906 -28.267 76.517 1.00 82.75 361 SER A CA 1
ATOM 2874 C C . SER A 1 361 ? -38.385 -28.142 76.900 1.00 82.75 361 SER A C 1
ATOM 2876 O O . SER A 1 361 ? -39.185 -27.592 76.155 1.00 82.75 361 SER A O 1
ATOM 2878 N N . GLU A 1 362 ? -38.772 -28.633 78.077 1.00 75.62 362 GLU A N 1
ATOM 2879 C CA . GLU A 1 362 ? -40.180 -28.700 78.516 1.00 75.62 362 GLU A CA 1
ATOM 2880 C C . GLU A 1 362 ? -40.723 -27.352 79.058 1.00 75.62 362 GLU A C 1
ATOM 2882 O O . GLU A 1 362 ? -41.923 -27.197 79.273 1.00 75.62 362 GLU A O 1
ATOM 2887 N N . GLN A 1 363 ? -39.851 -26.352 79.253 1.00 65.19 363 GLN A N 1
ATOM 2888 C CA . GLN A 1 363 ? -40.186 -24.991 79.703 1.00 65.19 363 GLN A CA 1
ATOM 2889 C C . GLN A 1 363 ? -39.687 -23.949 78.697 1.00 65.19 363 GLN A C 1
ATOM 2891 O O . GLN A 1 363 ? -38.616 -23.371 78.876 1.00 65.19 363 GLN A O 1
ATOM 2896 N N . VAL A 1 364 ? -40.440 -23.713 77.625 1.00 67.88 364 VAL A N 1
ATOM 2897 C CA . VAL A 1 364 ? -40.074 -22.701 76.623 1.00 67.88 364 VAL A CA 1
ATOM 2898 C C . VAL A 1 364 ? -41.028 -21.524 76.693 1.00 67.88 364 VAL A C 1
ATOM 2900 O O . VAL A 1 364 ? -42.237 -21.687 76.524 1.00 67.88 364 VAL A O 1
ATOM 2903 N N . ASP A 1 365 ? -40.466 -20.333 76.890 1.00 77.56 365 ASP A N 1
ATOM 2904 C CA . ASP A 1 365 ? -41.204 -19.086 76.749 1.00 77.56 365 ASP A CA 1
ATOM 2905 C C . ASP A 1 365 ? -41.612 -18.873 75.275 1.00 77.56 365 ASP A C 1
ATOM 2907 O O . ASP A 1 365 ? -40.762 -18.893 74.371 1.00 77.56 365 ASP A O 1
ATOM 2911 N N . PRO A 1 366 ? -42.906 -18.638 74.992 1.00 80.12 366 PRO A N 1
ATOM 2912 C CA . PRO A 1 366 ? -43.411 -18.473 73.629 1.00 80.12 366 PRO A CA 1
ATOM 2913 C C . PRO A 1 366 ? -42.839 -17.229 72.932 1.00 80.12 366 PRO A C 1
ATOM 2915 O O . PRO A 1 366 ? -42.669 -17.231 71.714 1.00 80.12 366 PRO A O 1
ATOM 2918 N N . GLU A 1 367 ? -42.480 -16.193 73.694 1.00 84.25 367 GLU A N 1
ATOM 2919 C CA . GLU A 1 367 ? -41.875 -14.966 73.161 1.00 84.25 367 GLU A CA 1
ATOM 2920 C C . GLU A 1 367 ? -40.477 -15.215 72.582 1.00 84.25 367 GLU A C 1
ATOM 2922 O O . GLU A 1 367 ? -40.155 -14.716 71.504 1.00 84.25 367 GLU A O 1
ATOM 2927 N N . LEU A 1 368 ? -39.667 -16.055 73.237 1.00 82.12 368 LEU A N 1
ATOM 2928 C CA . LEU A 1 368 ? -38.330 -16.394 72.749 1.00 82.12 368 LEU A CA 1
ATOM 2929 C C . LEU A 1 368 ? -38.415 -17.145 71.412 1.00 82.12 368 LEU A C 1
ATOM 2931 O O . LEU A 1 368 ? -37.658 -16.876 70.482 1.00 82.12 368 LEU A O 1
ATOM 2935 N N . THR A 1 369 ? -39.391 -18.048 71.297 1.00 82.50 369 THR A N 1
ATOM 2936 C CA . THR A 1 369 ? -39.639 -18.832 70.077 1.00 82.50 369 THR A CA 1
ATOM 2937 C C . THR A 1 369 ? -40.045 -17.935 68.903 1.00 82.50 369 THR A C 1
ATOM 2939 O O . THR A 1 369 ? -39.582 -18.145 67.781 1.00 82.50 369 THR A O 1
ATOM 2942 N N . ALA A 1 370 ? -40.854 -16.901 69.160 1.00 85.00 370 ALA A N 1
ATOM 2943 C CA . ALA A 1 370 ? -41.243 -15.923 68.148 1.00 85.00 370 ALA A CA 1
ATOM 2944 C C . ALA A 1 370 ? -40.030 -15.135 67.622 1.00 85.00 370 ALA A C 1
ATOM 2946 O O . ALA A 1 370 ? -39.841 -15.058 66.408 1.00 85.00 370 ALA A O 1
ATOM 2947 N N . ILE A 1 371 ? -39.154 -14.656 68.513 1.00 85.19 371 ILE A N 1
ATOM 2948 C CA . ILE A 1 371 ? -37.932 -13.921 68.139 1.00 85.19 371 ILE A CA 1
ATOM 2949 C C . ILE A 1 371 ? -37.002 -14.792 67.281 1.00 85.19 371 ILE A C 1
ATOM 2951 O O . ILE A 1 371 ? -36.474 -14.328 66.271 1.00 85.19 371 ILE A O 1
ATOM 2955 N N . PHE A 1 372 ? -36.833 -16.073 67.626 1.00 81.69 372 PHE A N 1
ATOM 2956 C CA . PHE A 1 372 ? -36.031 -17.001 66.818 1.00 81.69 372 PHE A CA 1
ATOM 2957 C C . PHE A 1 372 ? -36.639 -17.257 65.434 1.00 81.69 372 PHE A C 1
ATOM 2959 O O . PHE A 1 372 ? -35.906 -17.299 64.446 1.00 81.69 372 PHE A O 1
ATOM 2966 N N . SER A 1 373 ? -37.966 -17.380 65.335 1.00 82.00 373 SER A N 1
ATOM 2967 C CA . SER A 1 373 ? -38.644 -17.534 64.043 1.00 82.00 373 SER A CA 1
ATOM 2968 C C . SER A 1 373 ? -38.553 -16.275 63.169 1.00 82.00 373 SER A C 1
ATOM 2970 O O . SER A 1 373 ? -38.377 -16.374 61.954 1.00 82.00 373 SER A O 1
ATOM 2972 N N . GLU A 1 374 ? -38.582 -15.084 63.772 1.00 87.12 374 GLU A N 1
ATOM 2973 C CA . GLU A 1 374 ? -38.385 -13.812 63.071 1.00 87.12 374 GLU A CA 1
ATOM 2974 C C . GLU A 1 374 ? -36.938 -13.663 62.570 1.00 87.12 374 GLU A C 1
ATOM 2976 O O . GLU A 1 374 ? -36.708 -13.288 61.422 1.00 87.12 374 GLU A O 1
ATOM 2981 N N . LEU A 1 375 ? -35.948 -14.055 63.380 1.00 86.94 375 LEU A N 1
ATOM 2982 C CA . LEU A 1 375 ? -34.538 -14.063 62.978 1.00 86.94 375 LEU A CA 1
ATOM 2983 C C . LEU A 1 375 ? -34.275 -15.048 61.825 1.00 86.94 375 LEU A C 1
ATOM 2985 O O . LEU A 1 375 ? -33.601 -14.702 60.852 1.00 86.94 375 LEU A O 1
ATOM 2989 N N . MET A 1 376 ? -34.838 -16.256 61.907 1.00 82.69 376 MET A N 1
ATOM 2990 C CA . MET A 1 376 ? -34.720 -17.275 60.861 1.00 82.69 376 MET A CA 1
ATOM 2991 C C . MET A 1 376 ? -35.361 -16.832 59.548 1.00 82.69 376 MET A C 1
ATOM 2993 O O . MET A 1 376 ? -34.751 -16.981 58.491 1.00 82.69 376 MET A O 1
ATOM 2997 N N . THR A 1 377 ? -36.549 -16.226 59.604 1.00 85.50 377 THR A N 1
ATOM 2998 C CA . THR A 1 377 ? -37.215 -15.693 58.406 1.00 85.50 377 THR A CA 1
ATOM 2999 C C . THR A 1 377 ? -36.440 -14.527 57.794 1.00 85.50 377 THR A C 1
ATOM 3001 O O . THR A 1 377 ? -36.287 -14.487 56.574 1.00 85.50 377 THR A O 1
ATOM 3004 N N . MET A 1 378 ? -35.854 -13.632 58.599 1.00 82.88 378 MET A N 1
ATOM 3005 C CA . MET A 1 378 ? -34.967 -12.575 58.095 1.00 82.88 378 MET A CA 1
ATOM 3006 C C . MET A 1 378 ? -33.743 -13.146 57.364 1.00 82.88 378 MET A C 1
ATOM 3008 O O . MET A 1 378 ? -33.417 -12.702 56.262 1.00 82.88 378 MET A O 1
ATOM 3012 N N . MET A 1 379 ? -33.085 -14.159 57.933 1.00 80.31 379 MET A N 1
ATOM 3013 C CA . MET A 1 379 ? -31.939 -14.821 57.297 1.00 80.31 379 MET A CA 1
ATOM 3014 C C . MET A 1 379 ? -32.323 -15.597 56.035 1.00 80.31 379 MET A C 1
ATOM 3016 O O . MET A 1 379 ? -31.558 -15.642 55.072 1.00 80.31 379 MET A O 1
ATOM 3020 N N . GLU A 1 380 ? -33.510 -16.194 56.009 1.00 81.81 380 GLU A N 1
ATOM 3021 C CA . GLU A 1 380 ? -34.017 -16.930 54.856 1.00 81.81 380 GLU A CA 1
ATOM 3022 C C . GLU A 1 380 ? -34.403 -16.000 53.702 1.00 81.81 380 GLU A C 1
ATOM 3024 O O . GLU A 1 380 ? -34.117 -16.313 52.548 1.00 81.81 380 GLU A O 1
ATOM 3029 N N . VAL A 1 381 ? -34.943 -14.813 53.989 1.00 80.25 381 VAL A N 1
ATOM 3030 C CA . VAL A 1 381 ? -35.161 -13.755 52.989 1.00 80.25 381 VAL A CA 1
ATOM 3031 C C . VAL A 1 381 ? -33.826 -13.307 52.384 1.00 80.25 381 VAL A C 1
ATOM 3033 O O . VAL A 1 381 ? -33.686 -13.288 51.163 1.00 80.25 381 VAL A O 1
ATOM 3036 N N . VAL A 1 382 ? -32.804 -13.053 53.208 1.00 76.44 382 VAL A N 1
ATOM 3037 C CA . VAL A 1 382 ? -31.456 -12.682 52.730 1.00 76.44 382 VAL A CA 1
ATOM 3038 C C . VAL A 1 382 ? -30.837 -13.790 51.862 1.00 76.44 382 VAL A C 1
ATOM 3040 O O . VAL A 1 382 ? -30.209 -13.497 50.851 1.00 76.44 382 VAL A O 1
ATOM 3043 N N . ALA A 1 383 ? -31.060 -15.065 52.193 1.00 72.31 383 ALA A N 1
ATOM 3044 C CA . ALA A 1 383 ? -30.556 -16.198 51.411 1.00 72.31 383 ALA A CA 1
ATOM 3045 C C . ALA A 1 383 ? -31.346 -16.476 50.109 1.00 72.31 383 ALA A C 1
ATOM 3047 O O . ALA A 1 383 ? -30.787 -16.989 49.134 1.00 72.31 383 ALA A O 1
ATOM 3048 N N . THR A 1 384 ? -32.647 -16.169 50.076 1.00 67.81 384 THR A N 1
ATOM 3049 C CA . THR A 1 384 ? -33.548 -16.491 48.949 1.00 67.81 384 THR A CA 1
ATOM 3050 C C . THR A 1 384 ? -33.637 -15.394 47.893 1.00 67.81 384 THR A C 1
ATOM 3052 O O . THR A 1 384 ? -33.856 -15.723 46.723 1.00 67.81 384 THR A O 1
ATOM 3055 N N . LEU A 1 385 ? -33.390 -14.124 48.245 1.00 63.59 385 LEU A N 1
ATOM 3056 C CA . LEU A 1 385 ? -33.272 -13.049 47.250 1.00 63.59 385 LEU A CA 1
ATOM 3057 C C . LEU A 1 385 ? -32.182 -13.345 46.195 1.00 63.59 385 LEU A C 1
ATOM 3059 O O . LEU A 1 385 ? -32.338 -12.952 45.039 1.00 63.59 385 LEU A O 1
ATOM 3063 N N . ASP A 1 386 ? -31.147 -14.116 46.549 1.00 54.84 386 ASP A N 1
ATOM 3064 C CA . ASP A 1 386 ? -29.940 -14.285 45.725 1.00 54.84 386 ASP A CA 1
ATOM 3065 C C . ASP A 1 386 ? -29.859 -15.594 44.911 1.00 54.84 386 ASP A C 1
ATOM 3067 O O . ASP A 1 386 ? -29.153 -15.670 43.903 1.00 54.84 386 ASP A O 1
ATOM 3071 N N . SER A 1 387 ? -30.620 -16.635 45.265 1.00 52.91 387 SER A N 1
ATOM 3072 C CA . SER A 1 387 ? -30.620 -17.901 44.496 1.00 52.91 387 SER A CA 1
ATOM 3073 C C . SER A 1 387 ? -31.293 -17.756 43.118 1.00 52.91 387 SER A C 1
ATOM 3075 O O . SER A 1 387 ? -30.964 -18.464 42.159 1.00 52.91 387 SER A O 1
ATOM 3077 N N . SER A 1 388 ? -32.210 -16.793 43.010 1.00 52.38 388 SER A N 1
ATOM 3078 C CA . SER A 1 388 ? -32.996 -16.495 41.808 1.00 52.38 388 SER A CA 1
ATOM 3079 C C . SER A 1 388 ? -32.195 -15.706 40.763 1.00 52.38 388 SER A C 1
ATOM 3081 O O . SER A 1 388 ? -32.381 -15.892 39.563 1.00 52.38 388 SER A O 1
ATOM 3083 N N . SER A 1 389 ? -31.273 -14.849 41.210 1.00 48.22 389 SER A N 1
ATOM 3084 C CA . SER A 1 389 ? -30.467 -13.954 40.370 1.00 48.22 389 SER A CA 1
ATOM 3085 C C . SER A 1 389 ? -29.145 -14.591 39.920 1.00 48.22 389 SER A C 1
ATOM 3087 O O . SER A 1 389 ? -28.719 -14.385 38.783 1.00 48.22 389 SER A O 1
ATOM 3089 N N . LEU A 1 390 ? -28.530 -15.450 40.742 1.00 49.25 390 LEU A N 1
ATOM 3090 C CA . LEU A 1 390 ? -27.276 -16.138 40.395 1.00 49.25 390 LEU A CA 1
ATOM 3091 C C . LEU A 1 390 ? -27.462 -17.295 39.399 1.00 49.25 390 LEU A C 1
ATOM 3093 O O . LEU A 1 390 ? -26.593 -17.531 38.558 1.00 49.25 390 LEU A O 1
ATOM 3097 N N . SER A 1 391 ? -28.619 -17.964 39.407 1.00 48.22 391 SER A N 1
ATOM 3098 C CA . SER A 1 391 ? -28.943 -19.018 38.428 1.00 48.22 391 SER A CA 1
ATOM 3099 C C . SER A 1 391 ? -29.103 -18.470 36.999 1.00 48.22 391 SER A C 1
ATOM 3101 O O . SER A 1 391 ? -28.871 -19.191 36.031 1.00 48.22 391 SER A O 1
ATOM 3103 N N . SER A 1 392 ? -29.420 -17.176 36.858 1.00 44.75 392 SER A N 1
ATOM 3104 C CA . SER A 1 392 ? -29.491 -16.465 35.572 1.00 44.75 392 SER A CA 1
ATOM 3105 C C . SER A 1 392 ? -28.128 -15.968 35.064 1.00 44.75 392 SER A C 1
ATOM 3107 O O . SER A 1 392 ? -28.026 -15.577 33.903 1.00 44.75 392 SER A O 1
ATOM 3109 N N . LEU A 1 393 ? -27.086 -15.968 35.903 1.00 47.53 393 LEU A N 1
ATOM 3110 C CA . LEU A 1 393 ? -25.735 -15.488 35.570 1.00 47.53 393 LEU A CA 1
ATOM 3111 C C . LEU A 1 393 ? -24.689 -16.621 35.530 1.00 47.53 393 LEU A C 1
ATOM 3113 O O . LEU A 1 393 ? -23.543 -16.397 35.146 1.00 47.53 393 LEU A O 1
ATOM 3117 N N . SER A 1 394 ? -25.076 -17.854 35.884 1.00 40.50 394 SER A N 1
ATOM 3118 C CA . SER A 1 394 ? -24.193 -19.033 35.933 1.00 40.50 394 SER A CA 1
ATOM 3119 C C . SER A 1 394 ? -23.846 -19.639 34.563 1.00 40.50 394 SER A C 1
ATOM 3121 O O . SER A 1 394 ? -23.122 -20.634 34.496 1.00 40.50 394 SER A O 1
ATOM 3123 N N . ALA A 1 395 ? -24.305 -19.056 33.463 1.00 40.78 395 ALA A N 1
ATOM 3124 C CA . ALA A 1 395 ? -23.776 -19.376 32.149 1.00 40.78 395 ALA A CA 1
ATOM 3125 C C . ALA A 1 395 ? -23.516 -18.061 31.414 1.00 40.78 395 ALA A C 1
ATOM 3127 O O . ALA A 1 395 ? -24.475 -17.451 30.936 1.00 40.78 395 ALA A O 1
ATOM 3128 N N . PRO A 1 396 ? -22.253 -17.608 31.271 1.00 44.66 396 PRO A N 1
ATOM 3129 C CA . PRO A 1 396 ? -21.975 -16.741 30.143 1.00 44.66 396 PRO A CA 1
ATOM 3130 C C . PRO A 1 396 ? -22.461 -17.516 28.911 1.00 44.66 396 PRO A C 1
ATOM 3132 O O . PRO A 1 396 ? -22.154 -18.714 28.804 1.00 44.66 396 PRO A O 1
ATOM 3135 N N . PRO A 1 397 ? -23.222 -16.915 27.976 1.00 45.59 397 PRO A N 1
ATOM 3136 C CA . PRO A 1 397 ? -23.232 -17.478 26.647 1.00 45.59 397 PRO A CA 1
ATOM 3137 C C . PRO A 1 397 ? -21.756 -17.583 26.295 1.00 45.59 397 PRO A C 1
ATOM 3139 O O . PRO A 1 397 ? -21.035 -16.585 26.247 1.00 45.59 397 PRO A O 1
ATOM 3142 N N . VAL A 1 398 ? -21.280 -18.811 26.123 1.00 47.72 398 VAL A N 1
ATOM 3143 C CA . VAL A 1 398 ? -20.090 -19.062 25.337 1.00 47.72 398 VAL A CA 1
ATOM 3144 C C . VAL A 1 398 ? -20.498 -18.597 23.943 1.00 47.72 398 VAL A C 1
ATOM 3146 O O . VAL A 1 398 ? -20.857 -19.397 23.080 1.00 47.72 398 VAL A O 1
ATOM 3149 N N . SER A 1 399 ? -20.507 -17.275 23.735 1.00 45.03 399 SER A N 1
ATOM 3150 C CA . SER A 1 399 ? -20.110 -16.667 22.488 1.00 45.03 399 SER A CA 1
ATOM 3151 C C . SER A 1 399 ? -18.794 -17.343 22.229 1.00 45.03 399 SER A C 1
ATOM 3153 O O . SER A 1 399 ? -17.776 -17.030 22.846 1.00 45.03 399 SER A O 1
ATOM 3155 N N . ARG A 1 400 ? -18.878 -18.412 21.436 1.00 45.75 400 ARG A N 1
ATOM 3156 C CA . ARG A 1 400 ? -17.741 -19.050 20.820 1.00 45.75 400 ARG A CA 1
ATOM 3157 C C . ARG A 1 400 ? -16.976 -17.873 20.256 1.00 45.75 400 ARG A C 1
ATOM 3159 O O . ARG A 1 400 ? -17.431 -17.268 19.289 1.00 45.75 400 ARG A O 1
ATOM 3166 N N . PHE A 1 401 ? -15.892 -17.503 20.929 1.00 46.94 401 PHE A N 1
ATOM 3167 C CA . PHE A 1 401 ? -14.836 -16.721 20.334 1.00 46.94 401 PHE A CA 1
ATOM 3168 C C . PHE A 1 401 ? -14.511 -17.510 19.081 1.00 46.94 401 PHE A C 1
ATOM 3170 O O . PHE A 1 401 ? -13.920 -18.587 19.160 1.00 46.94 401 PHE A O 1
ATOM 3177 N N . ASN A 1 402 ? -15.075 -17.078 17.956 1.00 45.59 402 ASN A N 1
ATOM 3178 C CA . ASN A 1 402 ? -14.849 -17.719 16.687 1.00 45.59 402 ASN A CA 1
ATOM 3179 C C . ASN A 1 402 ? -13.352 -17.498 16.472 1.00 45.59 402 ASN A C 1
ATOM 3181 O O . ASN A 1 402 ? -12.935 -16.347 16.343 1.00 45.59 402 ASN A O 1
ATOM 3185 N N . PRO A 1 403 ? -12.513 -18.546 16.459 1.00 53.25 403 PRO A N 1
ATOM 3186 C CA . PRO A 1 403 ? -11.074 -18.378 16.251 1.00 53.25 403 PRO A CA 1
ATOM 3187 C C . PRO A 1 403 ? -10.750 -17.789 14.863 1.00 53.25 403 PRO A C 1
ATOM 3189 O O . PRO A 1 403 ? -9.589 -17.552 14.552 1.00 53.25 403 PRO A O 1
ATOM 3192 N N . LEU A 1 404 ? -11.781 -17.560 14.045 1.00 53.03 404 LEU A N 1
ATOM 3193 C CA . LEU A 1 404 ? -11.758 -16.924 12.737 1.00 53.03 404 LEU A CA 1
ATOM 3194 C C . LEU A 1 404 ? -11.705 -15.390 12.779 1.00 53.03 404 LEU A C 1
ATOM 3196 O O . LEU A 1 404 ? -11.450 -14.808 11.734 1.00 53.03 404 LEU A O 1
ATOM 3200 N N . ASP A 1 405 ? -11.913 -14.752 13.936 1.00 48.59 405 ASP A N 1
ATOM 3201 C CA . ASP A 1 405 ? -11.912 -13.281 14.054 1.00 48.59 405 ASP A CA 1
ATOM 3202 C C . ASP A 1 405 ? -10.700 -12.733 14.827 1.00 48.59 405 ASP A C 1
ATOM 3204 O O . ASP A 1 405 ? -10.673 -11.581 15.257 1.00 48.59 405 ASP A O 1
ATOM 3208 N N . LEU A 1 406 ? -9.661 -13.558 15.014 1.00 60.09 406 LEU A N 1
ATOM 3209 C CA . LEU A 1 406 ? -8.360 -13.027 15.406 1.00 60.09 406 LEU A CA 1
ATOM 3210 C C . LEU A 1 406 ? -7.692 -12.402 14.175 1.00 60.09 406 LEU A C 1
ATOM 3212 O O . LEU A 1 406 ? -7.526 -13.093 13.168 1.00 60.09 406 LEU A O 1
ATOM 3216 N N . PRO A 1 407 ? -7.222 -11.146 14.265 1.00 65.50 407 PRO A N 1
ATOM 3217 C CA . PRO A 1 407 ? -6.403 -10.543 13.230 1.00 65.50 407 PRO A CA 1
ATOM 3218 C C . PRO A 1 407 ? -5.245 -11.463 12.824 1.00 65.50 407 PRO A C 1
ATOM 3220 O O . PRO A 1 407 ? -4.495 -11.959 13.670 1.00 65.50 407 PRO A O 1
ATOM 3223 N N . ASP A 1 408 ? -5.079 -11.646 11.515 1.00 61.41 408 ASP A N 1
ATOM 3224 C CA . ASP A 1 408 ? -4.134 -12.569 10.865 1.00 61.41 408 ASP A CA 1
ATOM 3225 C C . ASP A 1 408 ? -2.693 -12.498 11.421 1.00 61.41 408 ASP A C 1
ATOM 3227 O O . ASP A 1 408 ? -1.944 -13.481 11.413 1.00 61.41 408 ASP A O 1
ATOM 3231 N N . PHE A 1 409 ? -2.282 -11.334 11.937 1.00 69.25 409 PHE A N 1
ATOM 3232 C CA . PHE A 1 409 ? -0.950 -11.130 12.506 1.00 69.25 409 PHE A CA 1
ATOM 3233 C C . PHE A 1 409 ? -0.742 -11.855 13.850 1.00 69.25 409 PHE A C 1
ATOM 3235 O O . PHE A 1 409 ? 0.349 -12.372 14.096 1.00 69.25 409 PHE A O 1
ATOM 3242 N N . LEU A 1 410 ? -1.776 -11.987 14.691 1.00 61.28 410 LEU A N 1
ATOM 3243 C CA . LEU A 1 410 ? -1.692 -12.733 15.957 1.00 61.28 410 LEU A CA 1
ATOM 3244 C C . LEU A 1 410 ? -1.600 -14.245 15.720 1.00 61.28 410 LEU A C 1
ATOM 3246 O O . LEU A 1 410 ? -0.909 -14.955 16.458 1.00 61.28 410 LEU A O 1
ATOM 3250 N N . VAL A 1 411 ? -2.239 -14.734 14.655 1.00 70.00 411 VAL A N 1
ATOM 3251 C CA . VAL A 1 411 ? -2.146 -16.136 14.225 1.00 70.00 411 VAL A CA 1
ATOM 3252 C C . VAL A 1 411 ? -0.721 -16.460 13.758 1.00 70.00 411 VAL A C 1
ATOM 3254 O O . VAL A 1 411 ? -0.163 -17.491 14.145 1.00 70.00 411 VAL A O 1
ATOM 3257 N N . ARG A 1 412 ? -0.069 -15.549 13.019 1.00 70.31 412 ARG A N 1
ATOM 3258 C CA . ARG A 1 412 ? 1.328 -15.731 12.575 1.00 70.31 412 ARG A CA 1
ATOM 3259 C C . ARG A 1 412 ? 2.325 -15.766 13.732 1.00 70.31 412 ARG A C 1
ATOM 3261 O O . ARG A 1 412 ? 3.193 -16.639 13.735 1.00 70.31 412 ARG A O 1
ATOM 3268 N N . CYS A 1 413 ? 2.178 -14.916 14.748 1.00 64.50 413 CYS A N 1
ATOM 3269 C CA . CYS A 1 413 ? 3.098 -14.903 15.893 1.00 64.50 413 CYS A CA 1
ATOM 3270 C C . CYS A 1 413 ? 3.104 -16.221 16.688 1.00 64.50 413 CYS A C 1
ATOM 3272 O O . CYS A 1 413 ? 4.151 -16.633 17.187 1.00 64.50 413 CYS A O 1
ATOM 3274 N N . ARG A 1 414 ? 1.972 -16.936 16.767 1.00 61.44 414 ARG A N 1
ATOM 3275 C CA . ARG A 1 414 ? 1.921 -18.252 17.433 1.00 61.44 414 ARG A CA 1
ATOM 3276 C C . ARG A 1 414 ? 2.628 -19.350 16.640 1.00 61.44 414 ARG A C 1
ATOM 3278 O O . ARG A 1 414 ? 3.255 -20.218 17.240 1.00 61.44 414 ARG A O 1
ATOM 3285 N N . SER A 1 415 ? 2.589 -19.290 15.310 1.00 60.16 415 SER A N 1
ATOM 3286 C CA . SER A 1 415 ? 3.258 -20.280 14.455 1.00 60.16 415 SER A CA 1
ATOM 3287 C C . SER A 1 415 ? 4.791 -20.190 14.488 1.00 60.16 415 SER A C 1
ATOM 3289 O O . SER A 1 415 ? 5.464 -21.201 14.300 1.00 60.16 415 SER A O 1
ATOM 3291 N N . HIS A 1 416 ? 5.351 -19.016 14.804 1.00 58.00 416 HIS A N 1
ATOM 3292 C CA . HIS A 1 416 ? 6.802 -18.820 14.878 1.00 58.00 416 HIS A CA 1
ATOM 3293 C C . HIS A 1 416 ? 7.447 -19.235 16.203 1.00 58.00 416 HIS A C 1
ATOM 3295 O O . HIS A 1 416 ? 8.665 -19.318 16.263 1.00 58.00 416 HIS A O 1
ATOM 3301 N N . ARG A 1 417 ? 6.664 -19.528 17.248 1.00 54.44 417 ARG A N 1
ATOM 3302 C CA . ARG A 1 417 ? 7.196 -19.989 18.544 1.00 54.44 417 ARG A CA 1
ATOM 3303 C C . ARG A 1 417 ? 7.355 -21.511 18.648 1.00 54.44 417 ARG A C 1
ATOM 3305 O O . ARG A 1 417 ? 7.909 -21.991 19.629 1.00 54.44 417 ARG A O 1
ATOM 3312 N N . HIS A 1 418 ? 6.849 -22.254 17.662 1.00 49.69 418 HIS A N 1
ATOM 3313 C CA . HIS A 1 418 ? 6.908 -23.720 17.598 1.00 49.69 418 HIS A CA 1
ATOM 3314 C C . HIS A 1 418 ? 7.765 -24.254 16.436 1.00 49.69 418 HIS A C 1
ATOM 3316 O O . HIS A 1 418 ? 7.697 -25.437 16.106 1.00 49.69 418 HIS A O 1
ATOM 3322 N N . ARG A 1 419 ? 8.585 -23.392 15.834 1.00 45.44 419 ARG A N 1
ATOM 3323 C CA . ARG A 1 419 ? 9.764 -23.763 15.046 1.00 45.44 419 ARG A CA 1
ATOM 3324 C C . ARG A 1 419 ? 10.978 -23.156 15.720 1.00 45.44 419 ARG A C 1
ATOM 3326 O O . ARG A 1 419 ? 12.035 -23.813 15.652 1.00 45.44 419 ARG A O 1
#

Foldseek 3Di:
DDDDDDDDDDDDDDDDDDDPVNVVVVVVVVVVVVVVVVVVVVVVVVVVVVVVVVVVVVVVVVVVVVVVVVVVVVVVVVVVVVVVVVVVVVVVVVVVVVVVVVVVVVVVVVVVVVVVVVVVVVVVVVVVVVVVVVVVVVVVVVVVVVVVPDDDPDDPDDPVNVVVVVVVVVVVVVVVVVVVVVVVVVVVVVVVVVVVVVVVVVVVVVVVVVVVVVVVVVVVVVDDDDDDDDDDDDDDDDDDDDDDDDVPVVVVVVVVVVVVVVVVVVVVVVVVVVVVVVVVVVVVVVVVVVVVVVVVVVVVVVVVVVVVVVVVVVVVVVVVVVVVVVVVVVVVVVVVVVVVLVVLVVVLVVLVVVLVVQVPDPDHDVVVNVVSVVVNVVSVVVNVVPVVVVVVVVDDPCPVPPVVPDPPVVVVVVVVVVD

Sequence (419 aa):
MVAVEAPVVEPPAELPVESPQYTRLLSELAQLRSQERERIARIHHLEQALDQALSCMDELRLQMQDQGLLETQLAATEKFASVQQQAIARLKVRLKQQQQTIDAHLAEAYERDRQTQEKLAAAEARFQAQQEELDRLRIQLSGLSQGHGRDGWNGRESPDATRQRMQELEEAAQYAQELSYRLQGQLEASQQQVQRLAVALSAAETRVAEMESTLAQIQAAQGPSQEQPGGSRSALPSSAIRPRPVARRTNAIATLGQDLARAQIKADELEIELGRQMRLQTLWLQNNRELEAECDRYRARIADLEAQNSDIQEQIFHHARQVSEYEATIHHWKDQYIASQRQIASFKELLDSVQVHLLASEQVDPELTAIFSELMTMMEVVATLDSSSLSSLSAPPVSRFNPLDLPDFLVRCRSHRHR

Radius of gyration: 60.4 Å; chains: 1; bounding box: 116×77×178 Å

Secondary structure (DSSP, 8-state):
----PPPP-PPP-------HHHHHHHHHHHHHHHHHHHHHHHHHHHHHHHHHHHHHHHHHHHHHHHHHHHHHHHHHHHHHHHHHHHHHHHHHHHHHHHHHHHHHHHHHHHHHHHHHHHHHHHHHHHHHHHHHHHHHHHHHHHHHHHHTTSS-S-----HHHHHHHHHHHHHHHHHHHHHHHHHHHHHHHHHHHHHHHHHHHHHHHHHHHHHHHHHHHHHHHT----------------------S-TTHHHHHHHHHHHHHHHHHHHHHHHHHHHHHHHHHHHHHHHHHHHHHHHHHHHHHHHHHHHHHHHHHHHHHHHHHHHHHHHHHHHHHHHHHHHHHHHHHHHHHHHHHHHHHH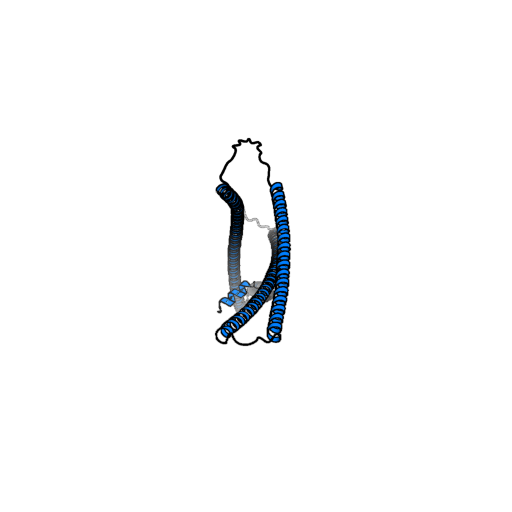HTSS---HHHHHHHHHHHHHHHHHHHHHHHHHTTTS--------GGGS-HHHHHHHHTT--

pLDDT: mean 79.2, std 17.77, range [34.06, 97.94]